Protein AF-A0AAU1F9N2-F1 (afdb_monomer_lite)

pLDDT: mean 79.51, std 19.45, range [29.66, 98.69]

Secondary structure (DSSP, 8-state):
-HHHHHHHHHHHHHHHHHHS-HHHHHHHHHHTTT---HHHHHHHHHHHH-STTPPPHHHHHHHHTT-----HHHHHHHHHHHTTB-TTS-BPPPPPTTSS-HHHHHHHHHHHHHHHHHHHHHHHHHHHHHS-----PPPP----------------PPP-------THHHHTTS--EEESS--HHHHHHHHHT-SSEEEEEESS-GGGSTTTHHHHHHHHHHHHHTT-EEEEEEE-TTSHHHHHHHHHHGGGHHHHHHHHHHHHHHHHHHHHHS-TTTGGGEEEEEE-SPPS-EEEEETTEEEEE-PPTTS-GGGS-EEEEETTSHHHHHHHHHHHHHHHHPEEHHHHHEEEEEEEETT--EEEEEEEEEEETTEEEEE-HHHHHHHHTS-GGGEE-

Structure (mmCIF, N/CA/C/O backbone):
data_AF-A0AAU1F9N2-F1
#
_entry.id   AF-A0AAU1F9N2-F1
#
loop_
_atom_site.group_PDB
_atom_site.id
_atom_site.type_symbol
_atom_site.label_atom_id
_atom_site.label_alt_id
_atom_site.label_comp_id
_atom_site.label_asym_id
_atom_site.label_entity_id
_atom_site.label_seq_id
_atom_site.pdbx_PDB_ins_code
_atom_site.Cartn_x
_atom_site.Cartn_y
_atom_site.Cartn_z
_atom_site.occupancy
_atom_site.B_iso_or_equiv
_atom_site.auth_seq_id
_atom_site.auth_comp_id
_atom_site.auth_asym_id
_atom_site.auth_atom_id
_atom_site.pdbx_PDB_model_num
ATOM 1 N N . MET A 1 1 ? -9.896 10.156 39.139 1.00 50.66 1 MET A N 1
ATOM 2 C CA . MET A 1 1 ? -9.398 9.405 37.961 1.00 50.66 1 MET A CA 1
ATOM 3 C C . MET A 1 1 ? -9.967 9.903 36.628 1.00 50.66 1 MET A C 1
ATOM 5 O O . MET A 1 1 ? -9.245 9.817 35.650 1.00 50.66 1 MET A O 1
ATOM 9 N N . ALA A 1 2 ? -11.177 10.481 36.561 1.00 42.00 2 ALA A N 1
ATOM 10 C CA . ALA A 1 2 ? -11.723 11.036 35.310 1.00 42.00 2 ALA A CA 1
ATOM 11 C C . ALA A 1 2 ? -11.024 12.330 34.823 1.00 42.00 2 ALA A C 1
ATOM 13 O O . ALA A 1 2 ? -10.846 12.491 33.622 1.00 42.00 2 ALA A O 1
ATOM 14 N N . GLN A 1 3 ? -10.548 13.201 35.727 1.00 41.97 3 GLN A N 1
ATOM 15 C CA . GLN A 1 3 ? -9.864 14.453 35.349 1.00 41.97 3 GLN A CA 1
ATOM 16 C C . GLN A 1 3 ? -8.582 14.226 34.519 1.00 41.97 3 GLN A C 1
ATOM 18 O O . GLN A 1 3 ? -8.397 14.898 33.512 1.00 41.97 3 GLN A O 1
ATOM 23 N N . ASN A 1 4 ? -7.746 13.242 34.882 1.00 51.22 4 ASN A N 1
ATOM 24 C CA . ASN A 1 4 ? -6.469 13.001 34.188 1.00 51.22 4 ASN A CA 1
ATOM 25 C C . ASN A 1 4 ? -6.656 12.576 32.722 1.00 51.22 4 ASN A C 1
ATOM 27 O O . ASN A 1 4 ? -5.890 12.989 31.867 1.00 51.22 4 ASN A O 1
ATOM 31 N N . THR A 1 5 ? -7.713 11.822 32.400 1.00 52.03 5 THR A N 1
ATOM 32 C CA . THR A 1 5 ? -7.947 11.350 31.017 1.00 52.03 5 THR A CA 1
ATOM 33 C C . THR A 1 5 ? -8.463 12.445 30.073 1.00 52.03 5 THR A C 1
ATOM 35 O O . THR A 1 5 ? -8.280 12.361 28.856 1.00 52.03 5 THR A O 1
ATOM 38 N N . ALA A 1 6 ? -9.100 13.491 30.610 1.00 52.31 6 ALA A N 1
ATOM 39 C CA . ALA A 1 6 ? -9.552 14.642 29.829 1.00 52.31 6 ALA A CA 1
ATOM 40 C C . ALA A 1 6 ? -8.403 15.616 29.506 1.00 52.31 6 ALA A C 1
ATOM 42 O O . ALA A 1 6 ? -8.375 16.172 28.406 1.00 52.31 6 ALA A O 1
ATOM 43 N N . ASP A 1 7 ? -7.451 15.784 30.430 1.00 52.09 7 ASP A N 1
ATOM 44 C CA . ASP A 1 7 ? -6.252 16.603 30.209 1.00 52.09 7 ASP A CA 1
ATOM 45 C C . ASP A 1 7 ? -5.261 15.918 29.254 1.00 52.09 7 ASP A C 1
ATOM 47 O O . ASP A 1 7 ? -4.770 16.571 28.330 1.00 52.09 7 ASP A O 1
ATOM 51 N N . ASP A 1 8 ? -5.066 14.599 29.372 1.00 53.78 8 ASP A N 1
ATOM 52 C CA . ASP A 1 8 ? -4.203 13.830 28.461 1.00 53.78 8 ASP A CA 1
ATOM 53 C C . ASP A 1 8 ? -4.704 13.908 27.004 1.00 53.78 8 ASP A C 1
ATOM 55 O O . ASP A 1 8 ? -3.934 14.142 26.078 1.00 53.78 8 ASP A O 1
ATOM 59 N N . THR A 1 9 ? -6.021 13.851 26.783 1.00 57.09 9 THR A N 1
ATOM 60 C CA . THR A 1 9 ? -6.610 13.934 25.429 1.00 57.09 9 THR A CA 1
ATOM 61 C C . THR A 1 9 ? -6.648 15.348 24.845 1.00 57.09 9 THR A C 1
ATOM 63 O O . THR A 1 9 ? -6.679 15.532 23.623 1.00 57.09 9 THR A O 1
ATOM 66 N N . ALA A 1 10 ? -6.671 16.381 25.692 1.00 57.84 10 ALA A N 1
ATOM 67 C CA . ALA A 1 10 ? -6.499 17.759 25.246 1.00 57.84 10 ALA A CA 1
ATOM 68 C C . ALA A 1 10 ? -5.061 17.999 24.770 1.00 57.84 10 ALA A C 1
ATOM 70 O O . ALA A 1 10 ? -4.887 18.600 23.706 1.00 57.84 10 ALA A O 1
ATOM 71 N N . ALA A 1 11 ? -4.080 17.469 25.506 1.00 62.44 11 ALA A N 1
ATOM 72 C CA . ALA A 1 11 ? -2.678 17.478 25.118 1.00 62.44 11 ALA A CA 1
ATOM 73 C C . ALA A 1 11 ? -2.449 16.673 23.830 1.00 62.44 11 ALA A C 1
ATOM 75 O O . ALA A 1 11 ? -1.875 17.218 22.897 1.00 62.44 11 ALA A O 1
ATOM 76 N N . GLU A 1 12 ? -3.009 15.466 23.701 1.00 62.00 12 GLU A N 1
ATOM 77 C CA . GLU A 1 12 ? -2.919 14.642 22.484 1.00 62.00 12 GLU A CA 1
ATOM 78 C C . GLU A 1 12 ? -3.559 15.309 21.261 1.00 62.00 12 GLU A C 1
ATOM 80 O O . GLU A 1 12 ? -3.040 15.195 20.160 1.00 62.00 12 GLU A O 1
ATOM 85 N N . TYR A 1 13 ? -4.678 16.029 21.403 1.00 62.41 13 TYR A N 1
ATOM 86 C CA . TYR A 1 13 ? -5.291 16.746 20.277 1.00 62.41 13 TYR A CA 1
ATOM 87 C C . TYR A 1 13 ? -4.498 17.994 19.875 1.00 62.41 13 TYR A C 1
ATOM 89 O O . TYR A 1 13 ? -4.423 18.318 18.689 1.00 62.41 13 TYR A O 1
ATOM 97 N N . GLU A 1 14 ? -3.933 18.722 20.839 1.00 61.72 14 GLU A N 1
ATOM 98 C CA . GLU A 1 14 ? -3.028 19.833 20.542 1.00 61.72 14 GLU A CA 1
ATOM 99 C C . GLU A 1 14 ? -1.716 19.333 19.936 1.00 61.72 14 GLU A C 1
ATOM 101 O O . GLU A 1 14 ? -1.250 19.908 18.953 1.00 61.72 14 GLU A O 1
ATOM 106 N N . GLU A 1 15 ? -1.183 18.222 20.435 1.00 63.66 15 GLU A N 1
ATOM 107 C CA . GLU A 1 15 ? -0.034 17.518 19.878 1.00 63.66 15 GLU A CA 1
ATOM 108 C C . GLU A 1 15 ? -0.359 16.932 18.505 1.00 63.66 15 GLU A C 1
ATOM 110 O O . GLU A 1 15 ? 0.472 16.997 17.618 1.00 63.66 15 GLU A O 1
ATOM 115 N N . ALA A 1 16 ? -1.579 16.465 18.252 1.00 58.56 16 ALA A N 1
ATOM 116 C CA . ALA A 1 16 ? -2.033 16.004 16.945 1.00 58.56 16 ALA A CA 1
ATOM 117 C C . ALA A 1 16 ? -2.245 17.174 15.974 1.00 58.56 16 ALA A C 1
ATOM 119 O O . ALA A 1 16 ? -1.901 17.082 14.802 1.00 58.56 16 ALA A O 1
ATOM 120 N N . LEU A 1 17 ? -2.750 18.319 16.430 1.00 59.84 17 LEU A N 1
ATOM 121 C CA . LEU A 1 17 ? -2.813 19.536 15.617 1.00 59.84 17 LEU A CA 1
ATOM 122 C C . LEU A 1 17 ? -1.418 20.085 15.276 1.00 59.84 17 LEU A C 1
ATOM 124 O O . LEU A 1 17 ? -1.232 20.652 14.194 1.00 59.84 17 LEU A O 1
ATOM 128 N N . GLN A 1 18 ? -0.450 19.909 16.177 1.00 60.34 18 GLN A N 1
ATOM 129 C CA . GLN A 1 18 ? 0.953 20.269 15.970 1.00 60.34 18 GLN A CA 1
ATOM 130 C C . GLN A 1 18 ? 1.725 19.194 15.177 1.00 60.34 18 GLN A C 1
ATOM 132 O O . GLN A 1 18 ? 2.579 19.537 14.365 1.00 60.34 18 GLN A O 1
ATOM 137 N N . GLY A 1 19 ? 1.383 17.917 15.348 1.00 50.53 19 GLY A N 1
ATOM 138 C CA . GLY A 1 19 ? 2.148 16.733 14.941 1.00 50.53 19 GLY A CA 1
ATOM 139 C C . GLY A 1 19 ? 1.591 15.984 13.728 1.00 50.53 19 GLY A C 1
ATOM 140 O O . GLY A 1 19 ? 2.374 15.497 12.922 1.00 50.53 19 GLY A O 1
ATOM 141 N N . LEU A 1 20 ? 0.270 15.991 13.484 1.00 54.09 20 LEU A N 1
ATOM 142 C CA . LEU A 1 20 ? -0.323 15.569 12.193 1.00 54.09 20 LEU A CA 1
ATOM 143 C C . LEU A 1 20 ? -0.142 16.621 11.097 1.00 54.09 20 LEU A C 1
ATOM 145 O O . LEU A 1 20 ? -0.649 16.478 9.986 1.00 54.09 20 LEU A O 1
ATOM 149 N N . GLY A 1 21 ? 0.584 17.695 11.401 1.00 66.00 21 GLY A N 1
ATOM 150 C CA . GLY A 1 21 ? 1.323 18.420 10.390 1.00 66.00 21 GLY A CA 1
ATOM 151 C C . GLY A 1 21 ? 0.488 19.273 9.447 1.00 66.00 21 GLY A C 1
ATOM 152 O O . GLY A 1 21 ? 1.066 19.785 8.508 1.00 66.00 21 GLY A O 1
ATOM 153 N N . LEU A 1 22 ? -0.812 19.518 9.654 1.00 83.50 22 LEU A N 1
ATOM 154 C CA . LEU A 1 22 ? -1.553 20.394 8.729 1.00 83.50 22 LEU A CA 1
ATOM 155 C C . LEU A 1 22 ? -1.025 21.839 8.760 1.00 83.50 22 LEU A C 1
ATOM 157 O O . LEU A 1 22 ? -0.844 22.459 7.713 1.00 83.50 22 LEU A O 1
ATOM 161 N N . GLY A 1 23 ? -0.748 22.379 9.953 1.00 87.19 23 GLY A N 1
ATOM 162 C CA . GLY A 1 23 ? -0.142 23.707 10.105 1.00 87.19 23 GLY A CA 1
ATOM 163 C C . GLY A 1 23 ? 1.298 23.757 9.580 1.00 87.19 23 GLY A C 1
ATOM 164 O O . GLY A 1 23 ? 1.658 24.685 8.850 1.00 87.19 23 GLY A O 1
ATOM 165 N N . LEU A 1 24 ? 2.093 22.725 9.884 1.00 83.44 24 LEU A N 1
ATOM 166 C CA . LEU A 1 24 ? 3.472 22.580 9.405 1.00 83.44 24 LEU A CA 1
ATOM 167 C C . LEU A 1 24 ? 3.532 22.413 7.885 1.00 83.44 24 LEU A C 1
ATOM 169 O O . LEU A 1 24 ? 4.251 23.157 7.232 1.00 83.44 24 LEU A O 1
ATOM 173 N N . ALA A 1 25 ? 2.718 21.534 7.306 1.00 86.19 25 ALA A N 1
ATOM 174 C CA . ALA A 1 25 ? 2.609 21.314 5.871 1.00 86.19 25 ALA A CA 1
ATOM 175 C C . ALA A 1 25 ? 2.155 22.586 5.155 1.00 86.19 25 ALA A C 1
ATOM 177 O O . ALA A 1 25 ? 2.698 22.920 4.107 1.00 86.19 25 ALA A O 1
ATOM 178 N N . LEU A 1 26 ? 1.186 23.337 5.699 1.00 94.50 26 LEU A N 1
ATOM 179 C CA . LEU A 1 26 ? 0.789 24.625 5.115 1.00 94.50 26 LEU A CA 1
ATOM 180 C C . LEU A 1 26 ? 1.925 25.648 5.185 1.00 94.50 26 LEU A C 1
ATOM 182 O O . LEU A 1 26 ? 2.124 26.407 4.236 1.00 94.50 26 LEU A O 1
ATOM 186 N N . THR A 1 27 ? 2.670 25.672 6.289 1.00 93.31 27 THR A N 1
ATOM 187 C CA . THR A 1 27 ? 3.839 26.543 6.466 1.00 93.31 27 THR A CA 1
ATOM 188 C C . THR A 1 27 ? 4.956 26.182 5.493 1.00 93.31 27 THR A C 1
ATOM 190 O O . THR A 1 27 ? 5.525 27.076 4.868 1.00 93.31 27 THR A O 1
ATOM 193 N N . GLU A 1 28 ? 5.206 24.893 5.304 1.00 88.88 28 GLU A N 1
ATOM 194 C CA . GLU A 1 28 ? 6.192 24.357 4.377 1.00 88.88 28 GLU A CA 1
ATOM 195 C C . GLU A 1 28 ? 5.792 24.626 2.926 1.00 88.88 28 GLU A C 1
ATOM 197 O O . GLU A 1 28 ? 6.567 25.215 2.178 1.00 88.88 28 GLU A O 1
ATOM 202 N N . LEU A 1 29 ? 4.539 24.352 2.549 1.00 93.62 29 LEU A N 1
ATOM 203 C CA . LEU A 1 29 ? 4.005 24.730 1.243 1.00 93.62 29 LEU A CA 1
ATOM 204 C C . LEU A 1 29 ? 4.128 26.242 1.020 1.00 93.62 29 LEU A C 1
ATOM 206 O O . LEU A 1 29 ? 4.516 26.679 -0.054 1.00 93.62 29 LEU A O 1
ATOM 210 N N . ARG A 1 30 ? 3.835 27.071 2.026 1.00 96.31 30 ARG A N 1
ATOM 211 C CA . ARG A 1 30 ? 4.019 28.524 1.920 1.00 96.31 30 ARG A CA 1
ATOM 212 C C . ARG A 1 30 ? 5.486 28.893 1.722 1.00 96.31 30 ARG A C 1
ATOM 214 O O . ARG A 1 30 ? 5.758 29.766 0.906 1.00 96.31 30 ARG A O 1
ATOM 221 N N . ARG A 1 31 ? 6.421 28.247 2.422 1.00 93.31 31 ARG A N 1
ATOM 222 C CA . ARG A 1 31 ? 7.869 28.454 2.260 1.00 93.31 31 ARG A CA 1
ATOM 223 C C . ARG A 1 31 ? 8.331 28.089 0.847 1.00 93.31 31 ARG A C 1
ATOM 225 O O . ARG A 1 31 ? 8.981 28.910 0.212 1.00 93.31 31 ARG A O 1
ATOM 232 N N . GLN A 1 32 ? 7.903 26.935 0.334 1.00 90.44 32 GLN A N 1
ATOM 233 C CA . GLN A 1 32 ? 8.158 26.460 -1.035 1.00 90.44 32 GLN A CA 1
ATOM 234 C C . GLN A 1 32 ? 7.578 27.371 -2.122 1.00 90.44 32 GLN A C 1
ATOM 236 O O . GLN A 1 32 ? 7.899 27.211 -3.291 1.00 90.44 32 GLN A O 1
ATOM 241 N N . ARG A 1 33 ? 6.691 28.299 -1.754 1.00 94.88 33 ARG A N 1
ATOM 242 C CA . ARG A 1 33 ? 5.985 29.211 -2.661 1.00 94.88 33 ARG A CA 1
ATOM 243 C C . ARG A 1 33 ? 6.422 30.667 -2.472 1.00 94.88 33 ARG A C 1
ATOM 245 O O . ARG A 1 33 ? 5.631 31.584 -2.675 1.00 94.88 33 ARG A O 1
ATOM 252 N N . GLY A 1 34 ? 7.648 30.879 -1.985 1.00 92.50 34 GLY A N 1
ATOM 253 C CA . GLY A 1 34 ? 8.237 32.201 -1.737 1.00 92.50 34 GLY A CA 1
ATOM 254 C C . GLY A 1 34 ? 7.712 32.927 -0.492 1.00 92.50 34 GLY A C 1
ATOM 255 O O . GLY A 1 34 ? 7.803 34.149 -0.387 1.00 92.50 34 GLY A O 1
ATOM 256 N N . ALA A 1 35 ? 7.133 32.191 0.456 1.00 95.56 35 ALA A N 1
ATOM 257 C CA . ALA A 1 35 ? 6.673 32.679 1.757 1.00 95.56 35 ALA A CA 1
ATOM 258 C C . ALA A 1 35 ? 5.725 33.908 1.738 1.00 95.56 35 ALA A C 1
ATOM 260 O O . ALA A 1 35 ? 5.854 34.789 2.601 1.00 95.56 35 ALA A O 1
ATOM 261 N N . PRO A 1 36 ? 4.713 33.980 0.844 1.00 96.56 36 PRO A N 1
ATOM 262 C CA . PRO A 1 36 ? 3.842 35.149 0.709 1.00 96.56 36 PRO A CA 1
ATOM 263 C C . PRO A 1 36 ? 3.193 35.524 2.045 1.00 96.56 36 PRO A C 1
ATOM 265 O O . PRO A 1 36 ? 2.824 34.656 2.836 1.00 96.56 36 PRO A O 1
ATOM 268 N N . SER A 1 37 ? 3.051 36.819 2.335 1.00 97.56 37 SER A N 1
ATOM 269 C CA . SER A 1 37 ? 2.403 37.264 3.577 1.00 97.56 37 SER A CA 1
ATOM 270 C C . SER A 1 37 ? 0.928 36.839 3.619 1.00 97.56 37 SER A C 1
ATOM 272 O O . SER A 1 37 ? 0.292 36.695 2.578 1.00 97.56 37 SER A O 1
ATOM 274 N N . PHE A 1 38 ? 0.342 36.682 4.812 1.00 97.75 38 PHE A N 1
ATOM 275 C CA . PHE A 1 38 ? -1.081 36.317 4.944 1.00 97.75 38 PHE A CA 1
ATOM 276 C C . PHE A 1 38 ? -2.033 37.314 4.260 1.00 97.75 38 PHE A C 1
ATOM 278 O O . PHE A 1 38 ? -3.089 36.925 3.760 1.00 97.75 38 PHE A O 1
ATOM 285 N N . ASP A 1 39 ? -1.649 38.591 4.174 1.00 97.44 39 ASP A N 1
ATOM 286 C CA . ASP A 1 39 ? -2.417 39.585 3.417 1.00 97.44 39 ASP A CA 1
ATOM 287 C C . ASP A 1 39 ? -2.358 39.306 1.916 1.00 97.44 39 ASP A C 1
ATOM 289 O O . ASP A 1 39 ? -3.401 39.280 1.264 1.00 97.44 39 ASP A O 1
ATOM 293 N N . ARG A 1 40 ? -1.168 39.006 1.373 1.00 97.19 40 ARG A N 1
ATOM 294 C CA . ARG A 1 40 ? -1.020 38.599 -0.033 1.00 97.19 40 ARG A CA 1
ATOM 295 C C . ARG A 1 40 ? -1.776 37.304 -0.321 1.00 97.19 40 ARG A C 1
ATOM 297 O O . ARG A 1 40 ? -2.456 37.230 -1.341 1.00 97.19 40 ARG A O 1
ATOM 304 N N . ILE A 1 41 ? -1.740 36.339 0.604 1.00 96.88 41 ILE A N 1
ATOM 305 C CA . ILE A 1 41 ? -2.520 35.098 0.514 1.00 96.88 41 ILE A CA 1
ATOM 306 C C . ILE A 1 41 ? -4.011 35.415 0.403 1.00 96.88 41 ILE A C 1
ATOM 308 O O . ILE A 1 41 ? -4.673 34.968 -0.531 1.00 96.88 41 ILE A O 1
ATOM 312 N N . ARG A 1 42 ? -4.543 36.243 1.310 1.00 96.88 42 ARG A N 1
ATOM 313 C CA . ARG A 1 42 ? -5.956 36.639 1.279 1.00 96.88 42 ARG A CA 1
ATOM 314 C C . ARG A 1 42 ? -6.328 37.350 -0.022 1.00 96.88 42 ARG A C 1
ATOM 316 O O . ARG A 1 42 ? -7.291 36.940 -0.665 1.00 96.88 42 ARG A O 1
ATOM 323 N N . VAL A 1 43 ? -5.593 38.401 -0.390 1.00 96.44 43 VAL A N 1
ATOM 324 C CA . VAL A 1 43 ? -5.877 39.229 -1.575 1.00 96.44 43 VAL A CA 1
ATOM 325 C C . VAL A 1 43 ? -5.895 38.371 -2.835 1.00 96.44 43 VAL A C 1
ATOM 327 O O . VAL A 1 43 ? -6.840 38.438 -3.621 1.00 96.44 43 VAL A O 1
ATOM 330 N N . ARG A 1 44 ? -4.894 37.503 -2.997 1.00 94.88 44 ARG A N 1
ATOM 331 C CA . ARG A 1 44 ? -4.796 36.614 -4.151 1.00 94.88 44 ARG A CA 1
ATOM 332 C C . ARG A 1 44 ? -5.911 35.574 -4.175 1.00 94.88 44 ARG A C 1
ATOM 334 O O . ARG A 1 44 ? -6.543 35.400 -5.211 1.00 94.88 44 ARG A O 1
ATOM 341 N N . GLY A 1 45 ? -6.198 34.918 -3.054 1.00 93.56 45 GLY A N 1
ATOM 342 C CA . GLY A 1 45 ? -7.260 33.914 -2.995 1.00 93.56 45 GLY A CA 1
ATOM 343 C C . GLY A 1 45 ? -8.647 34.501 -3.281 1.00 93.56 45 GLY A C 1
ATOM 344 O O . GLY A 1 45 ? -9.453 33.869 -3.961 1.00 93.56 45 GLY A O 1
ATOM 345 N N . VAL A 1 46 ? -8.914 35.738 -2.835 1.00 95.44 46 VAL A N 1
ATOM 346 C CA . VAL A 1 46 ? -10.148 36.470 -3.175 1.00 95.44 46 VAL A CA 1
ATOM 347 C C . VAL A 1 46 ? -10.191 36.805 -4.665 1.00 95.44 46 VAL A C 1
ATOM 349 O O . VAL A 1 46 ? -11.225 36.610 -5.298 1.00 95.44 46 VAL A O 1
ATOM 352 N N . LYS A 1 47 ? -9.069 37.242 -5.250 1.00 93.44 47 LYS A N 1
ATOM 353 C CA . LYS A 1 47 ? -8.961 37.499 -6.694 1.00 93.44 47 LYS A CA 1
ATOM 354 C C . LYS A 1 47 ? -9.226 36.241 -7.534 1.00 93.44 47 LYS A C 1
ATOM 356 O O . LYS A 1 47 ? -9.842 36.346 -8.587 1.00 93.44 47 LYS A O 1
ATOM 361 N N . LEU A 1 48 ? -8.773 35.069 -7.082 1.00 89.81 48 LEU A N 1
ATOM 362 C CA . LEU A 1 48 ? -8.899 33.805 -7.820 1.00 89.81 48 LEU A CA 1
ATOM 363 C C . LEU A 1 48 ? -10.255 33.111 -7.640 1.00 89.81 48 LEU A C 1
ATOM 365 O O . LEU A 1 48 ? -10.762 32.501 -8.578 1.00 89.81 48 LEU A O 1
ATOM 369 N N . PHE A 1 49 ? -10.828 33.151 -6.436 1.00 89.50 49 PHE A N 1
ATOM 370 C CA . PHE A 1 49 ? -11.978 32.313 -6.072 1.00 89.50 49 PHE A CA 1
ATOM 371 C C . PHE A 1 49 ? -13.185 33.102 -5.549 1.00 89.50 49 PHE A C 1
ATOM 373 O O . PHE A 1 49 ? -14.199 32.497 -5.198 1.00 89.50 49 PHE A O 1
ATOM 380 N N . GLY A 1 50 ? -13.088 34.431 -5.500 1.00 91.62 50 GLY A N 1
ATOM 381 C CA . GLY A 1 50 ? -14.081 35.310 -4.896 1.00 91.62 50 GLY A CA 1
ATOM 382 C C . GLY A 1 50 ? -13.983 35.372 -3.369 1.00 91.62 50 GLY A C 1
ATOM 383 O O . GLY A 1 50 ? -13.211 34.662 -2.722 1.00 91.62 50 GLY A O 1
ATOM 384 N N . GLU A 1 51 ? -14.790 36.246 -2.771 1.00 93.88 51 GLU A N 1
ATOM 385 C CA . GLU A 1 51 ? -14.785 36.469 -1.319 1.00 93.88 51 GLU A CA 1
ATOM 386 C C . GLU A 1 51 ? -15.504 35.356 -0.536 1.00 93.88 51 GLU A C 1
ATOM 388 O O . GLU A 1 51 ? -15.216 35.101 0.638 1.00 93.88 51 GLU A O 1
ATOM 393 N N . LYS A 1 52 ? -16.412 34.629 -1.196 1.00 85.75 52 LYS A N 1
ATOM 394 C CA . LYS A 1 52 ? -17.197 33.559 -0.578 1.00 85.75 52 LYS A CA 1
ATOM 395 C C . LYS A 1 52 ? -16.301 32.363 -0.239 1.00 85.75 52 LYS A C 1
ATOM 397 O O . LYS A 1 52 ? -15.882 31.617 -1.115 1.00 85.75 52 LYS A O 1
ATOM 402 N N . GLY A 1 53 ? -16.049 32.167 1.055 1.00 79.50 53 GLY A N 1
ATOM 403 C CA . GLY A 1 53 ? -15.180 31.099 1.565 1.00 79.50 53 GLY A CA 1
ATOM 404 C C . GLY A 1 53 ? -13.741 31.539 1.845 1.00 79.50 53 GLY A C 1
ATOM 405 O O . GLY A 1 53 ? -12.959 30.729 2.342 1.00 79.50 53 GLY A O 1
ATOM 406 N N . ALA A 1 54 ? -13.406 32.813 1.609 1.00 90.81 54 ALA A N 1
ATOM 407 C CA . ALA A 1 54 ? -12.085 33.346 1.907 1.00 90.81 54 ALA A CA 1
ATOM 408 C C . ALA A 1 54 ? -11.746 33.226 3.399 1.00 90.81 54 ALA A C 1
ATOM 410 O O . ALA A 1 54 ? -12.566 33.477 4.290 1.00 90.81 54 ALA A O 1
ATOM 411 N N . CYS A 1 55 ? -10.499 32.857 3.682 1.00 91.62 55 CYS A N 1
ATOM 412 C CA . CYS A 1 55 ? -10.010 32.749 5.048 1.00 91.62 55 CYS A CA 1
ATOM 413 C C . CYS A 1 55 ? -9.540 34.126 5.551 1.00 91.62 55 CYS A C 1
ATOM 415 O O . CYS A 1 55 ? -8.730 34.788 4.898 1.00 91.62 55 CYS A O 1
ATOM 417 N N . ALA A 1 56 ? -10.040 34.582 6.703 1.00 94.00 56 ALA A N 1
ATOM 418 C CA . ALA A 1 56 ? -9.594 35.835 7.316 1.00 94.00 56 ALA A CA 1
ATOM 419 C C . ALA A 1 56 ? -8.132 35.730 7.780 1.00 94.00 56 ALA A C 1
ATOM 421 O O . ALA A 1 56 ? -7.711 34.669 8.236 1.00 94.00 56 ALA A O 1
ATOM 422 N N . LYS A 1 57 ? -7.371 36.834 7.735 1.00 95.31 57 LYS A N 1
ATOM 423 C CA . LYS A 1 57 ? -5.940 36.870 8.106 1.00 95.31 57 LYS A CA 1
ATOM 424 C C . LYS A 1 57 ? -5.664 36.250 9.481 1.00 95.31 57 LYS A C 1
ATOM 426 O O . LYS A 1 57 ? -4.759 35.433 9.626 1.00 95.31 57 LYS A O 1
ATOM 431 N N . ALA A 1 58 ? -6.477 36.596 10.481 1.00 93.69 58 ALA A N 1
ATOM 432 C CA . ALA A 1 58 ? -6.349 36.056 11.834 1.00 93.69 58 ALA A CA 1
ATOM 433 C C . ALA A 1 58 ? -6.557 34.532 11.877 1.00 93.69 58 ALA A C 1
ATOM 435 O O . ALA A 1 58 ? -5.833 33.830 12.578 1.00 93.69 58 ALA A O 1
ATOM 436 N N . THR A 1 59 ? -7.508 34.013 11.094 1.00 94.00 59 THR A N 1
ATOM 437 C CA . THR A 1 59 ? -7.734 32.569 10.953 1.00 94.00 59 THR A CA 1
ATOM 438 C C . THR A 1 59 ? -6.561 31.898 10.249 1.00 94.00 59 THR A C 1
ATOM 440 O O . THR A 1 59 ? -6.106 30.868 10.725 1.00 94.00 59 THR A O 1
ATOM 443 N N . GLN A 1 60 ? -6.029 32.488 9.173 1.00 96.38 60 GLN A N 1
ATOM 444 C CA . GLN A 1 60 ? -4.851 31.954 8.481 1.00 96.38 60 GLN A CA 1
ATOM 445 C C . GLN A 1 60 ? -3.672 31.809 9.446 1.00 96.38 60 GLN A C 1
ATOM 447 O O . GLN A 1 60 ? -3.145 30.717 9.596 1.00 96.38 60 GLN A O 1
ATOM 452 N N . SER A 1 61 ? -3.328 32.870 10.179 1.00 95.44 61 SER A N 1
ATOM 453 C CA . SER A 1 61 ? -2.231 32.830 11.154 1.00 95.44 61 SER A CA 1
ATOM 454 C C . SER A 1 61 ? -2.395 31.694 12.174 1.00 95.44 61 SER A C 1
ATOM 456 O O . SER A 1 61 ? -1.473 30.910 12.388 1.00 95.44 61 SER A O 1
ATOM 458 N N . LYS A 1 62 ? -3.601 31.528 12.739 1.00 93.06 62 LYS A N 1
ATOM 459 C CA . LYS A 1 62 ? -3.886 30.443 13.689 1.00 93.06 62 LYS A CA 1
ATOM 460 C C . LYS A 1 62 ? -3.803 29.055 13.053 1.00 93.06 62 LYS A C 1
ATOM 462 O O . LYS A 1 62 ? -3.291 28.147 13.692 1.00 93.06 62 LYS A O 1
ATOM 467 N N . VAL A 1 63 ? -4.286 28.886 11.823 1.00 92.94 63 VAL A N 1
ATOM 468 C CA . VAL A 1 63 ? -4.224 27.607 11.094 1.00 92.94 63 VAL A CA 1
ATOM 469 C C . VAL A 1 63 ? -2.778 27.207 10.813 1.00 92.94 63 VAL A C 1
ATOM 471 O O . VAL A 1 63 ? -2.397 26.077 11.092 1.00 92.94 63 VAL A O 1
ATOM 474 N N . PHE A 1 64 ? -1.959 28.134 10.312 1.00 93.75 64 PHE A N 1
ATOM 475 C CA . PHE A 1 64 ? -0.547 27.875 10.011 1.00 93.75 64 PHE A CA 1
ATOM 476 C C . PHE A 1 64 ? 0.263 27.577 11.274 1.00 93.75 64 PHE A C 1
ATOM 478 O O . PHE A 1 64 ? 1.146 26.731 11.253 1.00 93.75 64 PHE A O 1
ATOM 485 N N . ALA A 1 65 ? -0.089 28.210 12.393 1.00 88.25 65 ALA A N 1
ATOM 486 C CA . ALA A 1 65 ? 0.484 27.898 13.698 1.00 88.25 65 ALA A CA 1
ATOM 487 C C . ALA A 1 65 ? -0.036 26.577 14.307 1.00 88.25 65 ALA A C 1
ATOM 489 O O . ALA A 1 65 ? 0.284 26.291 15.457 1.00 88.25 65 ALA A O 1
ATOM 490 N N . GLY A 1 66 ? -0.896 25.821 13.610 1.00 86.88 66 GLY A N 1
ATOM 491 C CA . GLY A 1 66 ? -1.516 24.599 14.137 1.00 86.88 66 GLY A CA 1
ATOM 492 C C . GLY A 1 66 ? -2.527 24.843 15.266 1.00 86.88 66 GLY A C 1
ATOM 493 O O . GLY A 1 66 ? -2.968 23.913 15.919 1.00 86.88 66 GLY A O 1
ATOM 494 N N . ARG A 1 67 ? -2.938 26.089 15.520 1.00 86.44 67 ARG A N 1
ATOM 495 C CA . ARG A 1 67 ? -3.808 26.465 16.653 1.00 86.44 67 ARG A CA 1
ATOM 496 C C . ARG A 1 67 ? -5.297 26.455 16.324 1.00 86.44 67 ARG A C 1
ATOM 498 O O . ARG A 1 67 ? -6.126 26.694 17.198 1.00 86.44 67 ARG A O 1
ATOM 505 N N . GLN A 1 68 ? -5.667 26.281 15.056 1.00 89.62 68 GLN A N 1
ATOM 506 C CA . GLN A 1 68 ? -7.065 26.312 14.637 1.00 89.62 68 GLN A CA 1
ATOM 507 C C . GLN A 1 68 ? -7.348 25.317 13.516 1.00 89.62 68 GLN A C 1
ATOM 509 O O . GLN A 1 68 ? -6.747 25.371 12.449 1.00 89.62 68 GLN A O 1
ATOM 514 N N . PHE A 1 69 ? -8.364 24.485 13.735 1.00 88.38 69 PHE A N 1
ATOM 515 C CA . PHE A 1 69 ? -8.944 23.628 12.708 1.00 88.38 69 PHE A CA 1
ATOM 516 C C . PHE A 1 69 ? -9.943 24.412 11.834 1.00 88.38 69 PHE A C 1
ATOM 518 O O . PHE A 1 69 ? -10.740 25.211 12.338 1.00 88.38 69 PHE A O 1
ATOM 525 N N . ILE A 1 70 ? -9.930 24.173 10.521 1.00 92.94 70 ILE A N 1
ATOM 526 C CA . ILE A 1 70 ? -10.812 24.815 9.527 1.00 92.94 70 ILE A CA 1
ATOM 527 C C . ILE A 1 70 ? -11.598 23.776 8.730 1.00 92.94 70 ILE A C 1
ATOM 529 O O . ILE A 1 70 ? -11.283 22.599 8.779 1.00 92.94 70 ILE A O 1
ATOM 533 N N . SER A 1 71 ? -12.635 24.196 8.001 1.00 91.62 71 SER A N 1
ATOM 534 C CA . SER A 1 71 ? -13.370 23.301 7.098 1.00 91.62 71 SER A CA 1
ATOM 535 C C . SER A 1 71 ? -12.517 22.880 5.900 1.00 91.62 71 SER A C 1
ATOM 537 O O . SER A 1 71 ? -11.639 23.635 5.474 1.00 91.62 71 SER A O 1
ATOM 539 N N . LEU A 1 72 ? -12.841 21.727 5.307 1.00 90.19 72 LEU A N 1
ATOM 540 C CA . LEU A 1 72 ? -12.139 21.214 4.131 1.00 90.19 72 LEU A CA 1
ATOM 541 C C . LEU A 1 72 ? -12.110 22.237 2.987 1.00 90.19 72 LEU A C 1
ATOM 543 O O . LEU A 1 72 ? -11.051 22.510 2.435 1.00 90.19 72 LEU A O 1
ATOM 547 N N . ASP A 1 73 ? -13.235 22.895 2.701 1.00 87.75 73 ASP A N 1
ATOM 548 C CA . ASP A 1 73 ? -13.302 23.924 1.653 1.00 87.75 73 ASP A CA 1
ATOM 549 C C . ASP A 1 73 ? -12.312 25.076 1.882 1.00 87.75 73 ASP A C 1
ATOM 551 O O . ASP A 1 73 ? -11.704 25.571 0.935 1.00 87.75 73 ASP A O 1
ATOM 555 N N . LYS A 1 74 ? -12.116 25.492 3.142 1.00 93.75 74 LYS A N 1
ATOM 556 C CA . LYS A 1 74 ? -11.164 26.556 3.489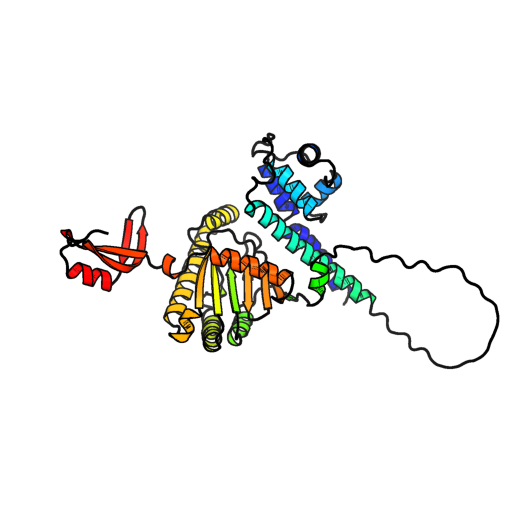 1.00 93.75 74 LYS A CA 1
ATOM 557 C C . LYS A 1 74 ? -9.723 26.076 3.379 1.00 93.75 74 LYS A C 1
ATOM 559 O O . LYS A 1 74 ? -8.866 26.863 2.987 1.00 93.75 74 LYS A O 1
ATOM 564 N N . LEU A 1 75 ? -9.459 24.811 3.708 1.00 94.81 75 LEU A N 1
ATOM 565 C CA . LEU A 1 75 ? -8.144 24.212 3.506 1.00 94.81 75 LEU A CA 1
ATOM 566 C C . LEU A 1 75 ? -7.808 24.160 2.015 1.00 94.81 75 LEU A C 1
ATOM 568 O O . LEU A 1 75 ? -6.777 24.682 1.607 1.00 94.81 75 LEU A O 1
ATOM 572 N N . ILE A 1 76 ? -8.702 23.603 1.196 1.00 92.69 76 ILE A N 1
ATOM 573 C CA . ILE A 1 76 ? -8.505 23.508 -0.254 1.00 92.69 76 ILE A CA 1
ATOM 574 C C . ILE A 1 76 ? -8.358 24.902 -0.870 1.00 92.69 76 ILE A C 1
ATOM 576 O O . ILE A 1 76 ? -7.498 25.106 -1.723 1.00 92.69 76 ILE A O 1
ATOM 580 N N . TRP A 1 77 ? -9.128 25.888 -0.400 1.00 93.19 77 TRP A N 1
ATOM 581 C CA . TRP A 1 77 ? -8.958 27.282 -0.806 1.00 93.19 77 TRP A CA 1
ATOM 582 C C . TRP A 1 77 ? -7.553 27.814 -0.485 1.00 93.19 77 TRP A C 1
ATOM 584 O O . TRP A 1 77 ? -6.937 28.436 -1.350 1.00 93.19 77 TRP A O 1
ATOM 594 N N . LEU A 1 78 ? -7.014 27.550 0.712 1.00 95.81 78 LEU A N 1
ATOM 595 C CA . LEU A 1 78 ? -5.661 27.978 1.092 1.00 95.81 78 LEU A CA 1
ATOM 596 C C . LEU A 1 78 ? -4.587 27.297 0.244 1.00 95.81 78 LEU A C 1
ATOM 598 O O . LEU A 1 78 ? -3.719 27.986 -0.285 1.00 95.81 78 LEU A O 1
ATOM 602 N N . VAL A 1 79 ? -4.675 25.977 0.076 1.00 94.62 79 VAL A N 1
ATOM 603 C CA . VAL A 1 79 ? -3.721 25.186 -0.714 1.00 94.62 79 VAL A CA 1
ATOM 604 C C . VAL A 1 79 ? -3.702 25.661 -2.163 1.00 94.62 79 VAL A C 1
ATOM 606 O O . VAL A 1 79 ? -2.643 25.992 -2.685 1.00 94.62 79 VAL A O 1
ATOM 609 N N . LEU A 1 80 ? -4.868 25.779 -2.803 1.00 92.00 80 LEU A N 1
ATOM 610 C CA . LEU A 1 80 ? -4.961 26.257 -4.185 1.00 92.00 80 LEU A CA 1
ATOM 611 C C . LEU A 1 80 ? -4.471 27.697 -4.339 1.00 92.00 80 LEU A C 1
ATOM 613 O O . LEU A 1 80 ? -3.869 28.037 -5.354 1.00 92.00 80 LEU A O 1
ATOM 617 N N . THR A 1 81 ? -4.710 28.541 -3.334 1.00 94.12 81 THR A N 1
ATOM 618 C CA . THR A 1 81 ? -4.175 29.902 -3.321 1.00 94.12 81 THR A CA 1
ATOM 619 C C . THR A 1 81 ? -2.649 29.859 -3.267 1.00 94.12 81 THR A C 1
ATOM 621 O O . THR A 1 81 ? -2.013 30.484 -4.110 1.00 94.12 81 THR A O 1
ATOM 624 N N . LEU A 1 82 ? -2.053 29.076 -2.358 1.00 95.06 82 LEU A N 1
ATOM 625 C CA . LEU A 1 82 ? -0.598 28.907 -2.237 1.00 95.06 82 LEU A CA 1
ATOM 626 C C . LEU A 1 82 ? 0.052 28.344 -3.507 1.00 95.06 82 LEU A C 1
ATOM 628 O O . LEU A 1 82 ? 1.109 28.812 -3.915 1.00 95.06 82 LEU A O 1
ATOM 632 N N . LEU A 1 83 ? -0.604 27.397 -4.175 1.00 92.25 83 LEU A N 1
ATOM 633 C CA . LEU A 1 83 ? -0.144 26.840 -5.450 1.00 92.25 83 LEU A CA 1
ATOM 634 C C . LEU A 1 83 ? -0.216 27.838 -6.621 1.00 92.25 83 LEU A C 1
ATOM 636 O O . LEU A 1 83 ? 0.260 27.526 -7.707 1.00 92.25 83 LEU A O 1
ATOM 640 N N . SER A 1 84 ? -0.790 29.032 -6.420 1.00 92.06 84 SER A N 1
ATOM 641 C CA . SER A 1 84 ? -0.797 30.107 -7.422 1.00 92.06 84 SER A CA 1
ATOM 642 C C . SER A 1 84 ? 0.458 30.990 -7.409 1.00 92.06 84 SER A C 1
ATOM 644 O O . SER A 1 84 ? 0.553 31.907 -8.227 1.00 92.06 84 SER A O 1
ATOM 646 N N . TRP A 1 85 ? 1.404 30.730 -6.502 1.00 93.81 85 TRP A N 1
ATOM 647 C CA . TRP A 1 85 ? 2.760 31.276 -6.563 1.00 93.81 85 TRP A CA 1
ATOM 648 C C . TRP A 1 85 ? 3.738 30.221 -7.076 1.00 93.81 85 TRP A C 1
ATOM 650 O O . TRP A 1 85 ? 3.564 29.014 -6.866 1.00 93.81 85 TRP A O 1
ATOM 660 N N . ASP A 1 86 ? 4.778 30.682 -7.753 1.00 89.50 86 ASP A N 1
ATOM 661 C CA . ASP A 1 86 ? 5.937 29.852 -8.048 1.00 89.50 86 ASP A CA 1
ATOM 662 C C . ASP A 1 86 ? 6.883 29.754 -6.837 1.00 89.50 86 ASP A C 1
ATOM 664 O O . ASP A 1 86 ? 6.615 30.284 -5.754 1.00 89.50 86 ASP A O 1
ATOM 668 N N . GLU A 1 87 ? 7.991 29.042 -7.017 1.00 89.25 87 GLU A N 1
ATOM 669 C CA . GLU A 1 87 ? 9.025 28.863 -5.992 1.00 89.25 87 GLU A CA 1
ATOM 670 C C . GLU A 1 87 ? 9.720 30.168 -5.572 1.00 89.25 87 GLU A C 1
ATOM 672 O O . GLU A 1 87 ? 10.184 30.287 -4.438 1.00 89.25 87 GLU A O 1
ATOM 677 N N . ASN A 1 88 ? 9.706 31.183 -6.440 1.00 89.50 88 ASN A N 1
ATOM 678 C CA . ASN A 1 88 ? 10.306 32.495 -6.201 1.00 89.50 88 ASN A CA 1
ATOM 679 C C . ASN A 1 88 ? 9.322 33.489 -5.555 1.00 89.50 88 ASN A C 1
ATOM 681 O O . ASN A 1 88 ? 9.677 34.639 -5.292 1.00 89.50 88 ASN A O 1
ATOM 685 N N . GLY A 1 89 ? 8.075 33.078 -5.295 1.00 90.50 89 GLY A N 1
ATOM 686 C CA . GLY A 1 89 ? 7.030 33.947 -4.743 1.00 90.50 89 GLY A CA 1
ATOM 687 C C . GLY A 1 89 ? 6.424 34.915 -5.758 1.00 90.50 89 GLY A C 1
ATOM 688 O O . GLY A 1 89 ? 5.723 35.866 -5.375 1.00 90.50 89 GLY A O 1
ATOM 689 N N . MET A 1 90 ? 6.663 34.679 -7.047 1.00 91.56 90 MET A N 1
ATOM 690 C CA . MET A 1 90 ? 6.022 35.399 -8.134 1.00 91.56 90 MET A CA 1
ATOM 691 C C . MET A 1 90 ? 4.652 34.789 -8.412 1.00 91.56 90 MET A C 1
ATOM 693 O O . MET A 1 90 ? 4.429 33.583 -8.316 1.00 91.56 90 MET A O 1
ATOM 697 N N . GLU A 1 91 ? 3.681 35.654 -8.701 1.00 91.75 91 GLU A N 1
ATOM 698 C CA . GLU A 1 91 ? 2.321 35.214 -8.995 1.00 91.75 91 GLU A CA 1
ATOM 699 C C . GLU A 1 91 ? 2.293 34.516 -10.355 1.00 91.75 91 GLU A C 1
ATOM 701 O O . GLU A 1 91 ? 2.507 35.143 -11.391 1.00 91.75 91 GLU A O 1
ATOM 706 N N . TYR A 1 92 ? 1.977 33.226 -10.351 1.00 84.94 92 TYR A N 1
ATOM 707 C CA . TYR A 1 92 ? 1.806 32.435 -11.560 1.00 84.94 92 TYR A CA 1
ATOM 708 C C . TYR A 1 92 ? 0.383 32.624 -12.111 1.00 84.94 92 TYR A C 1
ATOM 710 O O . TYR A 1 92 ? -0.563 32.848 -11.347 1.00 84.94 92 TYR A O 1
ATOM 718 N N . GLN A 1 93 ? 0.192 32.589 -13.435 1.00 69.56 93 GLN A N 1
ATOM 719 C CA . GLN A 1 93 ? -1.148 32.734 -14.028 1.00 69.56 93 GLN A CA 1
ATOM 720 C C . GLN A 1 93 ? -2.099 31.618 -13.550 1.00 69.56 93 GLN A C 1
ATOM 722 O O . GLN A 1 93 ? -1.641 30.529 -13.204 1.00 69.56 93 GLN A O 1
ATOM 727 N N . PRO A 1 94 ? -3.420 31.877 -13.465 1.00 55.31 94 PRO A N 1
ATOM 728 C CA . PRO A 1 94 ? -4.338 30.963 -12.802 1.00 55.31 94 PRO A CA 1
ATOM 729 C C . PRO A 1 94 ? -4.371 29.615 -13.520 1.00 55.31 94 PRO A C 1
ATOM 731 O O . PRO A 1 94 ? -4.794 29.531 -14.670 1.00 55.31 94 PRO A O 1
ATOM 734 N N . PHE A 1 95 ? -4.017 28.543 -12.814 1.00 58.00 95 PHE A N 1
ATOM 735 C CA . PHE A 1 95 ? -4.516 27.228 -13.181 1.00 58.00 95 PHE A CA 1
ATOM 736 C C . PHE A 1 95 ? -6.039 27.277 -13.053 1.00 58.00 95 PHE A C 1
ATOM 738 O O . PHE A 1 95 ? -6.568 27.532 -11.966 1.00 58.00 95 PHE A O 1
ATOM 745 N N . GLU A 1 96 ? -6.780 27.018 -14.132 1.00 58.25 96 GLU A N 1
ATOM 746 C CA . GLU A 1 96 ? -8.178 26.630 -13.949 1.00 58.25 96 GLU A CA 1
ATOM 747 C C . GLU A 1 96 ? -8.193 25.433 -12.987 1.00 58.25 96 GLU A C 1
ATOM 749 O O . GLU A 1 96 ? -7.342 24.551 -13.108 1.00 58.25 96 GLU A O 1
ATOM 754 N N . ARG A 1 97 ? -9.145 25.373 -12.043 1.00 56.84 97 ARG A N 1
ATOM 755 C CA . ARG A 1 97 ? -9.227 24.327 -10.992 1.00 56.84 97 ARG A CA 1
ATOM 756 C C . ARG A 1 97 ? -9.056 22.881 -11.495 1.00 56.84 97 ARG A C 1
ATOM 758 O O . ARG A 1 97 ? -8.782 21.998 -10.693 1.00 56.84 97 ARG A O 1
ATOM 765 N N . ARG A 1 98 ? -9.245 22.642 -12.794 1.00 54.72 98 ARG A N 1
ATOM 766 C CA . ARG A 1 98 ? -9.115 21.353 -13.486 1.00 54.72 98 ARG A CA 1
ATOM 767 C C . ARG A 1 98 ? -7.665 20.917 -13.745 1.00 54.72 98 ARG A C 1
ATOM 769 O O . ARG A 1 98 ? -7.451 19.746 -14.019 1.00 54.72 98 ARG A O 1
ATOM 776 N N . HIS A 1 99 ? -6.695 21.826 -13.657 1.00 62.34 99 HIS A N 1
ATOM 777 C CA . HIS A 1 99 ? -5.295 21.558 -14.009 1.00 62.34 99 HIS A CA 1
ATOM 778 C C . HIS A 1 99 ? -4.405 21.199 -12.815 1.00 62.34 99 HIS A C 1
ATOM 780 O O . HIS A 1 99 ? -3.272 20.773 -13.016 1.00 62.34 99 HIS A O 1
ATOM 786 N N . VAL A 1 100 ? -4.892 21.343 -11.577 1.00 69.31 100 VAL A N 1
ATOM 787 C CA . VAL A 1 100 ? -4.167 20.813 -10.416 1.00 69.31 100 VAL A CA 1
ATOM 788 C C . VAL A 1 100 ? -4.349 19.296 -10.416 1.00 69.31 100 VAL A C 1
ATOM 790 O O . VAL A 1 100 ? -5.500 18.849 -10.358 1.00 69.31 100 VAL A O 1
ATOM 793 N N . PRO A 1 101 ? -3.266 18.496 -10.474 1.00 71.38 101 PRO A N 1
ATOM 794 C CA . PRO A 1 101 ? -3.380 17.046 -10.448 1.00 71.38 101 PRO A CA 1
ATOM 795 C C . PRO A 1 101 ? -4.220 16.609 -9.238 1.00 71.38 101 PRO A C 1
ATOM 797 O O . PRO A 1 101 ? -3.932 17.047 -8.118 1.00 71.38 101 PRO A O 1
ATOM 800 N N . PRO A 1 102 ? -5.250 15.760 -9.421 1.00 70.06 102 PRO A N 1
ATOM 801 C CA . PRO A 1 102 ? -6.113 15.316 -8.325 1.00 70.06 102 PRO A CA 1
ATOM 802 C C . PRO A 1 102 ? -5.332 14.757 -7.129 1.00 70.06 102 PRO A C 1
ATOM 804 O O . PRO A 1 102 ? -5.730 14.962 -5.986 1.00 70.06 102 PRO A O 1
ATOM 807 N N . THR A 1 103 ? -4.183 14.138 -7.406 1.00 70.38 103 THR A N 1
ATOM 808 C CA . THR A 1 103 ? -3.245 13.569 -6.434 1.00 70.38 103 THR A CA 1
ATOM 809 C C . THR A 1 103 ? -2.698 14.592 -5.441 1.00 70.38 103 THR A C 1
ATOM 811 O O . THR A 1 103 ? -2.562 14.266 -4.267 1.00 70.38 103 THR A O 1
ATOM 814 N N . VAL A 1 104 ? -2.441 15.835 -5.867 1.00 77.62 104 VAL A N 1
ATOM 815 C CA . VAL A 1 104 ? -1.917 16.885 -4.979 1.00 77.62 104 VAL A CA 1
ATOM 816 C C . VAL A 1 104 ? -2.959 17.265 -3.940 1.00 77.62 104 VAL A C 1
ATOM 818 O O . VAL A 1 104 ? -2.625 17.417 -2.776 1.00 77.62 104 VAL A O 1
ATOM 821 N N . LEU A 1 105 ? -4.227 17.411 -4.333 1.00 83.94 105 LEU A N 1
ATOM 822 C CA . LEU A 1 105 ? -5.294 17.765 -3.392 1.00 83.94 105 LEU A CA 1
ATOM 823 C C . LEU A 1 105 ? -5.699 16.594 -2.495 1.00 83.94 105 LEU A C 1
ATOM 825 O O . LEU A 1 105 ? -6.255 16.824 -1.423 1.00 83.94 105 LEU A O 1
ATOM 829 N N . GLU A 1 106 ? -5.442 15.361 -2.923 1.00 79.50 106 GLU A N 1
ATOM 830 C CA . GLU A 1 106 ? -5.855 14.169 -2.193 1.00 79.50 106 GLU A CA 1
ATOM 831 C C . GLU A 1 106 ? -5.090 13.988 -0.882 1.00 79.50 106 GLU A C 1
ATOM 833 O O . GLU A 1 106 ? -5.713 13.716 0.141 1.00 79.50 106 GLU A O 1
ATOM 838 N N . SER A 1 107 ? -3.781 14.257 -0.861 1.00 79.94 107 SER A N 1
ATOM 839 C CA . SER A 1 107 ? -3.001 14.214 0.385 1.00 79.94 107 SER A CA 1
ATOM 840 C C . SER A 1 107 ? -3.522 15.218 1.423 1.00 79.94 107 SER A C 1
ATOM 842 O O . SER A 1 107 ? -3.691 14.878 2.593 1.00 79.94 107 SER A O 1
ATOM 844 N N . TRP A 1 108 ? -3.892 16.431 0.994 1.00 87.38 108 TRP A N 1
ATOM 845 C CA . TRP A 1 108 ? -4.504 17.437 1.869 1.00 87.38 108 TRP A CA 1
ATOM 846 C C . TRP A 1 108 ? -5.880 17.016 2.384 1.00 87.38 108 TRP A C 1
ATOM 848 O O . TRP A 1 108 ? -6.209 17.280 3.541 1.00 87.38 108 TRP A O 1
ATOM 858 N N . ARG A 1 109 ? -6.695 16.360 1.547 1.00 84.25 109 ARG A N 1
ATOM 859 C CA . ARG A 1 109 ? -7.986 15.800 1.977 1.00 84.25 109 ARG A CA 1
ATOM 860 C C . ARG A 1 109 ? -7.782 14.714 3.021 1.00 84.25 109 ARG A C 1
ATOM 862 O O . ARG A 1 109 ? -8.447 14.755 4.050 1.00 84.25 109 ARG A O 1
ATOM 869 N N . GLN A 1 110 ? -6.852 13.793 2.785 1.00 76.00 110 GLN A N 1
ATOM 870 C CA . GLN A 1 110 ? -6.525 12.707 3.708 1.00 76.00 110 GLN A CA 1
ATOM 871 C C . GLN A 1 110 ? -6.082 13.246 5.074 1.00 76.00 110 GLN A C 1
ATOM 873 O O . GLN A 1 110 ? -6.670 12.876 6.089 1.00 76.00 110 GLN A O 1
ATOM 878 N N . GLN A 1 111 ? -5.137 14.192 5.100 1.00 79.62 111 GLN A N 1
ATOM 879 C CA . GLN A 1 111 ? -4.695 14.849 6.338 1.00 79.62 111 GLN A CA 1
ATOM 880 C C . GLN A 1 111 ? -5.845 15.565 7.057 1.00 79.62 111 GLN A C 1
ATOM 882 O O . GLN A 1 111 ? -5.985 15.478 8.278 1.00 79.62 111 GLN A O 1
ATOM 887 N N . TRP A 1 112 ? -6.704 16.258 6.305 1.00 89.44 112 TRP A N 1
ATOM 888 C CA . TRP A 1 112 ? -7.864 16.932 6.877 1.00 89.44 112 TRP A CA 1
ATOM 889 C C . TRP A 1 112 ? -8.855 15.950 7.503 1.00 89.44 112 TRP A C 1
ATOM 891 O O . TRP A 1 112 ? -9.317 16.190 8.616 1.00 89.44 112 TRP A O 1
ATOM 901 N N . PHE A 1 113 ? -9.165 14.844 6.819 1.00 79.25 113 PHE A N 1
ATOM 902 C CA . PHE A 1 113 ? -10.072 13.817 7.332 1.00 79.25 113 PHE A CA 1
ATOM 903 C C . PHE A 1 113 ? -9.513 13.127 8.578 1.00 79.25 113 PHE A C 1
ATOM 905 O O . PHE A 1 113 ? -10.275 12.884 9.512 1.00 79.25 113 PHE A O 1
ATOM 912 N N . ALA A 1 114 ? -8.202 12.877 8.633 1.00 73.31 114 ALA A N 1
ATOM 913 C CA . ALA A 1 114 ? -7.546 12.344 9.825 1.00 73.31 114 ALA A CA 1
ATOM 914 C C . ALA A 1 114 ? -7.722 13.284 11.034 1.00 73.31 114 ALA A C 1
ATOM 916 O O . ALA A 1 114 ? -8.148 12.860 12.109 1.00 73.31 114 ALA A O 1
ATOM 917 N N . LEU A 1 115 ? -7.490 14.586 10.844 1.00 78.81 115 LEU A N 1
ATOM 918 C CA . LEU A 1 115 ? -7.687 15.585 11.898 1.00 78.81 115 LEU A CA 1
ATOM 919 C C . LEU A 1 115 ? -9.159 15.765 12.297 1.00 78.81 115 LEU A C 1
ATOM 921 O O . LEU A 1 115 ? -9.463 15.943 13.479 1.00 78.81 115 LEU A O 1
ATOM 925 N N . ASP A 1 116 ? -10.085 15.718 11.337 1.00 81.94 116 ASP A N 1
ATOM 926 C CA . ASP A 1 116 ? -11.520 15.817 11.623 1.00 81.94 116 ASP A CA 1
ATOM 927 C C . ASP A 1 116 ? -12.019 14.607 12.424 1.00 81.94 116 ASP A C 1
ATOM 929 O O . ASP A 1 116 ? -12.851 14.759 13.325 1.00 81.94 116 ASP A O 1
ATOM 933 N N . ALA A 1 117 ? -11.472 13.417 12.151 1.00 70.94 117 ALA A N 1
ATOM 934 C CA . ALA A 1 117 ? -11.764 12.204 12.906 1.00 70.94 117 ALA A CA 1
ATOM 935 C C . ALA A 1 117 ? -11.362 12.356 14.382 1.00 70.94 117 ALA A C 1
ATOM 937 O O . ALA A 1 117 ? -12.196 12.137 15.264 1.00 70.94 117 ALA A O 1
ATOM 938 N N . LEU A 1 118 ? -10.145 12.837 14.660 1.00 73.94 118 LEU A N 1
ATOM 939 C CA . LEU A 1 118 ? -9.673 13.084 16.031 1.00 73.94 118 LEU A CA 1
ATOM 940 C C . LEU A 1 118 ? -10.492 14.158 16.747 1.00 73.94 118 LEU A C 1
ATOM 942 O O . LEU A 1 118 ? -10.923 13.985 17.889 1.00 73.94 118 LEU A O 1
ATOM 946 N N . ARG A 1 119 ? -10.787 15.261 16.052 1.00 78.56 119 ARG A N 1
ATOM 947 C CA . ARG A 1 119 ? -11.634 16.330 16.591 1.00 78.56 119 ARG A CA 1
ATOM 948 C C . ARG A 1 119 ? -13.027 15.818 16.958 1.00 78.56 119 ARG A C 1
ATOM 950 O O . ARG A 1 119 ? -13.602 16.238 17.966 1.00 78.56 119 ARG A O 1
ATOM 957 N N . THR A 1 120 ? -13.590 14.947 16.126 1.00 68.00 120 THR A N 1
ATOM 958 C CA . THR A 1 120 ? -14.919 14.372 16.341 1.00 68.00 120 THR A CA 1
ATOM 959 C C . THR A 1 120 ? -14.913 13.376 17.498 1.00 68.00 120 THR A C 1
ATOM 961 O O . THR A 1 120 ? -15.827 13.421 18.323 1.00 68.00 120 THR A O 1
ATOM 964 N N . ALA A 1 121 ? -13.873 12.546 17.616 1.00 65.19 121 ALA A N 1
ATOM 965 C CA . ALA A 1 121 ? -13.699 11.622 18.737 1.00 65.19 121 ALA A CA 1
ATOM 966 C C . ALA A 1 121 ? -13.679 12.360 20.088 1.00 65.19 121 ALA A C 1
ATOM 968 O O . ALA A 1 121 ? -14.378 11.963 21.021 1.00 65.19 121 ALA A O 1
ATOM 969 N N . ARG A 1 122 ? -12.979 13.501 20.166 1.00 68.75 122 ARG A N 1
ATOM 970 C CA . ARG A 1 122 ? -12.950 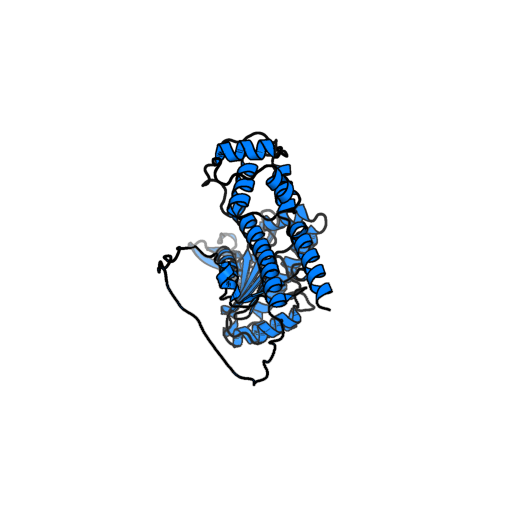14.346 21.371 1.00 68.75 122 ARG A CA 1
ATOM 971 C C . ARG A 1 122 ? -14.332 14.878 21.758 1.00 68.75 122 ARG A C 1
ATOM 973 O O . ARG A 1 122 ? -14.684 14.888 22.933 1.00 68.75 122 ARG A O 1
ATOM 980 N N . ARG A 1 123 ? -15.128 15.319 20.780 1.00 69.31 123 ARG A N 1
ATOM 981 C CA . ARG A 1 123 ? -16.473 15.864 21.038 1.00 69.31 123 ARG A CA 1
ATOM 982 C C . ARG A 1 123 ? -17.443 14.818 21.574 1.00 69.31 123 ARG A C 1
ATOM 984 O O . ARG A 1 123 ? -18.261 15.168 22.410 1.00 69.31 123 ARG A O 1
ATOM 991 N N . GLY A 1 124 ? -17.336 13.568 21.123 1.00 54.66 124 GLY A N 1
ATOM 992 C CA . GLY A 1 124 ? -18.201 12.483 21.594 1.00 54.66 124 GLY A CA 1
ATOM 993 C C . GLY A 1 124 ? -18.014 12.151 23.079 1.00 54.66 124 GLY A C 1
ATOM 994 O O . GLY A 1 124 ? -18.994 11.908 23.770 1.00 54.66 124 GLY A O 1
ATOM 995 N N . ARG A 1 125 ? -16.777 12.212 23.596 1.00 57.38 125 ARG A N 1
ATOM 996 C CA . ARG A 1 125 ? -16.488 11.886 25.007 1.00 57.38 125 ARG A CA 1
ATOM 997 C C . ARG A 1 125 ? -17.008 12.920 26.002 1.00 57.38 125 ARG A C 1
ATOM 999 O O . ARG A 1 125 ? -17.420 12.550 27.094 1.00 57.38 125 ARG A O 1
ATOM 1006 N N . VAL A 1 126 ? -17.004 14.204 25.636 1.00 58.66 126 VAL A N 1
ATOM 1007 C CA . VAL A 1 126 ? -17.517 15.270 26.517 1.00 58.66 126 VAL A CA 1
ATOM 1008 C C . VAL A 1 126 ? -19.016 15.085 26.769 1.00 58.66 126 VAL A C 1
ATOM 1010 O O . VAL A 1 126 ? -19.482 15.332 27.872 1.00 58.66 126 VAL A O 1
ATOM 1013 N N . THR A 1 127 ? -19.756 14.581 25.778 1.00 51.50 127 THR A N 1
ATOM 1014 C CA . THR A 1 127 ? -21.199 14.339 25.902 1.00 51.50 127 THR A CA 1
ATOM 1015 C C . THR A 1 127 ? -21.524 13.089 26.731 1.00 51.50 127 THR A C 1
ATOM 1017 O O . THR A 1 127 ? -22.517 13.095 27.443 1.00 51.50 127 THR A O 1
ATOM 1020 N N . GLU A 1 128 ? -20.684 12.045 26.710 1.00 48.97 128 GLU A N 1
ATOM 1021 C CA . GLU A 1 128 ? -20.873 10.854 27.566 1.00 48.97 128 GLU A CA 1
ATOM 1022 C C . GLU A 1 128 ? -20.537 11.118 29.048 1.00 48.97 128 GLU A C 1
ATOM 1024 O O . GLU A 1 128 ? -21.134 10.500 29.924 1.00 48.97 128 GLU A O 1
ATOM 1029 N N . ALA A 1 129 ? -19.619 12.044 29.351 1.00 50.97 129 ALA A N 1
ATOM 1030 C CA . ALA A 1 129 ? -19.255 12.378 30.733 1.00 50.97 129 ALA A CA 1
ATOM 1031 C C . ALA A 1 129 ? -20.327 13.208 31.472 1.00 50.97 129 ALA A C 1
ATOM 1033 O O . ALA A 1 129 ? -20.382 13.174 32.702 1.00 50.97 129 ALA A O 1
ATOM 1034 N N . GLU A 1 130 ? -21.186 13.929 30.745 1.00 49.75 130 GLU A N 1
ATOM 1035 C CA . GLU A 1 130 ? -22.271 14.734 31.327 1.00 49.75 130 GLU A CA 1
ATOM 1036 C C . GLU A 1 130 ? -23.570 13.935 31.565 1.00 49.75 130 GLU A C 1
ATOM 1038 O O . GLU A 1 130 ? -24.415 14.380 32.339 1.00 49.75 130 GLU A O 1
ATOM 1043 N N . ASP A 1 131 ? -23.713 12.731 30.993 1.00 44.91 131 ASP A N 1
ATOM 1044 C CA . ASP A 1 131 ? -24.945 11.920 31.096 1.00 44.91 131 ASP A CA 1
ATOM 1045 C C . ASP A 1 131 ? -24.935 10.905 32.263 1.00 44.91 131 ASP A C 1
ATOM 1047 O O . ASP A 1 131 ? -25.902 10.184 32.504 1.00 44.91 131 ASP A O 1
ATOM 1051 N N . THR A 1 132 ? -23.865 10.876 33.065 1.00 43.47 132 THR A N 1
ATOM 1052 C CA . THR A 1 132 ? -23.817 10.171 34.362 1.00 43.47 132 THR A CA 1
ATOM 1053 C C . THR A 1 132 ? -24.198 11.096 35.519 1.00 43.47 132 THR A C 1
ATOM 1055 O O . THR A 1 132 ? -23.438 11.290 36.465 1.00 43.47 132 THR A O 1
ATOM 1058 N N . THR A 1 133 ? -25.404 11.663 35.467 1.00 43.56 133 THR A N 1
ATOM 1059 C CA . THR A 1 133 ? -26.070 12.163 36.680 1.00 43.56 133 THR A CA 1
ATOM 1060 C C . THR A 1 133 ? -26.911 11.012 37.247 1.00 43.56 133 THR A C 1
ATOM 1062 O O . THR A 1 133 ? -27.742 10.475 36.514 1.00 43.56 133 THR A O 1
ATOM 1065 N N . PRO A 1 134 ? -26.722 10.569 38.506 1.00 42.00 134 PRO A N 1
ATOM 1066 C CA . PRO A 1 134 ? -27.523 9.486 39.066 1.00 42.00 134 PRO A CA 1
ATOM 1067 C C . PRO A 1 134 ? -28.996 9.890 39.088 1.00 42.00 134 PRO A C 1
ATOM 1069 O O . PRO A 1 134 ? -29.347 10.936 39.636 1.00 42.00 134 PRO A O 1
ATOM 1072 N N . ALA A 1 135 ? -29.849 9.051 38.502 1.00 41.91 135 ALA A N 1
ATOM 1073 C CA . ALA A 1 135 ? -31.293 9.179 38.602 1.00 41.91 135 ALA A CA 1
ATOM 1074 C C . ALA A 1 135 ? -31.695 9.241 40.084 1.00 41.91 135 ALA A C 1
ATOM 1076 O O . ALA A 1 135 ? -31.527 8.279 40.835 1.00 41.91 135 ALA A O 1
ATOM 1077 N N . HIS A 1 136 ? -32.198 10.402 40.498 1.00 44.22 136 HIS A N 1
ATOM 1078 C CA . HIS A 1 136 ? -32.832 10.597 41.789 1.00 44.22 136 HIS A CA 1
ATOM 1079 C C . HIS A 1 136 ? -34.127 9.777 41.802 1.00 44.22 136 HIS A C 1
ATOM 1081 O O . HIS A 1 136 ? -35.049 10.045 41.033 1.00 44.22 136 HIS A O 1
ATOM 1087 N N . ILE A 1 137 ? -34.150 8.733 42.628 1.00 39.75 137 ILE A N 1
ATOM 1088 C CA . ILE A 1 137 ? -35.329 7.914 42.914 1.00 39.75 137 ILE A CA 1
ATOM 1089 C C . ILE A 1 137 ? -36.324 8.803 43.679 1.00 39.75 137 ILE A C 1
ATOM 1091 O O . ILE A 1 137 ? -35.941 9.316 44.732 1.00 39.75 137 ILE A O 1
ATOM 1095 N N . PRO A 1 138 ? -37.562 9.017 43.199 1.00 40.34 138 PRO A N 1
ATOM 1096 C CA . PRO A 1 138 ? -38.575 9.699 43.989 1.00 40.34 138 PRO A CA 1
ATOM 1097 C C . PRO A 1 138 ? -39.275 8.694 44.914 1.00 40.34 138 PRO A C 1
ATOM 1099 O O . PRO A 1 138 ? -39.776 7.666 44.453 1.00 40.34 138 PRO A O 1
ATOM 1102 N N . ASP A 1 139 ? -39.311 9.006 46.208 1.00 36.22 139 ASP A N 1
ATOM 1103 C CA . ASP A 1 139 ? -40.169 8.327 47.185 1.00 36.22 139 ASP A CA 1
ATOM 1104 C C . ASP A 1 139 ? -41.645 8.757 47.020 1.00 36.22 139 ASP A C 1
ATOM 1106 O O . ASP A 1 139 ? -41.909 9.887 46.585 1.00 36.22 139 ASP A O 1
ATOM 1110 N N . PRO A 1 140 ? -42.617 7.884 47.354 1.00 50.53 140 PRO A N 1
ATOM 1111 C CA . PRO A 1 140 ? -44.044 8.162 47.240 1.00 50.53 140 PRO A CA 1
ATOM 1112 C C . PRO A 1 140 ? -44.649 8.784 48.517 1.00 50.53 140 PRO A C 1
ATOM 1114 O O . PRO A 1 140 ? -44.109 8.652 49.610 1.00 50.53 140 PRO A O 1
ATOM 1117 N N . ASP A 1 141 ? -45.828 9.394 48.335 1.00 33.84 141 ASP A N 1
ATOM 1118 C CA . ASP A 1 141 ? -46.750 10.012 49.311 1.00 33.84 141 ASP A CA 1
ATOM 1119 C C . ASP A 1 141 ? -46.327 11.383 49.884 1.00 33.84 141 ASP A C 1
ATOM 1121 O O . ASP A 1 141 ? -45.391 11.520 50.661 1.00 33.84 141 ASP A O 1
ATOM 1125 N N . THR A 1 142 ? -47.035 12.488 49.603 1.00 34.28 142 THR A N 1
ATOM 1126 C CA . THR A 1 142 ? -48.335 12.805 50.233 1.00 34.28 142 THR A CA 1
ATOM 1127 C C . THR A 1 142 ? -49.059 13.973 49.509 1.00 34.28 142 THR A C 1
ATOM 1129 O O . THR A 1 142 ? -48.568 15.095 49.474 1.00 34.28 142 THR A O 1
ATOM 1132 N N . THR A 1 143 ? -50.232 13.674 48.940 1.00 36.28 143 THR A N 1
ATOM 1133 C CA . THR A 1 143 ? -51.564 14.345 48.994 1.00 36.28 143 THR A CA 1
ATOM 1134 C C . THR A 1 143 ? -51.808 15.894 48.958 1.00 36.28 143 THR A C 1
ATOM 1136 O O . THR A 1 143 ? -51.398 16.623 49.851 1.00 36.28 143 THR A O 1
ATOM 1139 N N . VAL A 1 144 ? -52.730 16.283 48.036 1.00 34.62 144 VAL A N 1
ATOM 1140 C CA . VAL A 1 144 ? -53.808 17.342 48.030 1.00 34.62 144 VAL A CA 1
ATOM 1141 C C . VAL A 1 144 ? -53.571 18.794 47.500 1.00 34.62 144 VAL A C 1
ATOM 1143 O O . VAL A 1 144 ? -53.188 19.670 48.261 1.00 34.62 144 VAL A O 1
ATOM 1146 N N . SER A 1 145 ? -54.003 19.021 46.231 1.00 36.59 145 SER A N 1
ATOM 1147 C CA . SER A 1 145 ? -54.990 20.010 45.648 1.00 36.59 145 SER A CA 1
ATOM 1148 C C . SER A 1 145 ? -54.872 21.558 45.821 1.00 36.59 145 SER A C 1
ATOM 1150 O O . SER A 1 145 ? -54.242 22.004 46.770 1.00 36.59 145 SER A O 1
ATOM 1152 N N . PRO A 1 146 ? -55.679 22.411 45.112 1.00 52.97 146 PRO A N 1
ATOM 1153 C CA . PRO A 1 146 ? -56.063 22.509 43.674 1.00 52.97 146 PRO A CA 1
ATOM 1154 C C . PRO A 1 146 ? -56.069 23.974 43.089 1.00 52.97 146 PRO A C 1
ATOM 1156 O O . PRO A 1 146 ? -55.776 24.924 43.806 1.00 52.97 146 PRO A O 1
ATOM 1159 N N . LEU A 1 147 ? -56.540 24.129 41.826 1.00 31.98 147 LEU A N 1
ATOM 1160 C CA . LEU A 1 147 ? -56.898 25.360 41.050 1.00 31.98 147 LEU A CA 1
ATOM 1161 C C . LEU A 1 147 ? -55.705 26.208 40.530 1.00 31.98 147 LEU A C 1
ATOM 1163 O O . LEU A 1 147 ? -54.738 26.413 41.241 1.00 31.98 147 LEU A O 1
ATOM 1167 N N . ASP A 1 148 ? -55.654 26.735 39.298 1.00 29.66 148 ASP A N 1
ATOM 1168 C CA . ASP A 1 148 ? -56.728 27.262 38.451 1.00 29.66 148 ASP A CA 1
ATOM 1169 C C . ASP A 1 148 ? -56.297 27.424 36.961 1.00 29.66 148 ASP A C 1
ATOM 1171 O O . ASP A 1 148 ? -55.158 27.779 36.672 1.00 29.66 148 ASP A O 1
ATOM 1175 N N . SER A 1 149 ? -57.253 27.198 36.050 1.00 33.16 149 SER A N 1
ATOM 1176 C CA . SER A 1 149 ? -57.534 27.897 34.772 1.00 33.16 149 SER A CA 1
ATOM 1177 C C . SER A 1 149 ? -56.498 28.080 33.615 1.00 33.16 149 SER A C 1
ATOM 1179 O O . SER A 1 149 ? -55.467 28.733 33.720 1.00 33.16 149 SER A O 1
ATOM 1181 N N . GLN A 1 150 ? -56.905 27.561 32.439 1.00 30.94 150 GLN A N 1
ATOM 1182 C CA . GLN A 1 150 ? -56.445 27.743 31.031 1.00 30.94 150 GLN A CA 1
ATOM 1183 C C . GLN A 1 150 ? -56.626 29.205 30.482 1.00 30.94 150 GLN A C 1
ATOM 1185 O O . GLN A 1 150 ? -57.131 30.009 31.264 1.00 30.94 150 GLN A O 1
ATOM 1190 N N . PRO A 1 151 ? -56.361 29.607 29.187 1.00 41.25 151 PRO A N 1
ATOM 1191 C CA . PRO A 1 151 ? -56.076 28.833 27.949 1.00 41.25 151 PRO A CA 1
ATOM 1192 C C . PRO A 1 151 ? -55.043 29.369 26.896 1.00 41.25 151 PRO A C 1
ATOM 1194 O O . PRO A 1 151 ? -54.725 30.547 26.796 1.00 41.25 151 PRO A O 1
ATOM 1197 N N . THR A 1 152 ? -54.594 28.416 26.060 1.00 36.41 152 THR A N 1
ATOM 1198 C CA . THR A 1 152 ? -54.200 28.391 24.618 1.00 36.41 152 THR A CA 1
ATOM 1199 C C . THR A 1 152 ? -53.721 29.639 23.847 1.00 36.41 152 THR A C 1
ATOM 1201 O O . THR A 1 152 ? -54.474 30.599 23.719 1.00 36.41 152 THR A O 1
ATOM 1204 N N . LEU A 1 153 ? -52.632 29.492 23.059 1.00 31.33 153 LEU A N 1
ATOM 1205 C CA . LEU A 1 153 ? -52.618 29.930 21.646 1.00 31.33 153 LEU A CA 1
ATOM 1206 C C . LEU A 1 153 ? -51.513 29.272 20.768 1.00 31.33 153 LEU A C 1
ATOM 1208 O O . LEU A 1 153 ? -50.330 29.550 20.920 1.00 31.33 153 LEU A O 1
ATOM 1212 N N . ARG A 1 154 ? -51.986 28.503 19.774 1.00 31.70 154 ARG A N 1
ATOM 1213 C CA . ARG A 1 154 ? -51.474 28.255 18.402 1.00 31.70 154 ARG A CA 1
ATOM 1214 C C . ARG A 1 154 ? -50.210 27.420 18.128 1.00 31.70 154 ARG A C 1
ATOM 1216 O O . ARG A 1 154 ? -49.074 27.868 18.238 1.00 31.70 154 ARG A O 1
ATOM 1223 N N . ASP A 1 155 ? -50.513 26.266 17.531 1.00 34.56 155 ASP A N 1
ATOM 1224 C CA . ASP A 1 155 ? -49.722 25.454 16.609 1.00 34.56 155 ASP A CA 1
ATOM 1225 C C . ASP A 1 155 ? -49.090 26.227 15.440 1.00 34.56 155 ASP A C 1
ATOM 1227 O O . ASP A 1 155 ? -49.787 26.892 14.670 1.00 34.56 155 ASP A O 1
ATOM 1231 N N . VAL A 1 156 ? -47.791 25.997 15.224 1.00 35.75 156 VAL A N 1
ATOM 1232 C CA . VAL A 1 156 ? -47.164 25.906 13.892 1.00 35.75 156 VAL A CA 1
ATOM 1233 C C . VAL A 1 156 ? -46.062 24.836 13.966 1.00 35.75 156 VAL A C 1
ATOM 1235 O O . VAL A 1 156 ? -45.086 25.041 14.691 1.00 35.75 156 VAL A O 1
ATOM 1238 N N . PRO A 1 157 ? -46.137 23.711 13.231 1.00 36.91 157 PRO A N 1
ATOM 1239 C CA . PRO A 1 157 ? -45.017 22.777 13.156 1.00 36.91 157 PRO A CA 1
ATOM 1240 C C . PRO A 1 157 ? -43.962 23.312 12.169 1.00 36.91 157 PRO A C 1
ATOM 1242 O O . PRO A 1 157 ? -44.302 23.624 11.023 1.00 36.91 157 PRO A O 1
ATOM 1245 N N . PRO A 1 158 ? -42.671 23.421 12.535 1.00 34.22 158 PRO A N 1
ATOM 1246 C CA . PRO A 1 158 ? -41.654 23.762 11.555 1.00 34.22 158 PRO A CA 1
ATOM 1247 C C . PRO A 1 158 ? -41.351 22.546 10.665 1.00 34.22 158 PRO A C 1
ATOM 1249 O O . PRO A 1 158 ? -41.021 21.459 11.137 1.00 34.22 158 PRO A O 1
ATOM 1252 N N . LEU A 1 159 ? -41.443 22.762 9.352 1.00 33.66 159 LEU A N 1
ATOM 1253 C CA . LEU A 1 159 ? -41.023 21.844 8.288 1.00 33.66 159 LEU A CA 1
ATOM 1254 C C . LEU A 1 159 ? -39.606 21.279 8.526 1.00 33.66 159 LEU A C 1
ATOM 1256 O O . LEU A 1 159 ? -38.726 22.005 9.006 1.00 33.66 159 LEU A O 1
ATOM 1260 N N . PRO A 1 160 ? -39.318 20.030 8.107 1.00 32.06 160 PRO A N 1
ATOM 1261 C CA . PRO A 1 160 ? -37.988 19.461 8.240 1.00 32.06 160 PRO A CA 1
ATOM 1262 C C . PRO A 1 160 ? -37.018 20.209 7.321 1.00 32.06 160 PRO A C 1
ATOM 1264 O O . PRO A 1 160 ? -37.035 20.073 6.095 1.00 32.06 160 PRO A O 1
ATOM 1267 N N . ARG A 1 161 ? -36.125 21.002 7.919 1.00 32.78 161 ARG A N 1
ATOM 1268 C CA . ARG A 1 161 ? -34.952 21.536 7.225 1.00 32.78 161 ARG A CA 1
ATOM 1269 C C . ARG A 1 161 ? -34.131 20.353 6.706 1.00 32.78 161 ARG A C 1
ATOM 1271 O O . ARG A 1 161 ? -33.565 19.597 7.493 1.00 32.78 161 ARG A O 1
ATOM 1278 N N . LYS A 1 162 ? -34.039 20.216 5.377 1.00 41.69 162 LYS A N 1
ATOM 1279 C CA . LYS A 1 162 ? -33.053 19.378 4.671 1.00 41.69 162 LYS A CA 1
ATOM 1280 C C . LYS A 1 162 ? -31.636 19.867 5.004 1.00 41.69 162 LYS A C 1
ATOM 1282 O O . LYS A 1 162 ? -30.992 20.556 4.219 1.00 41.69 162 LYS A O 1
ATOM 1287 N N . GLY A 1 163 ? -31.157 19.530 6.195 1.00 30.48 163 GLY A N 1
ATOM 1288 C CA . GLY A 1 163 ? -29.758 19.635 6.570 1.00 30.48 163 GLY A CA 1
ATOM 1289 C C . GLY A 1 163 ? -29.013 18.437 6.000 1.00 30.48 163 GLY A C 1
ATOM 1290 O O . GLY A 1 163 ? -29.282 17.298 6.379 1.00 30.48 163 GLY A O 1
ATOM 1291 N N . ARG A 1 164 ? -28.073 18.685 5.085 1.00 41.44 164 ARG A N 1
ATOM 1292 C CA . ARG A 1 164 ? -27.032 17.713 4.738 1.00 41.44 164 ARG A CA 1
ATOM 1293 C C . ARG A 1 164 ? -26.215 17.449 6.007 1.00 41.44 164 ARG A C 1
ATOM 1295 O O . ARG A 1 164 ? -25.349 18.245 6.353 1.00 41.44 164 ARG A O 1
ATOM 1302 N N . ARG A 1 165 ? -26.539 16.378 6.736 1.00 30.73 165 ARG A N 1
ATOM 1303 C CA . ARG A 1 165 ? -25.708 15.896 7.848 1.00 30.73 165 ARG A CA 1
ATOM 1304 C C . ARG A 1 165 ? -24.358 15.429 7.272 1.00 30.73 165 ARG A C 1
ATOM 1306 O O . ARG A 1 165 ? -24.378 14.738 6.251 1.00 30.73 165 ARG A O 1
ATOM 1313 N N . PRO A 1 166 ? -23.209 15.788 7.870 1.00 44.72 166 PRO A N 1
ATOM 1314 C CA . PRO A 1 166 ? -21.914 15.243 7.470 1.00 44.72 166 PRO A CA 1
ATOM 1315 C C . PRO A 1 166 ? -21.913 13.717 7.633 1.00 44.72 166 PRO A C 1
ATOM 1317 O O . PRO A 1 166 ? -22.439 13.202 8.619 1.00 44.72 166 PRO A O 1
ATOM 1320 N N . LEU A 1 167 ? -21.306 12.992 6.688 1.00 44.94 167 LEU A N 1
ATOM 1321 C CA . LEU A 1 167 ? -21.206 11.521 6.684 1.00 44.94 167 LEU A CA 1
ATOM 1322 C C . LEU A 1 167 ? -20.605 10.946 7.985 1.00 44.94 167 LEU A C 1
ATOM 1324 O O . LEU A 1 167 ? -20.910 9.819 8.361 1.00 44.94 167 LEU A O 1
ATOM 1328 N N . ILE A 1 168 ? -19.823 11.744 8.715 1.00 47.59 168 ILE A N 1
ATOM 1329 C CA . ILE A 1 168 ? -19.155 11.368 9.969 1.00 47.59 168 ILE A CA 1
ATOM 1330 C C . ILE A 1 168 ? -20.138 11.262 11.146 1.00 47.59 168 ILE A C 1
ATOM 1332 O O . ILE A 1 168 ? -19.957 10.411 12.011 1.00 47.59 168 ILE A O 1
ATOM 1336 N N . SER A 1 169 ? -21.245 12.014 11.147 1.00 40.34 169 SER A N 1
ATOM 1337 C CA . SER A 1 169 ? -22.303 11.822 12.152 1.00 40.34 169 SER A CA 1
ATOM 1338 C C . SER A 1 169 ? -23.000 10.461 12.014 1.00 40.34 169 SER A C 1
ATOM 1340 O O . SER A 1 169 ? -23.638 10.021 12.959 1.00 40.34 169 SER A O 1
ATOM 1342 N N . ARG A 1 170 ? -22.870 9.778 10.862 1.00 41.62 170 ARG A N 1
ATOM 1343 C CA . ARG A 1 170 ? -23.301 8.378 10.677 1.00 41.62 170 ARG A CA 1
ATOM 1344 C C . ARG A 1 170 ? -22.204 7.358 11.016 1.00 41.62 170 ARG A C 1
ATOM 1346 O O . ARG A 1 170 ? -22.516 6.204 11.260 1.00 41.62 170 ARG A O 1
ATOM 1353 N N . ALA A 1 171 ? -20.930 7.759 11.061 1.00 45.12 171 ALA A N 1
ATOM 1354 C CA . ALA A 1 171 ? -19.822 6.876 11.451 1.00 45.12 171 ALA A CA 1
ATOM 1355 C C . ALA A 1 171 ? -19.740 6.646 12.974 1.00 45.12 171 ALA A C 1
ATOM 1357 O O . ALA A 1 171 ? -19.086 5.707 13.419 1.00 45.12 171 ALA A O 1
ATOM 1358 N N . GLN A 1 172 ? -20.435 7.467 13.771 1.00 47.25 172 GLN A N 1
ATOM 1359 C CA . GLN A 1 172 ? -20.564 7.301 15.225 1.00 47.25 172 GLN A CA 1
ATOM 1360 C C . GLN A 1 172 ? -21.379 6.059 15.634 1.00 47.25 172 GLN A C 1
ATOM 1362 O O . GLN A 1 172 ? -21.349 5.673 16.798 1.00 47.25 172 GLN A O 1
ATOM 1367 N N . GLU A 1 173 ? -22.029 5.371 14.691 1.00 45.12 173 GLU A N 1
ATOM 1368 C CA . GLU A 1 173 ? -22.776 4.131 14.952 1.00 45.12 173 GLU A CA 1
ATOM 1369 C C . GLU A 1 173 ? -21.873 2.877 15.109 1.00 45.12 173 GLU A C 1
ATOM 1371 O O . GLU A 1 173 ? -22.380 1.763 15.201 1.00 45.12 173 GLU A O 1
ATOM 1376 N N . GLY A 1 174 ? -20.538 3.015 15.205 1.00 47.53 174 GLY A N 1
ATOM 1377 C CA . GLY A 1 174 ? -19.628 1.871 15.391 1.00 47.53 174 GLY A CA 1
ATOM 1378 C C . GLY A 1 174 ? -18.204 2.227 15.842 1.00 47.53 174 GLY A C 1
ATOM 1379 O O . GLY A 1 174 ? -17.281 2.189 15.039 1.00 47.53 174 GLY A O 1
ATOM 1380 N N . ARG A 1 175 ? -18.058 2.570 17.132 1.00 58.41 175 ARG A N 1
ATOM 1381 C CA . ARG A 1 175 ? -16.836 2.737 17.964 1.00 58.41 175 ARG A CA 1
ATOM 1382 C C . ARG A 1 175 ? -15.474 2.445 17.288 1.00 58.41 175 ARG A C 1
ATOM 1384 O O . ARG A 1 175 ? -15.050 1.293 17.222 1.00 58.41 175 ARG A O 1
ATOM 1391 N N . VAL A 1 176 ? -14.755 3.505 16.910 1.00 68.75 176 VAL A N 1
ATOM 1392 C CA . VAL A 1 176 ? -13.314 3.473 16.582 1.00 68.75 176 VAL A CA 1
ATOM 1393 C C . VAL A 1 176 ? -12.513 3.194 17.859 1.00 68.75 176 VAL A C 1
ATOM 1395 O O . VAL A 1 176 ? -12.770 3.836 18.880 1.00 68.75 176 VAL A O 1
ATOM 1398 N N . ARG A 1 177 ? -11.570 2.244 17.826 1.00 82.06 177 ARG A N 1
ATOM 1399 C CA . ARG A 1 177 ? -10.640 1.983 18.943 1.00 82.06 177 ARG A CA 1
ATOM 1400 C C . ARG A 1 177 ? -9.241 2.436 18.571 1.00 82.06 177 ARG A C 1
ATOM 1402 O O . ARG A 1 177 ? -8.845 2.334 17.420 1.00 82.06 177 ARG A O 1
ATOM 1409 N N . GLU A 1 178 ? -8.501 2.918 19.550 1.00 83.69 178 GLU A N 1
ATOM 1410 C CA . GLU A 1 178 ? -7.144 3.407 19.355 1.00 83.69 178 GLU A CA 1
ATOM 1411 C C . GLU A 1 178 ? -6.148 2.436 19.984 1.00 83.69 178 GLU A C 1
ATOM 1413 O O . GLU A 1 178 ? -6.364 1.953 21.097 1.00 83.69 178 GLU A O 1
ATOM 1418 N N . HIS A 1 179 ? -5.070 2.147 19.262 1.00 86.00 179 HIS A N 1
ATOM 1419 C CA . HIS A 1 179 ? -3.944 1.351 19.734 1.00 86.00 179 HIS A CA 1
ATOM 1420 C C . HIS A 1 179 ? -2.689 2.213 19.667 1.00 86.00 179 HIS A C 1
ATOM 1422 O O . HIS A 1 179 ? -2.439 2.861 18.656 1.00 86.00 179 HIS A O 1
ATOM 1428 N N . SER A 1 180 ? -1.874 2.207 20.719 1.00 82.38 180 SER A N 1
ATOM 1429 C CA . SER A 1 180 ? -0.662 3.037 20.786 1.00 82.38 180 SER A CA 1
ATOM 1430 C C . SER A 1 180 ? 0.415 2.636 19.775 1.00 82.38 180 SER A C 1
ATOM 1432 O O . SER A 1 180 ? 1.260 3.451 19.416 1.00 82.38 180 SER A O 1
ATOM 1434 N N . ARG A 1 181 ? 0.393 1.377 19.328 1.00 85.81 181 ARG A N 1
ATOM 1435 C CA . ARG A 1 181 ? 1.297 0.804 18.329 1.00 85.81 181 ARG A CA 1
ATOM 1436 C C . ARG A 1 181 ? 0.639 -0.381 17.634 1.00 85.81 181 ARG A C 1
ATOM 1438 O O . ARG A 1 181 ? -0.346 -0.929 18.133 1.00 85.81 181 ARG A O 1
ATOM 1445 N N . LEU A 1 182 ? 1.219 -0.821 16.524 1.00 89.50 182 LEU A N 1
ATOM 1446 C CA . LEU A 1 182 ? 0.813 -2.058 15.869 1.00 89.50 182 LEU A CA 1
ATOM 1447 C C . LEU A 1 182 ? 1.411 -3.268 16.598 1.00 89.50 182 LEU A C 1
ATOM 1449 O O . LEU A 1 182 ? 2.627 -3.458 16.634 1.00 89.50 182 LEU A O 1
ATOM 1453 N N . ASP A 1 183 ? 0.548 -4.108 17.161 1.00 92.94 183 ASP A N 1
ATOM 1454 C CA . ASP A 1 183 ? 0.945 -5.406 17.701 1.00 92.94 183 ASP A CA 1
ATOM 1455 C C . ASP A 1 183 ? 0.888 -6.472 16.594 1.00 92.94 183 ASP A C 1
ATOM 1457 O O . ASP A 1 183 ? -0.178 -6.983 16.234 1.00 92.94 183 ASP A O 1
ATOM 1461 N N . TYR A 1 184 ? 2.056 -6.800 16.036 1.00 94.50 184 TYR A N 1
ATOM 1462 C CA . TYR A 1 184 ? 2.187 -7.782 14.959 1.00 94.50 184 TYR A CA 1
ATOM 1463 C C . TYR A 1 184 ? 1.797 -9.204 15.376 1.00 94.50 184 TYR A C 1
ATOM 1465 O O . TYR A 1 184 ? 1.289 -9.966 14.547 1.00 94.50 184 TYR A O 1
ATOM 1473 N N . GLU A 1 185 ? 2.020 -9.590 16.634 1.00 94.31 185 GLU A N 1
ATOM 1474 C CA . GLU A 1 185 ? 1.676 -10.931 17.112 1.00 94.31 185 GLU A CA 1
ATOM 1475 C C . GLU A 1 185 ? 0.169 -11.082 17.271 1.00 94.31 185 GLU A C 1
ATOM 1477 O O . GLU A 1 185 ? -0.406 -12.093 16.843 1.00 94.31 185 GLU A O 1
ATOM 1482 N N . TRP A 1 186 ? -0.467 -10.054 17.836 1.00 95.12 186 TRP A N 1
ATOM 1483 C CA . TRP A 1 186 ? -1.914 -9.965 17.940 1.00 95.12 186 TRP A CA 1
ATOM 1484 C C . TRP A 1 186 ? -2.563 -9.938 16.556 1.00 95.12 186 TRP A C 1
ATOM 1486 O O . TRP A 1 186 ? -3.454 -10.746 16.291 1.00 95.12 186 TRP A O 1
ATOM 1496 N N . PHE A 1 187 ? -2.073 -9.098 15.638 1.00 96.75 187 PHE A N 1
ATOM 1497 C CA . PHE A 1 187 ? -2.574 -9.047 14.264 1.00 96.75 187 PHE A CA 1
ATOM 1498 C C . PHE A 1 187 ? -2.422 -10.402 13.557 1.00 96.75 187 PHE A C 1
ATOM 1500 O O . PHE A 1 187 ? -3.365 -10.888 12.935 1.00 96.75 187 PHE A O 1
ATOM 1507 N N . SER A 1 188 ? -1.279 -11.077 13.716 1.00 97.50 188 SER A N 1
ATOM 1508 C CA . SER A 1 188 ? -1.066 -12.419 13.153 1.00 97.50 188 SER A CA 1
ATOM 1509 C C . SER A 1 188 ? -2.065 -13.449 13.692 1.00 97.50 188 SER A C 1
ATOM 1511 O O . SER A 1 188 ? -2.499 -14.332 12.950 1.00 97.50 188 SER A O 1
ATOM 1513 N N . ALA A 1 189 ? -2.458 -13.339 14.966 1.00 96.75 189 ALA A N 1
ATOM 1514 C CA . ALA A 1 189 ? -3.499 -14.183 15.548 1.00 96.75 189 ALA A CA 1
ATOM 1515 C C . ALA A 1 189 ? -4.883 -13.892 14.944 1.00 96.75 189 ALA A C 1
ATOM 1517 O O . ALA A 1 189 ? -5.638 -14.828 14.689 1.00 96.75 189 ALA A O 1
ATOM 1518 N N . GLN A 1 190 ? -5.193 -12.625 14.649 1.00 97.06 190 GLN A N 1
ATOM 1519 C CA . GLN A 1 190 ? -6.426 -12.262 13.946 1.00 97.06 190 GLN A CA 1
ATOM 1520 C C . GLN A 1 190 ? -6.460 -12.817 12.516 1.00 97.06 190 GLN A C 1
ATOM 1522 O O . GLN A 1 190 ? -7.485 -13.327 12.064 1.00 97.06 190 GLN A O 1
ATOM 1527 N N . VAL A 1 191 ? -5.326 -12.765 11.812 1.00 97.75 191 VAL A N 1
ATOM 1528 C CA . VAL A 1 191 ? -5.196 -13.306 10.453 1.00 97.75 191 VAL A CA 1
ATOM 1529 C C . VAL A 1 191 ? -5.433 -14.815 10.432 1.00 97.75 191 VAL A C 1
ATOM 1531 O O . VAL A 1 191 ? -6.150 -15.290 9.560 1.00 97.75 191 VAL A O 1
ATOM 1534 N N . TYR A 1 192 ? -4.912 -15.555 11.415 1.00 97.06 192 TYR A N 1
ATOM 1535 C CA . TYR A 1 192 ? -5.072 -17.011 11.506 1.00 97.06 192 TYR A CA 1
ATOM 1536 C C . TYR A 1 192 ? -6.534 -17.484 11.457 1.00 97.06 192 TYR A C 1
ATOM 1538 O O . TYR A 1 192 ? -6.820 -18.502 10.829 1.00 97.06 192 TYR A O 1
ATOM 1546 N N . GLY A 1 193 ? -7.449 -16.753 12.102 1.00 92.19 193 GLY A N 1
ATOM 1547 C CA . GLY A 1 193 ? -8.881 -17.076 12.142 1.00 92.19 193 GLY A CA 1
ATOM 1548 C C . GLY A 1 193 ? -9.722 -16.416 11.045 1.00 92.19 193 GLY A C 1
ATOM 1549 O O . GLY A 1 193 ? -10.947 -16.522 11.075 1.00 92.19 193 GLY A O 1
ATOM 1550 N N . SER A 1 194 ? -9.104 -15.692 10.109 1.00 96.19 194 SER A N 1
ATOM 1551 C CA . SER A 1 194 ? -9.839 -14.962 9.077 1.00 96.19 194 SER A CA 1
ATOM 1552 C C . SER A 1 194 ? -10.381 -15.909 8.007 1.00 96.19 194 SER A C 1
ATOM 1554 O O . SER A 1 194 ? -9.660 -16.763 7.499 1.00 96.19 194 SER A O 1
ATOM 1556 N N . THR A 1 195 ? -11.641 -15.710 7.623 1.00 95.69 195 THR A N 1
ATOM 1557 C CA . THR A 1 195 ? -12.327 -16.455 6.550 1.00 95.69 195 THR A CA 1
ATOM 1558 C C . THR A 1 195 ? -12.670 -15.576 5.344 1.00 95.69 195 THR A C 1
ATOM 1560 O O . THR A 1 195 ? -13.396 -15.993 4.447 1.00 95.69 195 THR A O 1
ATOM 1563 N N . SER A 1 196 ? -12.215 -14.318 5.327 1.00 95.06 196 SER A N 1
ATOM 1564 C CA . SER A 1 196 ? -12.572 -13.360 4.271 1.00 95.06 196 SER A CA 1
ATOM 1565 C C . SER A 1 196 ? -11.367 -12.573 3.764 1.00 95.06 196 SER A C 1
ATOM 1567 O O . SER A 1 196 ? -10.467 -13.167 3.196 1.00 95.06 196 SER A O 1
ATOM 1569 N N . ASN A 1 197 ? -11.319 -11.249 3.896 1.00 95.81 197 ASN A N 1
ATOM 1570 C CA . ASN A 1 197 ? -10.212 -10.471 3.339 1.00 95.81 197 ASN A CA 1
ATOM 1571 C C . ASN A 1 197 ? -9.162 -10.167 4.406 1.00 95.81 197 ASN A C 1
ATOM 1573 O O . ASN A 1 197 ? -9.485 -9.688 5.495 1.00 95.81 197 ASN A O 1
ATOM 1577 N N . VAL A 1 198 ? -7.903 -10.400 4.058 1.00 98.25 198 VAL A N 1
ATOM 1578 C CA . VAL A 1 198 ? -6.731 -9.883 4.761 1.00 98.25 198 VAL A CA 1
ATOM 1579 C C . VAL A 1 198 ? -6.019 -8.948 3.796 1.00 98.25 198 VAL A C 1
ATOM 1581 O O . VAL A 1 198 ? -5.613 -9.374 2.717 1.00 98.25 198 VAL A O 1
ATOM 1584 N N . LYS A 1 199 ? -5.890 -7.673 4.159 1.00 98.44 199 LYS A N 1
ATOM 1585 C CA . LYS A 1 199 ? -5.217 -6.666 3.328 1.00 98.44 199 LYS A CA 1
ATOM 1586 C C . LYS A 1 199 ? -4.113 -6.000 4.134 1.00 98.44 199 LYS A C 1
ATOM 1588 O O . LYS A 1 199 ? -4.345 -5.630 5.283 1.00 98.44 199 LYS A O 1
ATOM 1593 N N . ILE A 1 200 ? -2.936 -5.849 3.542 1.00 97.94 200 ILE A N 1
ATOM 1594 C CA . ILE A 1 200 ? -1.814 -5.118 4.136 1.00 97.94 200 ILE A CA 1
ATOM 1595 C C . ILE A 1 200 ? -1.358 -4.052 3.141 1.00 97.94 200 ILE A C 1
ATOM 1597 O O . ILE A 1 200 ? -1.076 -4.392 1.997 1.00 97.94 200 ILE A O 1
ATOM 1601 N N . LEU A 1 201 ? -1.291 -2.791 3.566 1.00 95.81 201 LEU A N 1
ATOM 1602 C CA . LEU A 1 201 ? -0.684 -1.677 2.833 1.00 95.81 201 LEU A CA 1
ATOM 1603 C C . LEU A 1 201 ? 0.399 -1.060 3.702 1.00 95.81 201 LEU A C 1
ATOM 1605 O O . LEU A 1 201 ? 0.087 -0.555 4.780 1.00 95.81 201 LEU A O 1
ATOM 1609 N N . ASP A 1 202 ? 1.639 -1.071 3.229 1.00 92.44 202 ASP A N 1
ATOM 1610 C CA . ASP A 1 202 ? 2.743 -0.458 3.963 1.00 92.44 202 ASP A CA 1
ATOM 1611 C C . ASP A 1 202 ? 3.906 -0.044 3.050 1.00 92.44 202 ASP A C 1
ATOM 1613 O O . ASP A 1 202 ? 4.013 -0.497 1.912 1.00 92.44 202 ASP A O 1
ATOM 1617 N N . ILE A 1 203 ? 4.806 0.801 3.552 1.00 88.69 203 ILE A N 1
ATOM 1618 C CA . ILE A 1 203 ? 6.085 1.106 2.901 1.00 88.69 203 ILE A CA 1
ATOM 1619 C C . ILE A 1 203 ? 6.998 -0.115 3.032 1.00 88.69 203 ILE A C 1
ATOM 1621 O O . ILE A 1 203 ? 7.364 -0.753 2.045 1.00 88.69 203 ILE A O 1
ATOM 1625 N N . CYS A 1 204 ? 7.303 -0.470 4.277 1.00 87.81 204 CYS A N 1
ATOM 1626 C CA . CYS A 1 204 ? 7.961 -1.692 4.710 1.00 87.81 204 CYS A CA 1
ATOM 1627 C C . CYS A 1 204 ? 7.377 -2.074 6.079 1.00 87.81 204 CYS A C 1
ATOM 1629 O O . CYS A 1 204 ? 6.751 -1.258 6.743 1.00 87.81 204 CYS A O 1
ATOM 1631 N N . SER A 1 205 ? 7.525 -3.330 6.488 1.00 90.38 205 SER A N 1
ATOM 1632 C CA . SER A 1 205 ? 6.884 -3.840 7.706 1.00 90.38 205 SER A CA 1
ATOM 1633 C C . SER A 1 205 ? 7.743 -4.881 8.407 1.00 90.38 205 SER A C 1
ATOM 1635 O O . SER A 1 205 ? 8.185 -5.855 7.786 1.00 90.38 205 SER A O 1
ATOM 1637 N N . ASP A 1 206 ? 7.924 -4.728 9.715 1.00 91.06 206 ASP A N 1
ATOM 1638 C CA . ASP A 1 206 ? 8.620 -5.723 10.535 1.00 91.06 206 ASP A CA 1
ATOM 1639 C C . ASP A 1 206 ? 7.839 -7.035 10.642 1.00 91.06 206 ASP A C 1
ATOM 1641 O O . ASP A 1 206 ? 8.432 -8.072 10.938 1.00 91.06 206 ASP A O 1
ATOM 1645 N N . LEU A 1 207 ? 6.542 -7.037 10.305 1.00 94.38 207 LEU A N 1
ATOM 1646 C CA . LEU A 1 207 ? 5.715 -8.243 10.220 1.00 94.38 207 LEU A CA 1
ATOM 1647 C C . LEU A 1 207 ? 6.361 -9.337 9.352 1.00 94.38 207 LEU A C 1
ATOM 1649 O O . LEU A 1 207 ? 6.200 -10.527 9.621 1.00 94.38 207 LEU A O 1
ATOM 1653 N N . PHE A 1 208 ? 7.111 -8.943 8.317 1.00 95.06 208 PHE A N 1
ATOM 1654 C CA . PHE A 1 208 ? 7.817 -9.861 7.413 1.00 95.06 208 PHE A CA 1
ATOM 1655 C C . PHE A 1 208 ? 9.280 -10.106 7.814 1.00 95.06 208 PHE A C 1
ATOM 1657 O O . PHE A 1 208 ? 10.016 -10.800 7.105 1.00 95.06 208 PHE A O 1
ATOM 1664 N N . GLY A 1 209 ? 9.706 -9.544 8.943 1.00 91.56 209 GLY A N 1
ATOM 1665 C CA . GLY A 1 209 ? 11.006 -9.762 9.552 1.00 91.56 209 GLY A CA 1
ATOM 1666 C C . GLY A 1 209 ? 11.106 -11.115 10.272 1.00 91.56 209 GLY A C 1
ATOM 1667 O O . GLY A 1 209 ? 10.095 -11.782 10.520 1.00 91.56 209 GLY A O 1
ATOM 1668 N N . PRO A 1 210 ? 12.326 -11.546 10.641 1.00 90.50 210 PRO A N 1
ATOM 1669 C CA . PRO A 1 210 ? 12.562 -12.854 11.259 1.00 90.50 210 PRO A CA 1
ATOM 1670 C C . PRO A 1 210 ? 11.768 -13.087 12.550 1.00 90.50 210 PRO A C 1
ATOM 1672 O O . PRO A 1 210 ? 11.380 -14.215 12.826 1.00 90.50 210 PRO A O 1
ATOM 1675 N N . GLN A 1 211 ? 11.496 -12.022 13.310 1.00 92.25 211 GLN A N 1
ATOM 1676 C CA . GLN A 1 211 ? 10.793 -12.099 14.590 1.00 92.25 211 GLN A CA 1
ATOM 1677 C C . GLN A 1 211 ? 9.310 -12.475 14.445 1.00 92.25 211 GLN A C 1
ATOM 1679 O O . GLN A 1 211 ? 8.799 -13.253 15.245 1.00 92.25 211 GLN A O 1
ATOM 1684 N N . PHE A 1 212 ? 8.618 -11.948 13.430 1.00 94.62 212 PHE A N 1
ATOM 1685 C CA . PHE A 1 212 ? 7.155 -12.060 13.322 1.00 94.62 212 PHE A CA 1
ATOM 1686 C C . PHE A 1 212 ? 6.687 -12.924 12.142 1.00 94.62 212 PHE A C 1
ATOM 1688 O O . PHE A 1 212 ? 5.591 -13.495 12.186 1.00 94.62 212 PHE A O 1
ATOM 1695 N N . SER A 1 213 ? 7.525 -13.073 11.110 1.00 95.81 213 SER A N 1
ATOM 1696 C CA . SER A 1 213 ? 7.144 -13.709 9.842 1.00 95.81 213 SER A CA 1
ATOM 1697 C C . SER A 1 213 ? 6.631 -15.133 10.006 1.00 95.81 213 SER A C 1
ATOM 1699 O O . SER A 1 213 ? 5.648 -15.493 9.368 1.00 95.81 213 SER A O 1
ATOM 1701 N N . GLU A 1 214 ? 7.225 -15.952 10.875 1.00 96.06 214 GLU A N 1
ATOM 1702 C CA . GLU A 1 214 ? 6.797 -17.344 11.014 1.00 96.06 214 GLU A CA 1
ATOM 1703 C C . GLU A 1 214 ? 5.347 -17.454 11.506 1.00 96.06 214 GLU A C 1
ATOM 1705 O O . GLU A 1 214 ? 4.548 -18.204 10.932 1.00 96.06 214 GLU A O 1
ATOM 1710 N N . ARG A 1 215 ? 4.987 -16.682 12.539 1.00 96.75 215 ARG A N 1
ATOM 1711 C CA . ARG A 1 215 ? 3.630 -16.665 13.099 1.00 96.75 215 ARG A CA 1
ATOM 1712 C C . ARG A 1 215 ? 2.637 -16.109 12.086 1.00 96.75 215 ARG A C 1
ATOM 1714 O O . ARG A 1 215 ? 1.596 -16.725 11.860 1.00 96.75 215 ARG A O 1
ATOM 1721 N N . PHE A 1 216 ? 2.990 -15.009 11.427 1.00 97.88 216 PHE A N 1
ATOM 1722 C CA . PHE A 1 216 ? 2.175 -14.441 10.361 1.00 97.88 216 PHE A CA 1
ATOM 1723 C C . PHE A 1 216 ? 1.958 -15.442 9.215 1.00 97.88 216 PHE A C 1
ATOM 1725 O O . PHE A 1 216 ? 0.838 -15.619 8.751 1.00 97.88 216 PHE A O 1
ATOM 1732 N N . PHE A 1 217 ? 2.991 -16.182 8.805 1.00 97.62 217 PHE A N 1
ATOM 1733 C CA . PHE A 1 217 ? 2.917 -17.154 7.708 1.00 97.62 217 PHE A CA 1
ATOM 1734 C C . PHE A 1 217 ? 2.053 -18.365 8.045 1.00 97.62 217 PHE A C 1
ATOM 1736 O O . PHE A 1 217 ? 1.380 -18.899 7.163 1.00 97.62 217 PHE A O 1
ATOM 1743 N N . ARG A 1 218 ? 2.048 -18.803 9.311 1.00 97.44 218 ARG A N 1
ATOM 1744 C CA . ARG A 1 218 ? 1.063 -19.783 9.795 1.00 97.44 218 ARG A CA 1
ATOM 1745 C C . ARG A 1 218 ? -0.352 -19.213 9.688 1.00 97.44 218 ARG A C 1
ATOM 1747 O O . ARG A 1 218 ? -1.241 -19.918 9.225 1.00 97.44 218 ARG A O 1
ATOM 1754 N N . GLY A 1 219 ? -0.529 -17.940 10.042 1.00 97.75 219 GLY A N 1
ATOM 1755 C CA . GLY A 1 219 ? -1.789 -17.220 9.876 1.00 97.75 219 GLY A CA 1
ATOM 1756 C C . GLY A 1 219 ? -2.266 -17.175 8.424 1.00 97.75 219 GLY A C 1
ATOM 1757 O O . GLY A 1 219 ? -3.400 -17.543 8.155 1.00 97.75 219 GLY A O 1
ATOM 1758 N N . VAL A 1 220 ? -1.397 -16.798 7.483 1.00 98.19 220 VAL A N 1
ATOM 1759 C CA . VAL A 1 220 ? -1.718 -16.740 6.045 1.00 98.19 220 VAL A CA 1
ATOM 1760 C C . VAL A 1 220 ? -2.119 -18.109 5.497 1.00 98.19 220 VAL A C 1
ATOM 1762 O O . VAL A 1 220 ? -3.104 -18.199 4.767 1.00 98.19 220 VAL A O 1
ATOM 1765 N N . ARG A 1 221 ? -1.396 -19.179 5.860 1.00 97.88 221 ARG A N 1
ATOM 1766 C CA . ARG A 1 221 ? -1.761 -20.549 5.460 1.00 97.88 221 ARG A CA 1
ATOM 1767 C C . ARG A 1 221 ? -3.161 -20.914 5.950 1.00 97.88 221 ARG A C 1
ATOM 1769 O O . ARG A 1 221 ? -4.016 -21.185 5.120 1.00 97.88 221 ARG A O 1
ATOM 1776 N N . SER A 1 222 ? -3.415 -20.779 7.252 1.00 97.94 222 SER A N 1
ATOM 1777 C CA . SER A 1 222 ? -4.736 -21.043 7.844 1.00 97.94 222 SER A CA 1
ATOM 1778 C C . SER A 1 222 ? -5.841 -20.203 7.191 1.00 97.94 222 SER A C 1
ATOM 1780 O O . SER A 1 222 ? -6.882 -20.723 6.807 1.00 97.94 222 SER A O 1
ATOM 1782 N N . ALA A 1 223 ? -5.609 -18.902 6.997 1.00 98.00 223 ALA A N 1
ATOM 1783 C CA . ALA A 1 223 ? -6.585 -18.010 6.379 1.00 98.00 223 ALA A CA 1
ATOM 1784 C C . ALA A 1 223 ? -6.935 -18.458 4.951 1.00 98.00 223 ALA A C 1
ATOM 1786 O O . ALA A 1 223 ? -8.107 -18.598 4.614 1.00 98.00 223 ALA A O 1
ATOM 1787 N N . THR A 1 224 ? -5.923 -18.719 4.119 1.00 98.00 224 THR A N 1
ATOM 1788 C CA . THR A 1 224 ? -6.135 -19.156 2.728 1.00 98.00 224 THR A CA 1
ATOM 1789 C C . THR A 1 224 ? -6.758 -20.550 2.634 1.00 98.00 224 THR A C 1
ATOM 1791 O O . THR A 1 224 ? -7.616 -20.758 1.784 1.00 98.00 224 THR A O 1
ATOM 1794 N N . GLU A 1 225 ? -6.416 -21.481 3.530 1.00 96.50 225 GLU A N 1
ATOM 1795 C CA . GLU A 1 225 ? -7.091 -22.786 3.662 1.00 96.50 225 GLU A CA 1
ATOM 1796 C C . GLU A 1 225 ? -8.577 -22.629 4.037 1.00 96.50 225 GLU A C 1
ATOM 1798 O O . GLU A 1 225 ? -9.421 -23.383 3.560 1.00 96.50 225 GLU A O 1
ATOM 1803 N N . ASN A 1 226 ? -8.920 -21.592 4.806 1.00 95.94 226 ASN A N 1
ATOM 1804 C CA . ASN A 1 226 ? -10.301 -21.214 5.120 1.00 95.94 226 ASN A CA 1
ATOM 1805 C C . ASN A 1 226 ? -10.985 -20.375 4.017 1.00 95.94 226 ASN A C 1
ATOM 1807 O O . ASN A 1 226 ? -12.073 -19.840 4.237 1.00 95.94 226 ASN A O 1
ATOM 1811 N N . GLY A 1 227 ? -10.359 -20.222 2.844 1.00 97.00 227 GLY A N 1
ATOM 1812 C CA . GLY A 1 227 ? -10.901 -19.473 1.707 1.00 97.00 227 GLY A CA 1
ATOM 1813 C C . GLY A 1 227 ? -10.708 -17.955 1.778 1.00 97.00 227 GLY A C 1
ATOM 1814 O O . GLY A 1 227 ? -11.243 -17.227 0.938 1.00 97.00 227 GLY A O 1
ATOM 1815 N N . ALA A 1 228 ? -9.946 -17.452 2.753 1.00 98.12 228 ALA A N 1
ATOM 1816 C CA . ALA A 1 228 ? -9.644 -16.033 2.854 1.00 98.12 228 ALA A CA 1
ATOM 1817 C C . ALA A 1 228 ? -8.695 -15.585 1.734 1.00 98.12 228 ALA A C 1
ATOM 1819 O O . ALA A 1 228 ? -7.705 -16.253 1.433 1.00 98.12 228 ALA A O 1
ATOM 1820 N N . ARG A 1 229 ? -8.945 -14.403 1.166 1.00 98.19 229 ARG A N 1
ATOM 1821 C CA . ARG A 1 229 ? -8.034 -13.751 0.222 1.00 98.19 229 ARG A CA 1
ATOM 1822 C C . ARG A 1 229 ? -7.069 -12.844 0.980 1.00 98.19 229 ARG A C 1
ATOM 1824 O O . ARG A 1 229 ? -7.489 -11.974 1.742 1.00 98.19 229 ARG A O 1
ATOM 1831 N N . VAL A 1 230 ? -5.779 -13.028 0.737 1.00 98.62 230 VAL A N 1
ATOM 1832 C CA . VAL A 1 230 ? -4.680 -12.287 1.353 1.00 98.62 230 VAL A CA 1
ATOM 1833 C C . VAL A 1 230 ? -3.999 -11.427 0.292 1.00 98.62 230 VAL A C 1
ATOM 1835 O O . VAL A 1 230 ? -3.426 -11.939 -0.666 1.00 98.62 230 VAL A O 1
ATOM 1838 N N . GLN A 1 231 ? -4.064 -10.112 0.468 1.00 98.69 231 GLN A N 1
ATOM 1839 C CA . GLN A 1 231 ? -3.531 -9.115 -0.457 1.00 98.69 231 GLN A CA 1
ATOM 1840 C C . GLN A 1 231 ? -2.516 -8.239 0.266 1.00 98.69 231 GLN A C 1
ATOM 1842 O O . GLN A 1 231 ? -2.847 -7.575 1.245 1.00 98.69 231 GLN A O 1
ATOM 1847 N N . ILE A 1 232 ? -1.278 -8.224 -0.211 1.00 98.44 232 ILE A N 1
ATOM 1848 C CA . ILE A 1 232 ? -0.202 -7.438 0.393 1.00 98.44 232 ILE A CA 1
ATOM 1849 C C . ILE A 1 232 ? 0.305 -6.441 -0.639 1.00 98.44 232 ILE A C 1
ATOM 1851 O O . ILE A 1 232 ? 0.762 -6.822 -1.713 1.00 98.44 232 ILE A O 1
ATOM 1855 N N . LEU A 1 233 ? 0.220 -5.160 -0.313 1.00 97.38 233 LEU A N 1
ATOM 1856 C CA . LEU A 1 233 ? 0.643 -4.055 -1.150 1.00 97.38 233 LEU A CA 1
ATOM 1857 C C . LEU A 1 233 ? 1.788 -3.316 -0.458 1.00 97.38 233 LEU A C 1
ATOM 1859 O O . LEU A 1 233 ? 1.604 -2.753 0.619 1.00 97.38 233 LEU A O 1
ATOM 1863 N N . LEU A 1 234 ? 2.968 -3.343 -1.077 1.00 95.19 234 LEU A N 1
ATOM 1864 C CA . LEU A 1 234 ? 4.165 -2.674 -0.566 1.00 95.19 234 LEU A CA 1
ATOM 1865 C C . LEU A 1 234 ? 4.647 -1.579 -1.508 1.00 95.19 234 LEU A C 1
ATOM 1867 O O . LEU A 1 234 ? 4.388 -1.629 -2.712 1.00 95.19 234 LEU A O 1
ATOM 1871 N N . LEU A 1 235 ? 5.385 -0.605 -0.976 1.00 91.75 235 LEU A N 1
ATOM 1872 C CA . LEU A 1 235 ? 6.039 0.389 -1.817 1.00 91.75 235 LEU A CA 1
ATOM 1873 C C . LEU A 1 235 ? 7.158 -0.262 -2.643 1.00 91.75 235 LEU A C 1
ATOM 1875 O O . LEU A 1 235 ? 7.954 -1.060 -2.149 1.00 91.75 235 LEU A O 1
ATOM 1879 N N . GLY A 1 236 ? 7.211 0.063 -3.932 1.00 91.62 236 GLY A N 1
ATOM 1880 C CA . GLY A 1 236 ? 8.235 -0.437 -4.839 1.00 91.62 236 GLY A CA 1
ATOM 1881 C C . GLY A 1 236 ? 9.613 0.132 -4.473 1.00 91.62 236 GLY A C 1
ATOM 1882 O O . GLY A 1 236 ? 9.730 1.352 -4.319 1.00 91.62 236 GLY A O 1
ATOM 1883 N N . PRO A 1 237 ? 10.668 -0.701 -4.387 1.00 88.44 237 PRO A N 1
ATOM 1884 C CA . PRO A 1 237 ? 11.996 -0.272 -3.931 1.00 88.44 237 PRO A CA 1
ATOM 1885 C C . PRO A 1 237 ? 12.669 0.730 -4.881 1.00 88.44 237 PRO A C 1
ATOM 1887 O O . PRO A 1 237 ? 13.523 1.502 -4.449 1.00 88.44 237 PRO A O 1
ATOM 1890 N N . ASP A 1 238 ? 12.292 0.711 -6.162 1.00 84.31 238 ASP A N 1
ATOM 1891 C CA . ASP A 1 238 ? 12.776 1.605 -7.225 1.00 84.31 238 ASP A CA 1
ATOM 1892 C C . ASP A 1 238 ? 11.808 2.766 -7.519 1.00 84.31 238 ASP A C 1
ATOM 1894 O O . ASP A 1 238 ? 11.949 3.464 -8.521 1.00 84.31 238 ASP A O 1
ATOM 1898 N N . SER A 1 239 ? 10.773 2.959 -6.696 1.00 84.31 239 SER A N 1
ATOM 1899 C CA . SER A 1 239 ? 9.781 4.005 -6.948 1.00 84.31 239 SER A CA 1
ATOM 1900 C C . SER A 1 239 ? 10.307 5.398 -6.598 1.00 84.31 239 SER A C 1
ATOM 1902 O O . SER A 1 239 ? 11.052 5.580 -5.637 1.00 84.31 239 SER A O 1
ATOM 1904 N N . PHE A 1 240 ? 9.841 6.417 -7.326 1.00 74.44 240 PHE A N 1
ATOM 1905 C CA . PHE A 1 240 ? 10.147 7.818 -7.013 1.00 74.44 240 PHE A CA 1
ATOM 1906 C C . PHE A 1 240 ? 9.690 8.223 -5.600 1.00 74.44 240 PHE A C 1
ATOM 1908 O O . PHE A 1 240 ? 10.294 9.083 -4.968 1.00 74.44 240 PHE A O 1
ATOM 1915 N N . ALA A 1 241 ? 8.648 7.572 -5.073 1.00 76.06 241 ALA A N 1
ATOM 1916 C CA . ALA A 1 241 ? 8.190 7.770 -3.702 1.00 76.06 241 ALA A CA 1
ATOM 1917 C C . ALA A 1 241 ? 9.278 7.449 -2.662 1.00 76.06 241 ALA A C 1
ATOM 1919 O O . ALA A 1 241 ? 9.381 8.157 -1.666 1.00 76.06 241 ALA A O 1
ATOM 1920 N N . ILE A 1 242 ? 10.122 6.441 -2.917 1.00 75.75 242 ILE A N 1
ATOM 1921 C CA . ILE A 1 242 ? 11.286 6.138 -2.073 1.00 75.75 242 ILE A CA 1
ATOM 1922 C C . ILE A 1 242 ? 12.319 7.258 -2.165 1.00 75.75 242 ILE A C 1
ATOM 1924 O O . ILE A 1 242 ? 12.842 7.679 -1.142 1.00 75.75 242 ILE A O 1
ATOM 1928 N N . SER A 1 243 ? 12.578 7.800 -3.359 1.00 71.25 243 SER A N 1
ATOM 1929 C CA . SER A 1 243 ? 13.467 8.959 -3.506 1.00 71.25 243 SER A CA 1
ATOM 1930 C C . SER A 1 243 ? 12.974 10.166 -2.702 1.00 71.25 243 SER A C 1
ATOM 1932 O O . SER A 1 243 ? 13.787 10.842 -2.080 1.00 71.25 243 SER A O 1
ATOM 1934 N N . LEU A 1 244 ? 11.659 10.410 -2.676 1.00 67.69 244 LEU A N 1
ATOM 1935 C CA . LEU A 1 244 ? 11.059 11.491 -1.891 1.00 67.69 244 LEU A CA 1
ATOM 1936 C C . LEU A 1 244 ? 11.211 11.256 -0.380 1.00 67.69 244 LEU A C 1
ATOM 1938 O O . LEU A 1 244 ? 11.711 12.137 0.310 1.00 67.69 244 LEU A O 1
ATOM 1942 N N . LEU A 1 245 ? 10.870 10.056 0.105 1.00 70.25 245 LEU A N 1
ATOM 1943 C CA . LEU A 1 245 ? 11.056 9.658 1.509 1.00 70.25 245 LEU A CA 1
ATOM 1944 C C . LEU A 1 245 ? 12.521 9.808 1.947 1.00 70.25 245 LEU A C 1
ATOM 1946 O O . LEU A 1 245 ? 12.817 10.390 2.985 1.00 70.25 245 LEU A O 1
ATOM 1950 N N . ASN A 1 246 ? 13.453 9.367 1.104 1.00 68.06 246 ASN A N 1
ATOM 1951 C CA . ASN A 1 246 ? 14.888 9.445 1.366 1.00 68.06 246 ASN A CA 1
ATOM 1952 C C . ASN A 1 246 ? 15.413 10.887 1.428 1.00 68.06 246 ASN A C 1
ATOM 1954 O O . ASN A 1 246 ? 16.324 11.177 2.201 1.00 68.06 246 ASN A O 1
ATOM 1958 N N . HIS A 1 247 ? 14.861 11.792 0.614 1.00 60.44 247 HIS A N 1
ATOM 1959 C CA . HIS A 1 247 ? 15.195 13.216 0.680 1.00 60.44 247 HIS A CA 1
ATOM 1960 C C . HIS A 1 247 ? 14.711 13.870 1.978 1.00 60.44 247 HIS A C 1
ATOM 1962 O O . HIS A 1 247 ? 15.338 14.820 2.443 1.00 60.44 247 HIS A O 1
ATOM 1968 N N . GLU A 1 248 ? 13.620 13.367 2.554 1.00 61.31 248 GLU A N 1
ATOM 1969 C CA . GLU A 1 248 ? 13.042 13.876 3.797 1.00 61.31 248 GLU A CA 1
ATOM 1970 C C . GLU A 1 248 ? 13.712 13.279 5.053 1.00 61.31 248 GLU A C 1
ATOM 1972 O O . GLU A 1 248 ? 13.750 13.946 6.086 1.00 61.31 248 GLU A O 1
ATOM 1977 N N . GLU A 1 249 ? 14.290 12.072 4.973 1.00 56.81 249 GLU A N 1
ATOM 1978 C CA . GLU A 1 249 ? 14.837 11.331 6.129 1.00 56.81 249 GLU A CA 1
ATOM 1979 C C . GLU A 1 249 ? 16.370 11.376 6.317 1.00 56.81 249 GLU A C 1
ATOM 1981 O O . GLU A 1 249 ? 16.874 10.940 7.355 1.00 56.81 249 GLU A O 1
ATOM 1986 N N . GLY A 1 250 ? 17.152 11.913 5.375 1.00 51.91 250 GLY A N 1
ATOM 1987 C CA . GLY A 1 250 ? 18.620 11.951 5.505 1.00 51.91 250 GLY A CA 1
ATOM 1988 C C . GLY A 1 250 ? 19.297 10.570 5.370 1.00 51.91 250 GLY A C 1
ATOM 1989 O O . GLY A 1 250 ? 18.833 9.718 4.615 1.00 51.91 250 GLY A O 1
ATOM 1990 N N . GLU A 1 251 ? 20.430 10.334 6.055 1.00 43.84 251 GLU A N 1
ATOM 1991 C CA . GLU A 1 251 ? 21.328 9.160 5.874 1.00 43.84 251 GLU A CA 1
ATOM 1992 C C . GLU A 1 251 ? 20.677 7.764 6.067 1.00 43.84 251 GLU A C 1
ATOM 1994 O O . GLU A 1 251 ? 21.285 6.757 5.707 1.00 43.84 251 GLU A O 1
A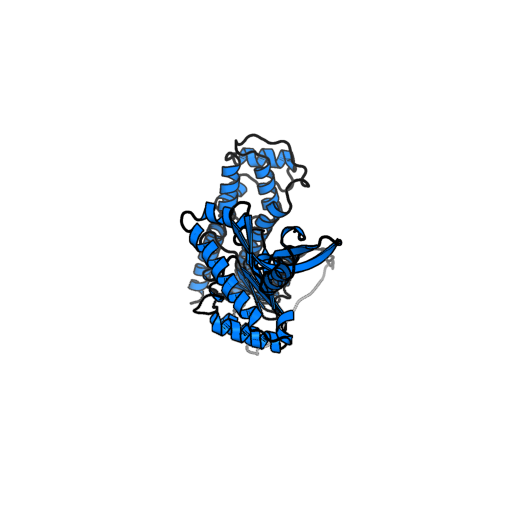TOM 1999 N N . SER A 1 252 ? 19.427 7.676 6.542 1.00 55.84 252 SER A N 1
ATOM 2000 C CA . SER A 1 252 ? 18.682 6.418 6.766 1.00 55.84 252 SER A CA 1
ATOM 2001 C C . SER A 1 252 ? 18.142 5.737 5.486 1.00 55.84 252 SER A C 1
ATOM 2003 O O . SER A 1 252 ? 17.598 4.632 5.529 1.00 55.84 252 SER A O 1
ATOM 2005 N N . SER A 1 253 ? 18.312 6.372 4.324 1.00 52.50 253 SER A N 1
ATOM 2006 C CA . SER A 1 253 ? 17.784 5.966 3.006 1.00 52.50 253 SER A CA 1
ATOM 2007 C C . SER A 1 253 ? 18.211 4.569 2.512 1.00 52.50 253 SER A C 1
ATOM 2009 O O . SER A 1 253 ? 17.428 3.833 1.896 1.00 52.50 253 SER A O 1
ATOM 2011 N N . ALA A 1 254 ? 19.453 4.158 2.795 1.00 57.19 254 ALA A N 1
ATOM 2012 C CA . ALA A 1 254 ? 19.967 2.850 2.377 1.00 57.19 254 ALA A CA 1
ATOM 2013 C C . ALA A 1 254 ? 19.294 1.679 3.118 1.00 57.19 254 ALA A C 1
ATOM 2015 O O . ALA A 1 254 ? 19.320 0.543 2.625 1.00 57.19 254 ALA A O 1
ATOM 2016 N N . ASP A 1 255 ? 18.670 1.948 4.266 1.00 74.69 255 ASP A N 1
ATOM 2017 C CA . ASP A 1 255 ? 18.036 0.932 5.098 1.00 74.69 255 ASP A CA 1
ATOM 2018 C C . ASP A 1 255 ? 16.615 0.614 4.614 1.00 74.69 255 ASP A C 1
ATOM 2020 O O . ASP A 1 255 ? 16.284 -0.563 4.474 1.00 74.69 255 ASP A O 1
ATOM 2024 N N . ILE A 1 256 ? 15.829 1.608 4.177 1.00 80.50 256 ILE A N 1
ATOM 2025 C CA . ILE A 1 256 ? 14.450 1.380 3.700 1.00 80.50 256 ILE A CA 1
ATOM 2026 C C . ILE A 1 256 ? 14.419 0.487 2.464 1.00 80.50 256 ILE A C 1
ATOM 2028 O O . ILE A 1 256 ? 13.694 -0.509 2.428 1.00 80.50 256 ILE A O 1
ATOM 2032 N N . ARG A 1 257 ? 15.220 0.799 1.436 1.00 85.94 257 ARG A N 1
ATOM 2033 C CA . ARG A 1 257 ? 15.275 -0.040 0.226 1.00 85.94 257 ARG A CA 1
ATOM 2034 C C . ARG A 1 257 ? 15.685 -1.470 0.581 1.00 85.94 257 ARG A C 1
ATOM 2036 O O . ARG A 1 257 ? 15.127 -2.427 0.040 1.00 85.94 257 ARG A O 1
ATOM 2043 N N . ARG A 1 258 ? 16.665 -1.625 1.478 1.00 86.62 258 ARG A N 1
ATOM 2044 C CA . ARG A 1 258 ? 17.138 -2.935 1.938 1.00 86.62 258 ARG A CA 1
ATOM 2045 C C . ARG A 1 258 ? 16.029 -3.695 2.664 1.00 86.62 258 ARG A C 1
ATOM 2047 O O . ARG A 1 258 ? 15.861 -4.885 2.397 1.00 86.62 258 ARG A O 1
ATOM 2054 N N . ASP A 1 259 ? 15.259 -3.019 3.506 1.00 87.81 259 ASP A N 1
ATOM 2055 C CA . ASP A 1 259 ? 14.148 -3.600 4.256 1.00 87.81 259 ASP A CA 1
ATOM 2056 C C . ASP A 1 259 ? 12.980 -3.989 3.353 1.00 87.81 259 ASP A C 1
ATOM 2058 O O . ASP A 1 259 ? 12.469 -5.102 3.471 1.00 87.81 259 ASP A O 1
ATOM 2062 N N . ILE A 1 260 ? 12.624 -3.159 2.369 1.00 90.62 260 ILE A N 1
ATOM 2063 C CA . ILE A 1 260 ? 11.646 -3.529 1.337 1.00 90.62 260 ILE A CA 1
ATOM 2064 C C . ILE A 1 260 ? 12.121 -4.794 0.621 1.00 90.62 260 ILE A C 1
ATOM 2066 O O . ILE A 1 260 ? 11.402 -5.790 0.575 1.00 90.62 260 ILE A O 1
ATOM 2070 N N . MET A 1 261 ? 13.362 -4.813 0.126 1.00 91.94 261 MET A N 1
ATOM 2071 C CA . MET A 1 261 ? 13.907 -5.980 -0.573 1.00 91.94 261 MET A CA 1
ATOM 2072 C C . MET A 1 261 ? 13.959 -7.233 0.311 1.00 91.94 261 MET A C 1
ATOM 2074 O O . MET A 1 261 ? 13.711 -8.337 -0.178 1.00 91.94 261 MET A O 1
ATOM 2078 N N . ARG A 1 262 ? 14.254 -7.091 1.609 1.00 93.31 262 ARG A N 1
ATOM 2079 C CA . ARG A 1 262 ? 14.176 -8.183 2.590 1.00 93.31 262 ARG A CA 1
ATOM 2080 C C . ARG A 1 262 ? 12.748 -8.717 2.677 1.00 93.31 262 ARG A C 1
ATOM 2082 O O . ARG A 1 262 ? 12.552 -9.918 2.509 1.00 93.31 262 ARG A O 1
ATOM 2089 N N . ASN A 1 263 ? 11.766 -7.840 2.852 1.00 94.75 263 ASN A N 1
ATOM 2090 C CA . ASN A 1 263 ? 10.357 -8.203 2.957 1.00 94.75 263 ASN A CA 1
ATOM 2091 C C . ASN A 1 263 ? 9.857 -8.925 1.700 1.00 94.75 263 ASN A C 1
ATOM 2093 O O . ASN A 1 263 ? 9.221 -9.974 1.807 1.00 94.75 263 ASN A O 1
ATOM 2097 N N . LEU A 1 264 ? 10.213 -8.431 0.509 1.00 95.06 264 LEU A N 1
ATOM 2098 C CA . LEU A 1 264 ? 9.851 -9.064 -0.763 1.00 95.06 264 LEU A CA 1
ATOM 2099 C C . LEU A 1 264 ? 10.441 -10.468 -0.906 1.00 95.06 264 LEU A C 1
ATOM 2101 O O . LEU A 1 264 ? 9.745 -11.373 -1.362 1.00 95.06 264 LEU A O 1
ATOM 2105 N N . ARG A 1 265 ? 11.688 -10.695 -0.471 1.00 93.81 265 ARG A N 1
ATOM 2106 C CA . ARG A 1 265 ? 12.283 -12.045 -0.456 1.00 93.81 265 ARG A CA 1
ATOM 2107 C C . ARG A 1 265 ? 11.531 -12.980 0.489 1.00 93.81 265 ARG A C 1
ATOM 2109 O O . ARG A 1 265 ? 11.265 -14.125 0.119 1.00 93.81 265 ARG A O 1
ATOM 2116 N N . THR A 1 266 ? 11.175 -12.504 1.682 1.00 95.81 266 THR A N 1
ATOM 2117 C CA . THR A 1 266 ? 10.423 -13.292 2.668 1.00 95.81 266 THR A CA 1
ATOM 2118 C C . THR A 1 266 ? 9.040 -13.671 2.125 1.00 95.81 266 THR A C 1
ATOM 2120 O O . THR A 1 266 ? 8.653 -14.840 2.180 1.00 95.81 266 THR A O 1
ATOM 2123 N N . LEU A 1 267 ? 8.324 -12.718 1.523 1.00 96.75 267 LEU A N 1
ATOM 2124 C CA . LEU A 1 267 ? 7.002 -12.928 0.924 1.00 96.75 267 LEU A CA 1
ATOM 2125 C C . LEU A 1 267 ? 7.043 -13.828 -0.318 1.00 96.75 267 LEU A C 1
ATOM 2127 O O . LEU A 1 267 ? 6.206 -14.717 -0.466 1.00 96.75 267 LEU A O 1
ATOM 2131 N N . TYR A 1 268 ? 8.049 -13.665 -1.176 1.00 94.19 268 TYR A N 1
ATOM 2132 C CA . TYR A 1 268 ? 8.262 -14.545 -2.323 1.00 94.19 268 TYR A CA 1
ATOM 2133 C C . TYR A 1 268 ? 8.524 -15.997 -1.885 1.00 94.19 268 TYR A C 1
ATOM 2135 O O . TYR A 1 268 ? 7.989 -16.944 -2.464 1.00 94.19 268 TYR A O 1
ATOM 2143 N N . SER A 1 269 ? 9.312 -16.191 -0.821 1.00 93.25 269 SER A N 1
ATOM 2144 C CA . SER A 1 269 ? 9.539 -17.513 -0.225 1.00 93.25 269 SER A CA 1
ATOM 2145 C C . SER A 1 269 ? 8.245 -18.128 0.319 1.00 93.25 269 SER A C 1
ATOM 2147 O O . SER A 1 269 ? 7.995 -19.315 0.102 1.00 93.25 269 SER A O 1
ATOM 2149 N N . LEU A 1 270 ? 7.385 -17.325 0.961 1.00 95.56 270 LEU A N 1
ATOM 2150 C CA . LEU A 1 270 ? 6.062 -17.771 1.402 1.00 95.56 270 LEU A CA 1
ATOM 2151 C C . LEU A 1 270 ? 5.203 -18.241 0.224 1.00 95.56 270 LEU A C 1
ATOM 2153 O O . LEU A 1 270 ? 4.725 -19.371 0.261 1.00 95.56 270 LEU A O 1
ATOM 2157 N N . ALA A 1 271 ? 5.052 -17.425 -0.825 1.00 94.44 271 ALA A N 1
ATOM 2158 C CA . ALA A 1 271 ? 4.216 -17.740 -1.990 1.00 94.44 271 ALA A CA 1
ATOM 2159 C C . ALA A 1 271 ? 4.580 -19.090 -2.637 1.00 94.44 271 ALA A C 1
ATOM 2161 O O . ALA A 1 271 ? 3.717 -19.863 -3.063 1.00 94.44 271 ALA A O 1
ATOM 2162 N N . ARG A 1 272 ? 5.880 -19.417 -2.671 1.00 92.56 272 ARG A N 1
ATOM 2163 C CA . ARG A 1 272 ? 6.378 -20.695 -3.204 1.00 92.56 272 ARG A CA 1
ATOM 2164 C C . ARG A 1 272 ? 6.069 -21.898 -2.316 1.00 92.56 272 ARG A C 1
ATOM 2166 O O . ARG A 1 272 ? 6.042 -23.011 -2.831 1.00 92.56 272 ARG A O 1
ATOM 2173 N N . ARG A 1 273 ? 5.864 -21.683 -1.016 1.00 94.94 273 ARG A N 1
ATOM 2174 C CA . ARG A 1 273 ? 5.574 -22.724 -0.017 1.00 94.94 273 ARG A CA 1
ATOM 2175 C C . ARG A 1 273 ? 4.079 -22.942 0.221 1.00 94.94 273 ARG A C 1
ATOM 2177 O O . ARG A 1 273 ? 3.736 -23.873 0.942 1.00 94.94 273 ARG A O 1
ATOM 2184 N N . LEU A 1 274 ? 3.214 -22.085 -0.322 1.00 95.56 274 LEU A N 1
ATOM 2185 C CA . LEU A 1 274 ? 1.767 -22.293 -0.296 1.00 95.56 274 LEU A CA 1
ATOM 2186 C C . LEU A 1 274 ? 1.376 -23.449 -1.226 1.00 95.56 274 LEU A C 1
ATOM 2188 O O . LEU A 1 274 ? 1.992 -23.626 -2.282 1.00 95.56 274 LEU A O 1
ATOM 2192 N N . GLY A 1 275 ? 0.359 -24.216 -0.821 1.00 93.69 275 GLY A N 1
ATOM 2193 C CA . GLY A 1 275 ? -0.253 -25.256 -1.651 1.00 93.69 275 GLY A CA 1
ATOM 2194 C C . GLY A 1 275 ? -0.963 -24.674 -2.876 1.00 93.69 275 GLY A C 1
ATOM 2195 O O . GLY A 1 275 ? -1.173 -23.461 -2.961 1.00 93.69 275 GLY A O 1
ATOM 2196 N N . GLU A 1 276 ? -1.326 -25.535 -3.828 1.00 93.50 276 GLU A N 1
ATOM 2197 C CA . GLU A 1 276 ? -1.942 -25.109 -5.094 1.00 93.50 276 GLU A CA 1
ATOM 2198 C C . GLU A 1 276 ? -3.269 -24.370 -4.883 1.00 93.50 276 GLU A C 1
ATOM 2200 O O . GLU A 1 276 ? -3.468 -23.326 -5.499 1.00 93.50 276 GLU A O 1
ATOM 2205 N N . ASP A 1 277 ? -4.103 -24.827 -3.943 1.00 95.12 277 ASP A N 1
ATOM 2206 C CA . ASP A 1 277 ? -5.400 -24.204 -3.633 1.00 95.12 277 ASP A CA 1
ATOM 2207 C C . ASP A 1 277 ? -5.261 -22.839 -2.938 1.00 95.12 277 ASP A C 1
ATOM 2209 O O . ASP A 1 277 ? -6.039 -21.915 -3.179 1.00 95.12 277 ASP A O 1
ATOM 2213 N N . SER A 1 278 ? -4.235 -22.677 -2.098 1.00 96.31 278 SER A N 1
ATOM 2214 C CA . SER A 1 278 ? -3.976 -21.435 -1.356 1.00 96.31 278 SER A CA 1
ATOM 2215 C C . SER A 1 278 ? -3.297 -20.363 -2.208 1.00 96.31 278 SER A C 1
ATOM 2217 O O . SER A 1 278 ? -3.466 -19.169 -1.961 1.00 96.31 278 SER A O 1
ATOM 2219 N N . ARG A 1 279 ? -2.501 -20.765 -3.207 1.00 94.62 279 ARG A N 1
ATOM 2220 C CA . ARG A 1 279 ? -1.722 -19.849 -4.050 1.00 94.62 279 ARG A CA 1
ATOM 2221 C C . ARG A 1 279 ? -2.569 -18.783 -4.773 1.00 94.62 279 ARG A C 1
ATOM 2223 O O . ARG A 1 279 ? -2.167 -17.627 -4.704 1.00 94.62 279 ARG A O 1
ATOM 2230 N N . PRO A 1 280 ? -3.723 -19.076 -5.410 1.00 96.50 280 PRO A N 1
ATOM 2231 C CA . PRO A 1 280 ? -4.545 -18.044 -6.056 1.00 96.50 280 PRO A CA 1
ATOM 2232 C C . PRO A 1 280 ? -5.221 -17.077 -5.069 1.00 96.50 280 PRO A C 1
ATOM 2234 O O . PRO A 1 280 ? -5.755 -16.047 -5.484 1.00 96.50 280 PRO A O 1
ATOM 2237 N N . LEU A 1 281 ? -5.228 -17.398 -3.772 1.00 97.81 281 LEU A N 1
ATOM 2238 C CA . LEU A 1 281 ? -5.787 -16.550 -2.722 1.00 97.81 281 LEU A CA 1
ATOM 2239 C C . LEU A 1 281 ? -4.748 -15.620 -2.090 1.00 97.81 281 LEU A C 1
ATOM 2241 O O . LEU A 1 281 ? -5.136 -14.718 -1.353 1.00 97.81 281 LEU A O 1
ATOM 2245 N N . PHE A 1 282 ? -3.460 -15.806 -2.374 1.00 98.31 282 PHE A N 1
ATOM 2246 C CA . PHE A 1 282 ? -2.373 -14.990 -1.846 1.00 98.31 282 PHE A CA 1
ATOM 2247 C C . PHE A 1 282 ? -1.708 -14.188 -2.966 1.00 98.31 282 PHE A C 1
ATOM 2249 O O . PHE A 1 282 ? -1.097 -14.762 -3.864 1.00 98.31 282 PHE A O 1
ATOM 2256 N N . GLU A 1 283 ? -1.778 -12.860 -2.894 1.00 98.00 283 GLU A N 1
ATOM 2257 C CA . GLU A 1 283 ? -1.164 -11.978 -3.887 1.00 98.00 283 GLU A CA 1
ATOM 2258 C C . GLU A 1 283 ? -0.356 -10.865 -3.215 1.00 98.00 283 GLU A C 1
ATOM 2260 O O . GLU A 1 283 ? -0.787 -10.246 -2.237 1.00 98.00 283 GLU A O 1
ATOM 2265 N N . VAL A 1 284 ? 0.824 -10.592 -3.773 1.00 98.12 284 VAL A N 1
ATOM 2266 C CA . VAL A 1 284 ? 1.697 -9.493 -3.355 1.00 98.12 284 VAL A CA 1
ATOM 2267 C C . VAL A 1 284 ? 1.909 -8.568 -4.543 1.00 98.12 284 VAL A C 1
ATOM 2269 O O . VAL A 1 284 ? 2.241 -9.027 -5.636 1.00 98.12 284 VAL A O 1
ATOM 2272 N N . ARG A 1 285 ? 1.741 -7.263 -4.342 1.00 97.81 285 ARG A N 1
ATOM 2273 C CA . ARG A 1 285 ? 1.935 -6.255 -5.387 1.00 97.81 285 ARG A CA 1
ATOM 2274 C C . ARG A 1 285 ? 2.735 -5.063 -4.875 1.00 97.81 285 ARG A C 1
ATOM 2276 O O . ARG A 1 285 ? 2.839 -4.830 -3.672 1.00 97.81 285 ARG A O 1
ATOM 2283 N N . LEU A 1 286 ? 3.305 -4.316 -5.814 1.00 95.94 286 LEU A N 1
ATOM 2284 C CA . LEU A 1 286 ? 4.154 -3.156 -5.577 1.00 95.94 286 LEU A CA 1
ATOM 2285 C C . LEU A 1 286 ? 3.500 -1.891 -6.126 1.00 95.94 286 LEU A C 1
ATOM 2287 O O . LEU A 1 286 ? 3.198 -1.817 -7.321 1.00 95.94 286 LEU A O 1
ATOM 2291 N N . CYS A 1 287 ? 3.303 -0.884 -5.281 1.00 92.56 287 CYS A N 1
ATOM 2292 C CA . CYS A 1 287 ? 2.872 0.442 -5.714 1.00 92.56 287 CYS A CA 1
ATOM 2293 C C . CYS A 1 287 ? 4.076 1.354 -5.982 1.00 92.56 287 CYS A C 1
ATOM 2295 O O . CYS A 1 287 ? 5.146 1.200 -5.403 1.00 92.56 287 CYS A O 1
ATOM 2297 N N . SER A 1 288 ? 3.901 2.334 -6.865 1.00 87.50 288 SER A N 1
ATOM 2298 C CA . SER A 1 288 ? 4.904 3.374 -7.150 1.00 87.50 288 SER A CA 1
ATOM 2299 C C . SER A 1 288 ? 4.517 4.751 -6.605 1.00 87.50 288 SER A C 1
ATOM 2301 O O . SER A 1 288 ? 5.294 5.699 -6.695 1.00 87.50 288 SER A O 1
ATOM 2303 N N . THR A 1 289 ? 3.301 4.872 -6.069 1.00 82.88 289 THR A N 1
ATOM 2304 C CA . THR A 1 289 ? 2.738 6.119 -5.540 1.00 82.88 289 THR A CA 1
ATOM 2305 C C . THR A 1 289 ? 3.061 6.251 -4.049 1.00 82.88 289 THR A C 1
ATOM 2307 O O . THR A 1 289 ? 2.986 5.238 -3.349 1.00 82.88 289 THR A O 1
ATOM 2310 N N . PRO A 1 290 ? 3.384 7.462 -3.550 1.00 79.12 290 PRO A N 1
ATOM 2311 C CA . PRO A 1 290 ? 3.540 7.708 -2.120 1.00 79.12 290 PRO A CA 1
ATOM 2312 C C . PRO A 1 290 ? 2.308 7.269 -1.327 1.00 79.12 290 PRO A C 1
ATOM 2314 O O . PRO A 1 290 ? 1.171 7.487 -1.756 1.00 79.12 290 PRO A O 1
ATOM 2317 N N . LEU A 1 291 ? 2.540 6.655 -0.169 1.00 80.38 291 LEU A N 1
ATOM 2318 C CA . LEU A 1 291 ? 1.480 6.149 0.693 1.00 80.38 291 LEU A CA 1
ATOM 2319 C C . LEU A 1 291 ? 1.092 7.208 1.724 1.00 80.38 291 LEU A C 1
ATOM 2321 O O . LEU A 1 291 ? 1.913 7.616 2.537 1.00 80.38 291 LEU A O 1
ATOM 2325 N N . GLY A 1 292 ? -0.170 7.640 1.695 1.00 76.56 292 GLY A N 1
ATOM 2326 C CA . GLY A 1 292 ? -0.725 8.551 2.703 1.00 76.56 292 GLY A CA 1
ATOM 2327 C C . GLY A 1 292 ? -1.204 7.850 3.978 1.00 76.56 292 GLY A C 1
ATOM 2328 O O . GLY A 1 292 ? -1.526 8.519 4.952 1.00 76.56 292 GLY A O 1
ATOM 2329 N N . MET A 1 293 ? -1.278 6.516 3.976 1.00 86.06 293 MET A N 1
ATOM 2330 C CA . MET A 1 293 ? -1.728 5.699 5.104 1.00 86.06 293 MET A CA 1
ATOM 2331 C C . MET A 1 293 ? -1.094 4.305 5.052 1.00 86.06 293 MET A C 1
ATOM 2333 O O . MET A 1 293 ? -0.678 3.855 3.983 1.00 86.06 293 MET A O 1
ATOM 2337 N N . THR A 1 294 ? -1.101 3.606 6.183 1.00 91.50 294 THR A N 1
ATOM 2338 C CA . THR A 1 294 ? -0.892 2.157 6.258 1.00 91.50 294 THR A CA 1
ATOM 2339 C C . THR A 1 294 ? -2.198 1.466 6.643 1.00 91.50 294 THR A C 1
ATOM 2341 O O . THR A 1 294 ? -3.074 2.066 7.273 1.00 91.50 294 THR A O 1
ATOM 2344 N N . LEU A 1 295 ? -2.348 0.211 6.224 1.00 95.19 295 LEU A N 1
ATOM 2345 C CA . LEU A 1 295 ? -3.547 -0.592 6.450 1.00 95.19 295 LEU A CA 1
ATOM 2346 C C . LEU A 1 295 ? -3.156 -2.004 6.867 1.00 95.19 295 LEU A C 1
ATOM 2348 O O . LEU A 1 295 ? -2.394 -2.660 6.167 1.00 95.19 295 LEU A O 1
ATOM 2352 N N . TYR A 1 296 ? -3.765 -2.498 7.939 1.00 96.94 296 TYR A N 1
ATOM 2353 C CA . TYR A 1 296 ? -3.700 -3.891 8.369 1.00 96.94 296 TYR A CA 1
ATOM 2354 C C . TYR A 1 296 ? -5.119 -4.387 8.641 1.00 96.94 296 TYR A C 1
ATOM 2356 O O . TYR A 1 296 ? -5.686 -4.154 9.708 1.00 96.94 296 TYR A O 1
ATOM 2364 N N . ARG A 1 297 ? -5.726 -5.047 7.654 1.00 96.88 297 ARG A N 1
ATOM 2365 C CA . ARG A 1 297 ? -7.104 -5.547 7.702 1.00 96.88 297 ARG A CA 1
ATOM 2366 C C . ARG A 1 297 ? -7.166 -7.043 7.965 1.00 96.88 297 ARG A C 1
ATOM 2368 O O . ARG A 1 297 ? -6.439 -7.815 7.345 1.00 96.88 297 ARG A O 1
ATOM 2375 N N . TRP A 1 298 ? -8.131 -7.437 8.790 1.00 96.75 298 TRP A N 1
ATOM 2376 C CA . TRP A 1 298 ? -8.596 -8.807 8.952 1.00 96.75 298 TRP A CA 1
ATOM 2377 C C . TRP A 1 298 ? -10.127 -8.800 9.012 1.00 96.75 298 TRP A C 1
ATOM 2379 O O . TRP A 1 298 ? -10.748 -8.124 9.830 1.00 96.75 298 TRP A O 1
ATOM 2389 N N . GLY A 1 299 ? -10.770 -9.532 8.110 1.00 93.94 299 GLY A N 1
ATOM 2390 C CA . GLY A 1 299 ? -12.221 -9.648 8.121 1.00 93.94 299 GLY A CA 1
ATOM 2391 C C . GLY A 1 299 ? -12.943 -8.317 7.902 1.00 93.94 299 GLY A C 1
ATOM 2392 O O . 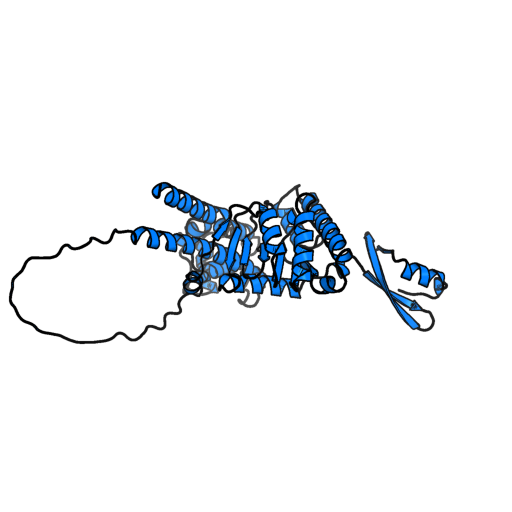GLY A 1 299 ? -12.830 -7.692 6.841 1.00 93.94 299 GLY A O 1
ATOM 2393 N N . ASP A 1 300 ? -13.725 -7.899 8.895 1.00 93.06 300 ASP A N 1
ATOM 2394 C CA . ASP A 1 300 ? -14.498 -6.656 8.906 1.00 93.06 300 ASP A CA 1
ATOM 2395 C C . ASP A 1 300 ? -13.823 -5.517 9.683 1.00 93.06 300 ASP A C 1
ATOM 2397 O O . ASP A 1 300 ? -14.426 -4.454 9.830 1.00 93.06 300 ASP A O 1
ATOM 2401 N N . ARG A 1 301 ? -12.587 -5.710 10.154 1.00 94.56 301 ARG A N 1
ATOM 2402 C CA . ARG A 1 301 ? -11.827 -4.721 10.924 1.00 94.56 301 ARG A CA 1
ATOM 2403 C C . ARG A 1 301 ? -10.491 -4.418 10.280 1.00 94.56 301 ARG A C 1
ATOM 2405 O O . ARG A 1 301 ? -9.889 -5.251 9.605 1.00 94.56 301 ARG A O 1
ATOM 2412 N N . SER A 1 302 ? -10.019 -3.208 10.516 1.00 94.94 302 SER A N 1
ATOM 2413 C CA . SER A 1 302 ? -8.729 -2.756 10.027 1.00 94.94 302 SER A CA 1
ATOM 2414 C C . SER A 1 302 ? -8.068 -1.817 11.011 1.00 94.94 302 SER A C 1
ATOM 2416 O O . SER A 1 302 ? -8.735 -0.934 11.542 1.00 94.94 302 SER A O 1
ATOM 2418 N N . LEU A 1 303 ? -6.762 -1.975 11.191 1.00 95.00 303 LEU A N 1
ATOM 2419 C CA . LEU A 1 303 ? -5.897 -0.974 11.797 1.00 95.00 303 LEU A CA 1
ATOM 2420 C C . LEU A 1 303 ? -5.382 -0.052 10.696 1.00 95.00 303 LEU A C 1
ATOM 2422 O O . LEU A 1 303 ? -4.866 -0.519 9.679 1.00 95.00 303 LEU A O 1
ATOM 2426 N N . VAL A 1 304 ? -5.568 1.246 10.897 1.00 91.62 304 VAL A N 1
ATOM 2427 C CA . VAL A 1 304 ? -5.167 2.296 9.963 1.00 91.62 304 VAL A CA 1
ATOM 2428 C C . VAL A 1 304 ? -4.287 3.281 10.706 1.00 91.62 304 VAL A C 1
ATOM 2430 O O . VAL A 1 304 ? -4.680 3.785 11.757 1.00 91.62 304 VAL A O 1
ATOM 2433 N N . SER A 1 305 ? -3.128 3.600 10.148 1.00 87.19 305 SER A N 1
ATOM 2434 C CA . SER A 1 305 ? -2.310 4.710 10.635 1.00 87.19 305 SER A CA 1
ATOM 2435 C C . SER A 1 305 ? -1.895 5.620 9.496 1.00 87.19 305 SER A C 1
ATOM 2437 O O . SER A 1 305 ? -1.841 5.225 8.333 1.00 87.19 305 SER A O 1
ATOM 2439 N N . PHE A 1 306 ? -1.621 6.869 9.846 1.00 80.19 306 PHE A N 1
ATOM 2440 C CA . PHE A 1 306 ? -1.086 7.868 8.936 1.00 80.19 306 PHE A CA 1
ATOM 2441 C C . PHE A 1 306 ? 0.390 8.010 9.293 1.00 80.19 306 PHE A C 1
ATOM 2443 O O . PHE A 1 306 ? 0.686 8.576 10.348 1.00 80.19 306 PHE A O 1
ATOM 2450 N N . PRO A 1 307 ? 1.306 7.414 8.508 1.00 65.62 307 PRO A N 1
ATOM 2451 C CA . PRO A 1 307 ? 2.714 7.403 8.864 1.00 65.62 307 PRO A CA 1
ATOM 2452 C C . PRO A 1 307 ? 3.213 8.846 8.981 1.00 65.62 307 PRO A C 1
ATOM 2454 O O . PRO A 1 307 ? 3.080 9.644 8.053 1.00 65.62 307 PRO A O 1
ATOM 2457 N N . ALA A 1 308 ? 3.751 9.187 10.152 1.00 55.59 308 ALA A N 1
ATOM 2458 C CA . ALA A 1 308 ? 4.519 10.408 10.330 1.00 55.59 308 ALA A CA 1
ATOM 2459 C C . ALA A 1 308 ? 5.898 10.200 9.692 1.00 55.59 308 ALA A C 1
ATOM 2461 O O . ALA A 1 308 ? 6.480 9.123 9.834 1.00 55.59 308 ALA A O 1
ATOM 2462 N N . LEU A 1 309 ? 6.405 11.220 8.998 1.00 52.44 309 LEU A N 1
ATOM 2463 C CA . LEU A 1 309 ? 7.734 11.201 8.378 1.00 52.44 309 LEU A CA 1
ATOM 2464 C C . LEU A 1 309 ? 8.794 10.719 9.388 1.00 52.44 309 LEU A C 1
ATOM 2466 O O . LEU A 1 309 ? 8.805 11.191 10.529 1.00 52.44 309 LEU A O 1
ATOM 2470 N N . GLY A 1 310 ? 9.667 9.782 8.999 1.00 48.31 310 GLY A N 1
ATOM 2471 C CA . GLY A 1 310 ? 10.772 9.320 9.845 1.00 48.31 310 GLY A CA 1
ATOM 2472 C C . GLY A 1 310 ? 10.439 8.251 10.889 1.00 48.31 310 GLY A C 1
ATOM 2473 O O . GLY A 1 310 ? 11.280 7.992 11.753 1.00 48.31 310 GLY A O 1
ATOM 2474 N N . ARG A 1 311 ? 9.240 7.642 10.891 1.00 57.41 311 ARG A N 1
ATOM 2475 C CA . ARG A 1 311 ? 8.895 6.567 11.846 1.00 57.41 311 ARG A CA 1
ATOM 2476 C C . ARG A 1 311 ? 8.451 5.272 11.157 1.00 57.41 311 ARG A C 1
ATOM 2478 O O . ARG A 1 311 ? 7.618 5.328 10.255 1.00 57.41 311 ARG A O 1
ATOM 2485 N N . PRO A 1 312 ? 8.908 4.097 11.642 1.00 63.66 312 PRO A N 1
ATOM 2486 C CA . PRO A 1 312 ? 8.372 2.810 11.214 1.00 63.66 312 PRO A CA 1
ATOM 2487 C C . PRO A 1 312 ? 6.853 2.768 11.392 1.00 63.66 312 PRO A C 1
ATOM 2489 O O . PRO A 1 312 ? 6.334 3.202 12.426 1.00 63.66 312 PRO A O 1
ATOM 2492 N N . SER A 1 313 ? 6.154 2.195 10.416 1.00 65.62 313 SER A N 1
ATOM 2493 C CA . SER A 1 313 ? 4.689 2.098 10.372 1.00 65.62 313 SER A CA 1
ATOM 2494 C C . SER A 1 313 ? 4.065 1.496 11.635 1.00 65.62 313 SER A C 1
ATOM 2496 O O . SER A 1 313 ? 2.976 1.899 12.047 1.00 65.62 313 SER A O 1
ATOM 2498 N N . GLY A 1 314 ? 4.777 0.579 12.296 1.00 67.69 314 GLY A N 1
ATOM 2499 C CA . GLY A 1 314 ? 4.314 -0.079 13.515 1.00 67.69 314 GLY A CA 1
ATOM 2500 C C . GLY A 1 314 ? 4.409 0.750 14.800 1.00 67.69 314 GLY A C 1
ATOM 2501 O O . GLY A 1 314 ? 3.775 0.385 15.788 1.00 67.69 314 GLY A O 1
ATOM 2502 N N . ASN A 1 315 ? 5.153 1.860 14.809 1.00 72.06 315 ASN A N 1
ATOM 2503 C CA . ASN A 1 315 ? 5.423 2.649 16.021 1.00 72.06 315 ASN A CA 1
ATOM 2504 C C . ASN A 1 315 ? 4.451 3.820 16.234 1.00 72.06 315 ASN A C 1
ATOM 2506 O O . ASN A 1 315 ? 4.556 4.526 17.237 1.00 72.06 315 ASN A O 1
ATOM 2510 N N . GLY A 1 316 ? 3.545 4.059 15.284 1.00 74.06 316 GLY A N 1
ATOM 2511 C CA . GLY A 1 316 ? 2.518 5.095 15.379 1.00 74.06 316 GLY A CA 1
ATOM 2512 C C . GLY A 1 316 ? 1.198 4.588 15.960 1.00 74.06 316 GLY A C 1
ATOM 2513 O O . GLY A 1 316 ? 0.929 3.383 15.967 1.00 74.06 316 GLY A O 1
ATOM 2514 N N . VAL A 1 317 ? 0.356 5.536 16.377 1.00 81.12 317 VAL A N 1
ATOM 2515 C CA . VAL A 1 317 ? -1.036 5.286 16.770 1.00 81.12 317 VAL A CA 1
ATOM 2516 C C . VAL A 1 317 ? -1.791 4.615 15.623 1.00 81.12 317 VAL A C 1
ATOM 2518 O O . VAL A 1 317 ? -1.756 5.086 14.484 1.00 81.12 317 VAL A O 1
ATOM 2521 N N . GLN A 1 318 ? -2.499 3.531 15.932 1.00 88.25 318 GLN A N 1
ATOM 2522 C CA . GLN A 1 318 ? -3.340 2.798 14.995 1.00 88.25 318 GLN A CA 1
ATOM 2523 C C . GLN A 1 318 ? -4.813 2.979 15.357 1.00 88.25 318 GLN A C 1
ATOM 2525 O O . GLN A 1 318 ? -5.235 2.737 16.488 1.00 88.25 318 GLN A O 1
ATOM 2530 N N . LEU A 1 319 ? -5.615 3.355 14.368 1.00 89.50 319 LEU A N 1
ATOM 2531 C CA . LEU A 1 319 ? -7.061 3.455 14.478 1.00 89.50 319 LEU A CA 1
ATOM 2532 C C . LEU A 1 319 ? -7.684 2.149 13.994 1.00 89.50 319 LEU A C 1
ATOM 2534 O O . LEU A 1 319 ? -7.640 1.823 12.809 1.00 89.50 319 LEU A O 1
ATOM 2538 N N . GLU A 1 320 ? -8.281 1.402 14.911 1.00 93.00 320 GLU A N 1
ATOM 2539 C CA . GLU A 1 320 ? -9.113 0.254 14.594 1.00 93.00 320 GLU A CA 1
ATOM 2540 C C . GLU A 1 320 ? -10.493 0.731 14.156 1.00 93.00 320 GLU A C 1
ATOM 2542 O O . GLU A 1 320 ? -11.241 1.355 14.918 1.00 93.00 320 GLU A O 1
ATOM 2547 N N . VAL A 1 321 ? -10.838 0.408 12.917 1.00 89.69 321 VAL A N 1
ATOM 2548 C CA . VAL A 1 321 ? -12.075 0.840 12.278 1.00 89.69 321 VAL A CA 1
ATOM 2549 C C . VAL A 1 321 ? -12.795 -0.349 11.667 1.00 89.69 321 VAL A C 1
ATOM 2551 O O . VAL A 1 321 ? -12.182 -1.303 11.187 1.00 89.69 321 VAL A O 1
ATOM 2554 N N . VAL A 1 322 ? -14.124 -0.298 11.692 1.00 90.50 322 VAL A N 1
ATOM 2555 C CA . VAL A 1 322 ? -14.963 -1.298 11.029 1.00 90.50 322 VAL A CA 1
ATOM 2556 C C . VAL A 1 322 ? -14.992 -0.982 9.535 1.00 90.50 322 VAL A C 1
ATOM 2558 O O . VAL A 1 322 ? -15.347 0.134 9.148 1.00 90.50 322 VAL A O 1
ATOM 2561 N N . ALA A 1 323 ? -14.683 -1.961 8.686 1.00 87.25 323 ALA A N 1
ATOM 2562 C CA . ALA A 1 323 ? -14.598 -1.820 7.231 1.00 87.25 323 ALA A CA 1
ATOM 2563 C C . ALA A 1 323 ? -15.906 -1.302 6.603 1.00 87.25 323 ALA A C 1
ATOM 2565 O O . ALA A 1 323 ? -15.882 -0.585 5.610 1.00 87.25 323 ALA A O 1
ATOM 2566 N N . LYS A 1 324 ? -17.059 -1.623 7.207 1.00 85.69 324 LYS A N 1
ATOM 2567 C CA . LYS A 1 324 ? -18.386 -1.157 6.762 1.00 85.69 324 LYS A CA 1
ATOM 2568 C C . LYS A 1 324 ? -18.712 0.289 7.154 1.00 85.69 324 LYS A C 1
ATOM 2570 O O . LYS A 1 324 ? -19.707 0.830 6.679 1.00 85.69 324 LYS A O 1
ATOM 2575 N N . SER A 1 325 ? -17.931 0.908 8.040 1.00 82.94 325 SER A N 1
ATOM 2576 C CA . SER A 1 325 ? -18.123 2.319 8.392 1.00 82.94 32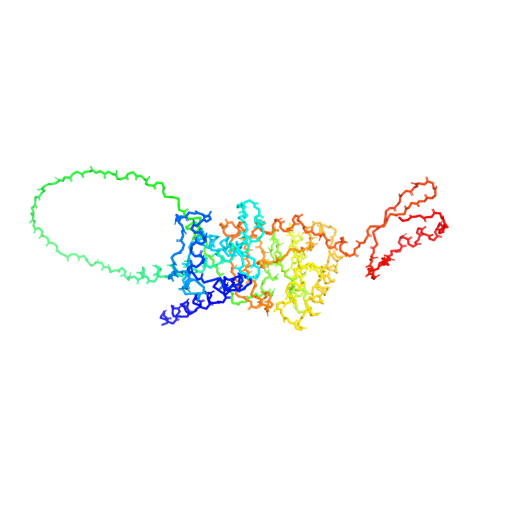5 SER A CA 1
ATOM 2577 C C . SER A 1 325 ? -17.785 3.223 7.202 1.00 82.94 325 SER A C 1
ATOM 2579 O O . SER A 1 325 ? -17.051 2.822 6.302 1.00 82.94 325 SER A O 1
ATOM 2581 N N . ALA A 1 326 ? -18.271 4.468 7.200 1.00 76.38 326 ALA A N 1
ATOM 2582 C CA . ALA A 1 326 ? -17.952 5.419 6.129 1.00 76.38 326 ALA A CA 1
ATOM 2583 C C . ALA A 1 326 ? -16.435 5.644 5.972 1.00 76.38 326 ALA A C 1
ATOM 2585 O O . ALA A 1 326 ? -15.938 5.759 4.856 1.00 76.38 326 ALA A O 1
ATOM 2586 N N . PHE A 1 327 ? -15.702 5.674 7.089 1.00 79.38 327 PHE A N 1
ATOM 2587 C CA . PHE A 1 327 ? -14.247 5.801 7.076 1.00 79.38 327 PHE A CA 1
ATOM 2588 C C . PHE A 1 327 ? -13.559 4.505 6.624 1.00 79.38 327 PHE A C 1
ATOM 2590 O O . PHE A 1 327 ? -12.657 4.561 5.796 1.00 79.38 327 PHE A O 1
ATOM 2597 N N . GLY A 1 328 ? -14.033 3.339 7.078 1.00 83.44 328 GLY A N 1
ATOM 2598 C CA . GLY A 1 328 ? -13.558 2.042 6.585 1.00 83.44 328 GLY A CA 1
ATOM 2599 C C . GLY A 1 328 ? -13.738 1.893 5.071 1.00 83.44 328 GLY A C 1
ATOM 2600 O O . GLY A 1 328 ? -12.799 1.521 4.381 1.00 83.44 328 GLY A O 1
ATOM 2601 N N . ALA A 1 329 ? -14.896 2.286 4.533 1.00 81.62 329 ALA A N 1
ATOM 2602 C CA . ALA A 1 329 ? -15.166 2.263 3.096 1.00 81.62 329 ALA A CA 1
ATOM 2603 C C . ALA A 1 329 ? -14.229 3.191 2.302 1.00 81.62 329 ALA A C 1
ATOM 2605 O O . ALA A 1 329 ? -13.788 2.829 1.214 1.00 81.62 329 ALA A O 1
ATOM 2606 N N . PHE A 1 330 ? -13.899 4.365 2.849 1.00 83.25 330 PHE A N 1
ATOM 2607 C CA . PHE A 1 330 ? -12.927 5.280 2.245 1.00 83.25 330 PHE A CA 1
ATOM 2608 C C . PHE A 1 330 ? -11.517 4.672 2.194 1.00 83.25 330 PHE A C 1
ATOM 2610 O O . PHE A 1 330 ? -10.860 4.719 1.156 1.00 83.25 330 PHE A O 1
ATOM 2617 N N . VAL A 1 331 ? -11.067 4.063 3.294 1.00 87.38 331 VAL A N 1
ATOM 2618 C CA . VAL A 1 331 ? -9.764 3.384 3.372 1.00 87.38 331 VAL A CA 1
ATOM 2619 C C . VAL A 1 331 ? -9.697 2.207 2.394 1.00 87.38 331 VAL A C 1
ATOM 2621 O O . VAL A 1 331 ? -8.711 2.049 1.677 1.00 87.38 331 VAL A O 1
ATOM 2624 N N . GLU A 1 332 ? -10.771 1.422 2.307 1.00 90.38 332 GLU A N 1
ATOM 2625 C CA . GLU A 1 332 ? -10.894 0.314 1.358 1.00 90.38 332 GLU A CA 1
ATOM 2626 C C . GLU A 1 332 ? -10.829 0.769 -0.095 1.00 90.38 332 GLU A C 1
ATOM 2628 O O . GLU A 1 332 ? -10.093 0.181 -0.885 1.00 90.38 332 GLU A O 1
ATOM 2633 N N . GLN A 1 333 ? -11.538 1.845 -0.439 1.00 88.44 333 GLN A N 1
ATOM 2634 C CA . GLN A 1 333 ? -11.469 2.421 -1.776 1.00 88.44 333 GLN A CA 1
ATOM 2635 C C . GLN A 1 333 ? -10.036 2.856 -2.116 1.00 88.44 333 GLN A C 1
ATOM 2637 O O . GLN A 1 333 ? -9.550 2.555 -3.205 1.00 88.44 333 GLN A O 1
ATOM 2642 N N . GLY A 1 334 ? -9.339 3.511 -1.181 1.00 87.88 334 GLY A N 1
ATOM 2643 C CA . GLY A 1 334 ? -7.941 3.904 -1.366 1.00 87.88 334 GLY A CA 1
ATOM 2644 C C . GLY A 1 334 ? -7.016 2.708 -1.610 1.00 87.88 334 GLY A C 1
ATOM 2645 O O . GLY A 1 334 ? -6.178 2.750 -2.512 1.00 87.88 334 GLY A O 1
ATOM 2646 N N . PHE A 1 335 ? -7.199 1.616 -0.860 1.00 94.94 335 PHE A N 1
ATOM 2647 C CA . PHE A 1 335 ? -6.467 0.373 -1.100 1.00 94.94 335 PHE A CA 1
ATOM 2648 C C . PHE A 1 335 ? -6.755 -0.192 -2.493 1.00 94.94 335 PHE A C 1
ATOM 2650 O O . PHE A 1 335 ? -5.820 -0.502 -3.229 1.00 94.94 335 PHE A O 1
ATOM 2657 N N . ASP A 1 336 ? -8.029 -0.319 -2.867 1.00 94.69 336 ASP A N 1
ATOM 2658 C CA . ASP A 1 336 ? -8.437 -0.933 -4.133 1.00 94.69 336 ASP A CA 1
ATOM 2659 C C . ASP A 1 336 ? -7.942 -0.122 -5.345 1.00 94.69 336 ASP A C 1
ATOM 2661 O O . ASP A 1 336 ? -7.483 -0.694 -6.337 1.00 94.69 336 ASP A O 1
ATOM 2665 N N . GLU A 1 337 ? -7.947 1.210 -5.255 1.00 92.12 337 GLU A N 1
ATOM 2666 C CA . GLU A 1 337 ? -7.387 2.092 -6.285 1.00 92.12 337 GLU A CA 1
ATOM 2667 C C . GLU A 1 337 ? -5.875 1.896 -6.466 1.00 92.12 337 GLU A C 1
ATOM 2669 O O . GLU A 1 337 ? -5.392 1.805 -7.602 1.00 92.12 337 GLU A O 1
ATOM 2674 N N . LEU A 1 338 ? -5.121 1.802 -5.365 1.00 93.50 338 LEU A N 1
ATOM 2675 C CA . LEU A 1 338 ? -3.686 1.522 -5.422 1.00 93.50 338 LEU A CA 1
ATOM 2676 C C . LEU A 1 338 ? -3.416 0.102 -5.932 1.00 93.50 338 LEU A C 1
ATOM 2678 O O . LEU A 1 338 ? -2.515 -0.100 -6.749 1.00 93.50 338 LEU A O 1
ATOM 2682 N N . TRP A 1 339 ? -4.221 -0.870 -5.504 1.00 96.38 339 TRP A N 1
ATOM 2683 C CA . TRP A 1 339 ? -4.119 -2.266 -5.915 1.00 96.38 339 TRP A CA 1
ATOM 2684 C C . TRP A 1 339 ? -4.241 -2.418 -7.432 1.00 96.38 339 TRP A C 1
ATOM 2686 O O . TRP A 1 339 ? -3.392 -3.054 -8.057 1.00 96.38 339 TRP A O 1
ATOM 2696 N N . LEU A 1 340 ? -5.232 -1.771 -8.051 1.00 94.19 340 LEU A N 1
ATOM 2697 C CA . LEU A 1 340 ? -5.449 -1.822 -9.502 1.00 94.19 340 LEU A CA 1
ATOM 2698 C C . LEU A 1 340 ? -4.265 -1.282 -10.318 1.00 94.19 340 LEU A C 1
ATOM 2700 O O . LEU A 1 340 ? -4.022 -1.746 -11.430 1.00 94.19 340 LEU A O 1
ATOM 2704 N N . ARG A 1 341 ? -3.520 -0.314 -9.775 1.00 92.31 341 ARG A N 1
ATOM 2705 C CA . ARG A 1 341 ? -2.374 0.328 -10.446 1.00 92.31 341 ARG A CA 1
ATOM 2706 C C . ARG A 1 341 ? -1.027 -0.297 -10.087 1.00 92.31 341 ARG A C 1
ATOM 2708 O O . ARG A 1 341 ? 0.001 0.130 -10.605 1.00 92.31 341 ARG A O 1
ATOM 2715 N N . SER A 1 342 ? -1.026 -1.271 -9.184 1.00 94.81 342 SER A N 1
ATOM 2716 C CA . SER A 1 342 ? 0.187 -1.893 -8.663 1.00 94.81 342 SER A CA 1
ATOM 2717 C C . SER A 1 342 ? 0.690 -3.038 -9.545 1.00 94.81 342 SER A C 1
ATOM 2719 O O . SER A 1 342 ? -0.078 -3.732 -10.224 1.00 94.81 342 SER A O 1
ATOM 2721 N N . THR A 1 343 ? 1.998 -3.272 -9.496 1.00 94.44 343 THR A N 1
ATOM 2722 C CA . THR A 1 343 ? 2.675 -4.332 -10.250 1.00 94.44 343 THR A CA 1
ATOM 2723 C C . THR A 1 343 ? 2.750 -5.610 -9.411 1.00 94.44 343 THR A C 1
ATOM 2725 O O . THR A 1 343 ? 3.258 -5.543 -8.295 1.00 94.44 343 THR A O 1
ATOM 2728 N N . PRO A 1 344 ? 2.297 -6.776 -9.908 1.00 95.38 344 PRO A N 1
ATOM 2729 C CA . PRO A 1 344 ? 2.473 -8.051 -9.209 1.00 95.38 344 PRO A CA 1
ATOM 2730 C C . PRO A 1 344 ? 3.940 -8.350 -8.890 1.00 95.38 344 PRO A C 1
ATOM 2732 O O . PRO A 1 344 ? 4.824 -8.063 -9.703 1.00 95.38 344 PRO A O 1
ATOM 2735 N N . LEU A 1 345 ? 4.199 -8.961 -7.734 1.00 93.50 345 LEU A N 1
ATOM 2736 C CA . LEU A 1 345 ? 5.546 -9.327 -7.288 1.00 93.50 345 LEU A CA 1
ATOM 2737 C C . LEU A 1 345 ? 6.266 -10.238 -8.294 1.00 93.50 345 LEU A C 1
ATOM 2739 O O . LEU A 1 345 ? 7.482 -10.145 -8.473 1.00 93.50 345 LEU A O 1
ATOM 2743 N N . GLU A 1 346 ? 5.529 -11.096 -8.992 1.00 88.38 346 GLU A N 1
ATOM 2744 C CA . GLU A 1 346 ? 6.059 -11.992 -10.018 1.00 88.38 346 GLU A CA 1
ATOM 2745 C C . GLU A 1 346 ? 6.700 -11.197 -11.157 1.00 88.38 346 GLU A C 1
ATOM 2747 O O . GLU A 1 346 ? 7.807 -11.527 -11.569 1.00 88.38 346 GLU A O 1
ATOM 2752 N N . ARG A 1 347 ? 6.072 -10.096 -11.594 1.00 88.00 347 ARG A N 1
ATOM 2753 C CA . ARG A 1 347 ? 6.620 -9.207 -12.637 1.00 88.00 347 ARG A CA 1
ATOM 2754 C C . ARG A 1 347 ? 7.818 -8.390 -12.164 1.00 88.00 347 ARG A C 1
ATOM 2756 O O . ARG A 1 347 ? 8.584 -7.903 -12.985 1.00 88.00 347 ARG A O 1
ATOM 2763 N N . PHE A 1 348 ? 7.966 -8.209 -10.855 1.00 87.00 348 PHE A N 1
ATOM 2764 C CA . PHE A 1 348 ? 9.143 -7.562 -10.281 1.00 87.00 348 PHE A CA 1
ATOM 2765 C C . PHE A 1 348 ? 10.326 -8.529 -10.143 1.00 87.00 348 PHE A C 1
ATOM 2767 O O . PHE A 1 348 ? 11.479 -8.126 -10.240 1.00 87.00 348 PHE A O 1
ATOM 2774 N N . THR A 1 349 ? 10.052 -9.815 -9.921 1.00 86.00 349 THR A N 1
ATOM 2775 C CA . THR A 1 349 ? 11.083 -10.842 -9.692 1.00 86.00 349 THR A CA 1
ATOM 2776 C C . THR A 1 349 ? 11.462 -11.622 -10.951 1.00 86.00 349 THR A C 1
ATOM 2778 O O . THR A 1 349 ? 12.533 -12.235 -10.985 1.00 86.00 349 THR A O 1
ATOM 2781 N N . HIS A 1 350 ? 10.607 -11.605 -11.975 1.00 87.62 350 HIS A N 1
ATOM 2782 C CA . HIS A 1 350 ? 10.806 -12.300 -13.241 1.00 87.62 350 HIS A CA 1
ATOM 2783 C C . HIS A 1 350 ? 10.578 -11.365 -14.428 1.00 87.62 350 HIS A C 1
ATOM 2785 O O . HIS A 1 350 ? 9.646 -10.565 -14.445 1.00 87.62 350 HIS A O 1
ATOM 2791 N N . ALA A 1 351 ? 11.424 -11.520 -15.440 1.00 87.06 351 ALA A N 1
ATOM 2792 C CA . ALA A 1 351 ? 11.265 -10.934 -16.755 1.00 87.06 351 ALA A CA 1
ATOM 2793 C C . ALA A 1 351 ? 10.684 -11.991 -17.700 1.00 87.06 351 ALA A C 1
ATOM 2795 O O . ALA A 1 351 ? 11.109 -13.150 -17.682 1.00 87.06 351 ALA A O 1
ATOM 2796 N N . SER A 1 352 ? 9.732 -11.581 -18.538 1.00 88.94 352 SER A N 1
ATOM 2797 C CA . SER A 1 352 ? 9.330 -12.384 -19.691 1.00 88.94 352 SER A CA 1
ATOM 2798 C C . SER A 1 352 ? 10.373 -12.204 -20.795 1.00 88.94 352 SER A C 1
ATOM 2800 O O . SER A 1 352 ? 10.684 -11.079 -21.185 1.00 88.94 352 SER A O 1
ATOM 2802 N N . VAL A 1 353 ? 10.941 -13.314 -21.256 1.00 90.75 353 VAL A N 1
ATOM 2803 C CA . VAL A 1 353 ? 11.906 -13.378 -22.353 1.00 90.75 353 VAL A CA 1
ATOM 2804 C C . VAL A 1 353 ? 11.259 -14.175 -23.470 1.00 90.75 353 VAL A C 1
ATOM 2806 O O . VAL A 1 353 ? 10.957 -15.352 -23.293 1.00 90.75 353 VAL A O 1
ATOM 2809 N N . THR A 1 354 ? 11.046 -13.550 -24.622 1.00 93.00 354 THR A N 1
ATOM 2810 C CA . THR A 1 354 ? 10.604 -14.266 -25.820 1.00 93.00 354 THR A CA 1
ATOM 2811 C C . THR A 1 354 ? 11.822 -14.541 -26.682 1.00 93.00 354 THR A C 1
ATOM 2813 O O . THR A 1 354 ? 12.555 -13.619 -26.996 1.00 93.00 354 THR A O 1
ATOM 2816 N N . LEU A 1 355 ? 12.046 -15.795 -27.061 1.00 91.12 355 LEU A N 1
ATOM 2817 C CA . LEU A 1 355 ? 13.012 -16.131 -28.100 1.00 91.12 355 LEU A CA 1
ATOM 2818 C C . LEU A 1 355 ? 12.281 -16.366 -29.414 1.00 91.12 355 LEU A C 1
ATOM 2820 O O . LEU A 1 355 ? 11.254 -17.049 -29.441 1.00 91.12 355 LEU A O 1
ATOM 2824 N N . VAL A 1 356 ? 12.828 -15.809 -30.489 1.00 90.94 356 VAL A N 1
ATOM 2825 C CA . VAL A 1 356 ? 12.375 -16.014 -31.863 1.00 90.94 356 VAL A CA 1
ATOM 2826 C C . VAL A 1 356 ? 13.442 -16.803 -32.612 1.00 90.94 356 VAL A C 1
ATOM 2828 O O . VAL A 1 356 ? 14.590 -16.360 -32.696 1.00 90.94 356 VAL A O 1
ATOM 2831 N N . ASP A 1 357 ? 13.072 -17.977 -33.120 1.00 88.19 357 ASP A N 1
ATOM 2832 C CA . ASP A 1 357 ? 13.951 -18.803 -33.949 1.00 88.19 357 ASP A CA 1
ATOM 2833 C C . ASP A 1 357 ? 14.017 -18.310 -35.409 1.00 88.19 357 ASP A C 1
ATOM 2835 O O . ASP A 1 357 ? 13.223 -17.475 -35.851 1.00 88.19 357 ASP A O 1
ATOM 2839 N N . ALA A 1 358 ? 14.964 -18.845 -36.184 1.00 85.31 358 ALA A N 1
ATOM 2840 C CA . ALA A 1 358 ? 15.158 -18.493 -37.593 1.00 85.31 358 ALA A CA 1
ATOM 2841 C C . ALA A 1 358 ? 13.960 -18.833 -38.506 1.00 85.31 358 ALA A C 1
ATOM 2843 O O . ALA A 1 358 ? 13.839 -18.263 -39.590 1.00 85.31 358 ALA A O 1
ATOM 2844 N N . ALA A 1 359 ? 13.076 -19.745 -38.089 1.00 85.69 359 ALA A N 1
ATOM 2845 C CA . ALA A 1 359 ? 11.832 -20.072 -38.783 1.00 85.69 359 ALA A CA 1
ATOM 2846 C C . ALA A 1 359 ? 10.652 -19.180 -38.337 1.00 85.69 359 ALA A C 1
ATOM 2848 O O . ALA A 1 359 ? 9.539 -19.334 -38.841 1.00 85.69 359 ALA A O 1
ATOM 2849 N N . GLY A 1 360 ? 10.885 -18.236 -37.418 1.00 85.50 360 GLY A N 1
ATOM 2850 C CA . GLY A 1 360 ? 9.876 -17.337 -36.861 1.00 85.50 360 GLY A CA 1
ATOM 2851 C C . GLY A 1 360 ? 9.064 -17.935 -35.707 1.00 85.50 360 GLY A C 1
ATOM 2852 O O . GLY A 1 360 ? 8.099 -17.311 -35.258 1.00 85.50 360 GLY A O 1
ATOM 2853 N N . GLY A 1 361 ? 9.425 -19.119 -35.211 1.00 89.81 361 GLY A N 1
ATOM 2854 C CA . GLY A 1 361 ? 8.829 -19.719 -34.024 1.00 89.81 361 GLY A CA 1
ATOM 2855 C C . GLY A 1 361 ? 9.143 -18.886 -32.785 1.00 89.81 361 GLY A C 1
ATOM 2856 O O . GLY A 1 361 ? 10.288 -18.511 -32.543 1.00 89.81 361 GLY A O 1
ATOM 2857 N N . ARG A 1 362 ? 8.109 -18.557 -32.003 1.00 92.50 362 ARG A N 1
ATOM 2858 C CA . ARG A 1 362 ? 8.234 -17.731 -30.794 1.00 92.50 362 ARG A CA 1
ATOM 2859 C C . ARG A 1 362 ? 7.996 -18.589 -29.565 1.00 92.50 362 ARG A C 1
ATOM 2861 O O . ARG A 1 362 ? 6.990 -19.294 -29.492 1.00 92.50 362 ARG A O 1
ATOM 2868 N N . ARG A 1 363 ? 8.888 -18.492 -28.583 1.00 92.56 363 ARG A N 1
ATOM 2869 C CA . ARG A 1 363 ? 8.747 -19.182 -27.301 1.00 92.56 363 ARG A CA 1
ATOM 2870 C C . ARG A 1 363 ? 9.012 -18.233 -26.145 1.00 92.56 363 ARG A C 1
ATOM 2872 O O . ARG A 1 363 ? 10.049 -17.581 -26.109 1.00 92.56 363 ARG A O 1
ATOM 2879 N N . GLU A 1 364 ? 8.069 -18.171 -25.213 1.00 93.31 364 GLU A N 1
ATOM 2880 C CA . GLU A 1 364 ? 8.141 -17.308 -24.036 1.00 93.31 364 GLU A CA 1
ATOM 2881 C C . GLU A 1 364 ? 8.685 -18.076 -22.824 1.00 93.31 364 GLU A C 1
ATOM 2883 O O . GLU A 1 364 ? 8.310 -19.223 -22.569 1.00 93.31 364 GLU A O 1
ATOM 2888 N N . PHE A 1 365 ? 9.566 -17.423 -22.072 1.00 91.69 365 PHE A N 1
ATOM 2889 C CA . PHE A 1 365 ? 10.184 -17.923 -20.853 1.00 91.69 365 PHE A CA 1
ATOM 2890 C C . PHE A 1 365 ? 10.004 -16.899 -19.733 1.00 91.69 365 PHE A C 1
ATOM 2892 O O . PHE A 1 365 ? 10.231 -15.708 -19.928 1.00 91.69 365 PHE A O 1
ATOM 2899 N N . SER A 1 366 ? 9.653 -17.365 -18.535 1.00 90.06 366 SER A N 1
ATOM 2900 C CA . SER A 1 366 ? 9.642 -16.535 -17.327 1.00 90.06 366 SER A CA 1
ATOM 2901 C C . SER A 1 366 ? 10.953 -16.730 -16.571 1.00 90.06 366 SER A C 1
ATOM 2903 O O . SER A 1 366 ? 11.146 -17.740 -15.892 1.00 90.06 366 SER A O 1
ATOM 2905 N N . CYS A 1 367 ? 11.860 -15.766 -16.683 1.00 91.12 367 CYS A N 1
ATOM 2906 C CA . CYS A 1 367 ? 13.220 -15.868 -16.163 1.00 91.12 367 CYS A CA 1
ATOM 2907 C C . CYS A 1 367 ? 13.426 -14.935 -14.978 1.00 91.12 367 CYS A C 1
ATOM 2909 O O . CYS A 1 367 ? 12.963 -13.798 -14.988 1.00 91.12 367 CYS A O 1
ATOM 2911 N N . ARG A 1 368 ? 14.189 -15.367 -13.970 1.00 88.88 368 ARG A N 1
ATOM 2912 C CA . ARG A 1 368 ? 14.694 -14.413 -12.972 1.00 88.88 368 ARG A CA 1
ATOM 2913 C C . ARG A 1 368 ? 15.695 -13.498 -13.650 1.00 88.88 368 ARG A C 1
ATOM 2915 O O . ARG A 1 368 ? 16.408 -13.946 -14.548 1.00 88.88 368 ARG A O 1
ATOM 2922 N N . PHE A 1 369 ? 15.781 -12.255 -13.203 1.00 89.81 369 PHE A N 1
ATOM 2923 C CA . PHE A 1 369 ? 16.687 -11.298 -13.817 1.00 89.81 369 PHE A CA 1
ATOM 2924 C C . PHE A 1 369 ? 17.389 -10.402 -12.800 1.00 89.81 369 PHE A C 1
ATOM 2926 O O . PHE A 1 369 ? 16.938 -10.237 -11.667 1.00 89.81 369 PHE A O 1
ATOM 2933 N N . VAL A 1 370 ? 18.503 -9.822 -13.235 1.00 86.31 370 VAL A N 1
ATOM 2934 C CA . VAL A 1 370 ? 19.182 -8.699 -12.594 1.00 86.31 370 VAL A CA 1
ATOM 2935 C C . VAL A 1 370 ? 19.480 -7.679 -13.686 1.00 86.31 370 VAL A C 1
ATOM 2937 O O . VAL A 1 370 ? 20.116 -8.010 -14.685 1.00 86.31 370 VAL A O 1
ATOM 2940 N N . ALA A 1 371 ? 19.012 -6.446 -13.508 1.00 82.88 371 ALA A N 1
ATOM 2941 C CA . ALA A 1 371 ? 19.365 -5.332 -14.379 1.00 82.88 371 ALA A CA 1
ATOM 2942 C C . ALA A 1 371 ? 20.580 -4.598 -13.797 1.00 82.88 371 ALA A C 1
ATOM 2944 O O . ALA A 1 371 ? 20.565 -4.206 -12.629 1.00 82.88 371 ALA A O 1
ATOM 2945 N N . VAL A 1 372 ? 21.628 -4.429 -14.601 1.00 84.50 372 VAL A N 1
ATOM 2946 C CA . VAL A 1 372 ? 22.821 -3.649 -14.254 1.00 84.50 372 VAL A CA 1
ATOM 2947 C C . VAL A 1 372 ? 23.084 -2.690 -15.406 1.00 84.50 372 VAL A C 1
ATOM 2949 O O . VAL A 1 372 ? 23.378 -3.128 -16.518 1.00 84.50 372 VAL A O 1
ATOM 2952 N N . GLU A 1 373 ? 22.946 -1.391 -15.136 1.00 84.69 373 GLU A N 1
ATOM 2953 C CA . GLU A 1 373 ? 23.036 -0.319 -16.135 1.00 84.69 373 GLU A CA 1
ATOM 2954 C C . GLU A 1 373 ? 22.059 -0.540 -17.305 1.00 84.69 373 GLU A C 1
ATOM 2956 O O . GLU A 1 373 ? 20.848 -0.421 -17.126 1.00 84.69 373 GLU A O 1
ATOM 2961 N N . TYR A 1 374 ? 22.575 -0.886 -18.485 1.00 85.00 374 TYR A N 1
ATOM 2962 C CA . TYR A 1 374 ? 21.805 -1.113 -19.710 1.00 85.00 374 TYR A CA 1
ATOM 2963 C C . TYR A 1 374 ? 21.682 -2.600 -20.073 1.00 85.00 374 TYR A C 1
ATOM 2965 O O . TYR A 1 374 ? 21.140 -2.939 -21.124 1.00 85.00 374 TYR A O 1
ATOM 2973 N N . CYS A 1 375 ? 22.180 -3.493 -19.214 1.00 88.00 375 CYS A N 1
ATOM 2974 C CA . CYS A 1 375 ? 22.184 -4.932 -19.440 1.00 88.00 375 CYS A CA 1
ATOM 2975 C C . CYS A 1 375 ? 21.191 -5.634 -18.509 1.00 88.00 375 CYS A C 1
ATOM 2977 O O . CYS A 1 375 ? 21.170 -5.396 -17.300 1.00 88.00 375 CYS A O 1
ATOM 2979 N N . VAL A 1 376 ? 20.407 -6.559 -19.065 1.00 87.31 376 VAL A N 1
ATOM 2980 C CA . VAL A 1 376 ? 19.525 -7.447 -18.299 1.00 87.31 376 VAL A CA 1
ATOM 2981 C C . VAL A 1 376 ? 20.112 -8.851 -18.328 1.00 87.31 376 VAL A C 1
ATOM 2983 O O . VAL A 1 376 ? 20.118 -9.520 -19.359 1.00 87.31 376 VAL A O 1
ATOM 2986 N N . TYR A 1 377 ? 20.603 -9.304 -17.181 1.00 89.62 377 TYR A N 1
ATOM 2987 C CA . TYR A 1 377 ? 21.082 -10.666 -17.001 1.00 89.62 377 TYR A CA 1
ATOM 2988 C C . TYR A 1 377 ? 19.909 -11.533 -16.583 1.00 89.62 377 TYR A C 1
ATOM 2990 O O . TYR A 1 377 ? 19.303 -11.286 -15.542 1.00 89.62 377 TYR A O 1
ATOM 2998 N N . VAL A 1 378 ? 19.589 -12.549 -17.378 1.00 92.00 378 VAL A N 1
ATOM 2999 C CA . VAL A 1 378 ? 18.495 -13.481 -17.096 1.00 92.00 378 VAL A CA 1
ATOM 3000 C C . VAL A 1 378 ? 19.037 -14.854 -16.718 1.00 92.00 378 VAL A C 1
ATOM 3002 O O . VAL A 1 378 ? 20.068 -15.296 -17.219 1.00 92.00 378 VAL A O 1
ATOM 3005 N N . THR A 1 379 ? 18.337 -15.547 -15.827 1.00 90.62 379 THR A N 1
ATOM 3006 C CA . THR A 1 379 ? 18.618 -16.939 -15.476 1.00 90.62 379 THR A CA 1
ATOM 3007 C C . THR A 1 379 ? 17.328 -17.752 -15.466 1.00 90.62 379 THR A C 1
ATOM 3009 O O . THR A 1 379 ? 16.309 -17.349 -14.896 1.00 90.62 379 THR A O 1
ATOM 3012 N N . GLY A 1 380 ? 17.377 -18.905 -16.130 1.00 88.62 380 GLY A N 1
ATOM 3013 C CA . GLY A 1 380 ? 16.252 -19.815 -16.291 1.00 88.62 380 GLY A CA 1
ATOM 3014 C C . GLY A 1 380 ? 16.748 -21.162 -16.820 1.00 88.62 380 GLY A C 1
ATOM 3015 O O . GLY A 1 380 ? 17.290 -21.190 -17.923 1.00 88.62 380 GLY A O 1
ATOM 3016 N N . PRO A 1 381 ? 16.590 -22.273 -16.077 1.00 88.88 381 PRO A N 1
ATOM 3017 C CA . PRO A 1 381 ? 17.017 -23.595 -16.539 1.00 88.88 381 PRO A CA 1
ATOM 3018 C C . PRO A 1 381 ? 16.370 -23.991 -17.870 1.00 88.88 381 PRO A C 1
ATOM 3020 O O . PRO A 1 381 ? 17.045 -24.529 -18.745 1.00 88.88 381 PRO A O 1
ATOM 3023 N N . ASP A 1 382 ? 15.092 -23.655 -18.052 1.00 90.44 382 ASP A N 1
ATOM 3024 C CA . ASP A 1 382 ? 14.340 -23.964 -19.272 1.00 90.44 382 ASP A CA 1
ATOM 3025 C C . ASP A 1 382 ? 14.819 -23.133 -20.467 1.00 90.44 382 ASP A C 1
ATOM 3027 O O . ASP A 1 382 ? 14.959 -23.661 -21.569 1.00 90.44 382 ASP A O 1
ATOM 3031 N N . LEU A 1 383 ? 15.135 -21.852 -20.237 1.00 91.06 383 LEU A N 1
ATOM 3032 C CA . LEU A 1 383 ? 15.726 -20.971 -21.245 1.00 91.06 383 LEU A CA 1
ATOM 3033 C C . LEU A 1 383 ? 17.091 -21.509 -21.686 1.00 91.06 383 LEU A C 1
ATOM 3035 O O . LEU A 1 383 ? 17.335 -21.666 -22.878 1.00 91.06 383 LEU A O 1
ATOM 3039 N N . LEU A 1 384 ? 17.961 -21.848 -20.729 1.00 89.25 384 LEU A N 1
ATOM 3040 C CA . LEU A 1 384 ? 19.289 -22.394 -21.015 1.00 89.25 384 LEU A CA 1
ATOM 3041 C C . LEU A 1 384 ? 19.207 -23.735 -21.751 1.00 89.25 384 LEU A C 1
ATOM 3043 O O . LEU A 1 384 ? 19.946 -23.949 -22.708 1.00 89.25 384 LEU A O 1
ATOM 3047 N N . SER A 1 385 ? 18.286 -24.611 -21.346 1.00 89.88 385 SER A N 1
ATOM 3048 C CA . SER A 1 385 ? 18.061 -25.903 -22.006 1.00 89.88 385 SER A CA 1
ATOM 3049 C C . SER A 1 385 ? 17.561 -25.721 -23.439 1.00 89.88 385 SER A C 1
ATOM 3051 O O . SER A 1 385 ? 18.011 -26.421 -24.343 1.00 89.88 385 SER A O 1
ATOM 3053 N N . TYR A 1 386 ? 16.669 -24.752 -23.669 1.00 89.19 386 TYR A N 1
ATOM 3054 C CA . TYR A 1 386 ? 16.203 -24.415 -25.010 1.00 89.19 386 TYR A CA 1
ATOM 3055 C C . TYR A 1 386 ? 17.328 -23.851 -25.880 1.00 89.19 386 TYR A C 1
ATOM 3057 O O . TYR A 1 386 ? 17.510 -24.301 -27.009 1.00 89.19 386 TYR A O 1
ATOM 3065 N N . MET A 1 387 ? 18.115 -22.914 -25.346 1.00 89.06 387 MET A N 1
ATOM 3066 C CA . MET A 1 387 ? 19.247 -22.317 -26.055 1.00 89.06 387 MET A CA 1
ATOM 3067 C C . MET A 1 387 ? 20.332 -23.347 -26.379 1.00 89.06 387 MET A C 1
ATOM 3069 O O . MET A 1 387 ? 20.871 -23.315 -27.474 1.00 89.06 387 MET A O 1
ATOM 3073 N N . ALA A 1 388 ? 20.616 -24.298 -25.484 1.00 87.88 388 ALA A N 1
ATOM 3074 C CA . ALA A 1 388 ? 21.587 -25.367 -25.730 1.00 87.88 388 ALA A CA 1
ATOM 3075 C C . ALA A 1 388 ? 21.190 -26.304 -26.888 1.00 87.88 388 ALA A C 1
ATOM 3077 O O . ALA A 1 388 ? 22.060 -26.907 -27.514 1.00 87.88 388 ALA A O 1
ATOM 3078 N N . GLY A 1 389 ? 19.890 -26.422 -27.184 1.00 85.75 389 GLY A N 1
ATOM 3079 C CA . GLY A 1 389 ? 19.377 -27.189 -28.322 1.00 85.75 389 GLY A CA 1
ATOM 3080 C C . GLY A 1 389 ? 19.403 -26.447 -29.665 1.00 85.75 389 GLY A C 1
ATOM 3081 O O . GLY A 1 389 ? 19.108 -27.062 -30.687 1.00 85.75 389 GLY A O 1
ATOM 3082 N N . HIS A 1 390 ? 19.746 -25.155 -29.681 1.00 85.50 390 HIS A N 1
ATOM 3083 C CA . HIS A 1 390 ? 19.749 -24.299 -30.872 1.00 85.50 390 HIS A CA 1
ATOM 3084 C C . HIS A 1 390 ? 21.128 -23.655 -31.065 1.00 85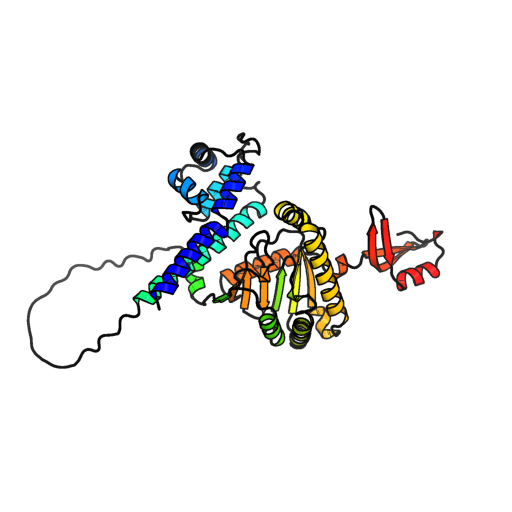.50 390 HIS A C 1
ATOM 3086 O O . HIS A 1 390 ? 21.906 -23.513 -30.123 1.00 85.50 390 HIS A O 1
ATOM 3092 N N . ARG A 1 391 ? 21.465 -23.239 -32.291 1.00 80.12 391 ARG A N 1
ATOM 3093 C CA . ARG A 1 391 ? 22.682 -22.438 -32.494 1.00 80.12 391 ARG A CA 1
ATOM 3094 C C . ARG A 1 391 ? 22.389 -20.978 -32.124 1.00 80.12 391 ARG A C 1
ATOM 3096 O O . ARG A 1 391 ? 21.319 -20.464 -32.438 1.00 80.12 391 ARG A O 1
ATOM 3103 N N . PHE A 1 392 ? 23.327 -20.308 -31.453 1.00 73.06 392 PHE A N 1
ATOM 3104 C CA . PHE A 1 392 ? 23.144 -18.931 -30.963 1.00 73.06 392 PHE A CA 1
ATOM 3105 C C . PHE A 1 392 ? 22.855 -17.909 -32.075 1.00 73.06 392 PHE A C 1
ATOM 3107 O O . PHE A 1 392 ? 22.165 -16.928 -31.830 1.00 73.06 392 PHE A O 1
ATOM 3114 N N . ASP A 1 393 ? 23.343 -18.143 -33.293 1.00 79.94 393 ASP A N 1
ATOM 3115 C CA . ASP A 1 393 ? 23.098 -17.321 -34.485 1.00 79.94 393 ASP A CA 1
ATOM 3116 C C . ASP A 1 393 ? 21.680 -17.478 -35.064 1.00 79.94 393 ASP A C 1
ATOM 3118 O O . ASP A 1 393 ? 21.288 -16.725 -35.952 1.00 79.94 393 ASP A O 1
ATOM 3122 N N . GLN A 1 394 ? 20.900 -18.437 -34.560 1.00 80.19 394 GLN A N 1
ATOM 3123 C CA . GLN A 1 394 ? 19.538 -18.735 -35.015 1.00 80.19 394 GLN A CA 1
ATOM 3124 C C . GLN A 1 394 ? 18.456 -18.214 -34.067 1.00 80.19 394 GLN A C 1
ATOM 3126 O O . GLN A 1 394 ? 17.276 -18.466 -34.305 1.00 80.19 394 GLN A O 1
ATOM 3131 N N . LEU A 1 395 ? 18.844 -17.533 -32.987 1.00 82.06 395 LEU A N 1
ATOM 3132 C CA . LEU A 1 395 ? 17.934 -17.022 -31.971 1.00 82.06 395 LEU A CA 1
ATOM 3133 C C . LEU A 1 395 ? 18.061 -15.503 -31.865 1.00 82.06 395 LEU A C 1
ATOM 3135 O O . LEU A 1 395 ? 19.160 -14.957 -31.811 1.00 82.06 395 LEU A O 1
ATOM 3139 N N . SER A 1 396 ? 16.921 -14.828 -31.779 1.00 83.19 396 SER A N 1
ATOM 3140 C CA . SER A 1 396 ? 16.824 -13.408 -31.428 1.00 83.19 396 SER A CA 1
ATOM 3141 C C . SER A 1 396 ? 15.877 -13.225 -30.241 1.00 83.19 396 SER A C 1
ATOM 3143 O O . SER A 1 396 ? 15.005 -14.068 -30.018 1.00 83.19 396 SER A O 1
ATOM 3145 N N . VAL A 1 397 ? 16.101 -12.171 -29.450 1.00 78.50 397 VAL A N 1
ATOM 3146 C CA . VAL A 1 397 ? 15.313 -11.822 -28.251 1.00 78.50 397 VAL A CA 1
ATOM 3147 C C . VAL A 1 397 ? 14.334 -10.706 -28.581 1.00 78.50 397 VAL A C 1
ATOM 3149 O O . VAL A 1 397 ? 14.792 -9.720 -29.204 1.00 78.50 397 VAL A O 1
#

Sequence (397 aa):
MAQNTADDTAAEYEEALQGLGLGLALTELRRQRGAPSFDRIRVRGVKLFGEKGACAKATQSKVFAGRQFISLDKLIWLVLTLLSWDENGMEYQPFERRHVPPTVLESWRQQWFALDALRTARRGRVTEAEDTTPAHIPDPDTTVSPLDSQPTLRDVPPLPRKGRRPLISRAQEGRVREHSRLDYEWFSAQVYGSTSNVKILDICSDLFGPQFSERFFRGVRSATENGARVQILLLGPDSFAISLLNHEEGESSADIRRDIMRNLRTLYSLARRLGEDSRPLFEVRLCSTPLGMTLYRWGDRSLVSFPALGRPSGNGVQLEVVAKSAFGAFVEQGFDELWLRSTPLERFTHASVTLVDAAGGRREFSCRFVAVEYCVYVTGPDLLSYMAGHRFDQLSV

Radius of gyration: 28.71 Å; chains: 1; bounding box: 81×67×89 Å

Foldseek 3Di:
DVVVVLVVLVVVLLCCLVFLCQLVVLQVLCQQQQNDQLVLLQVQLCVQPNPVLGDDSVRNVCSNVSNDQDDLSNSVSSNQSSVQGHSNNDGHPHDDPVPDPPVVSVLVVLSNVVSVLSVVVSVVVVVVVVPPDDPDDDDDDDDDYDDDDDDDDDDDDDDDDPDPDPLVVVLVVDDKDKDQFDDLLVLLVLLLPFLEEWEWEEQFDCCLPPVNVVSNLNSLQNNLVSVYAYEYEYADLPAVLLVVLCVQADPCSVVSSVRSVSSLVSLVVSLVVHDPSSNVRYWYWHFRDHDQWIWTDGHQKIWIDGDRRHDHNGNHMTIIGGCPRPVNVVVVVVRVVRVVVTGTSLVVQWDWDWKAFQVRDIDIDTWGWDDDDPDIDTDDPVVVVVPVVDDPVGIDD